Protein AF-0000000078983187 (afdb_homodimer)

Secondary structure (DSSP, 8-state):
---PPEEEEEES--HHHHHHHHHH-TT-EEEEE--TTTHHHHHHHH--SEEEEE--S-STT--HHHHHSTTS-SEEEESSS--GGG----TTT-EEE--TTTTHHHHHHHHHHHHHHHHTTHHHHHHHHHHT---------STT-EEEEE--SHHHHHHHHHHHHTT-EEEEEESS----TT-SEEEEGGGHHHHGGG-SEEEE----STTTTT-B-HHHHHHSPTTEEEEE-S-TTSB-HHHHHHHHHHTSEEEEEE---SSSSPPTT-GGGG-TTEEE-SS-TT--TTHHHHHHHHHHHHHHHHHTTPPPSSB--TTTT-/---PPEEEEEES--HHHHHHHHHH-TT-EEEEE--TTTHHHHHHHH--SEEEEE--S-STT--HHHHHSTTS-SEEEESSS--GGG----TTT-EEE--TTTTHHHHHHHHHHHHHHHHTTHHHHHHHHHHT---------STT-EEEEE--SHHHHHHHHHHHHTT-EEEEEESS----TT-SEEEEGGGHHHHGGG-SEEEE----STTTTT-B-HHHHHHSPTTEEEEE-S-TTSB-HHHHHHHHHHTSEEEEEE---SSSSPPTT-GGGG-TTEEE--S-TT--TTHHHHHHHHHHHHHHHHHTTPPPSSB--TTTT-

Nearest PDB structures (foldseek):
  5mh6-assembly1_A  TM=8.584E-01  e=2.617E-28  Haloferax mediterranei ATCC 33500
  5vg6-assembly2_B  TM=8.520E-01  e=9.209E-29  Xanthobacter autotrophicus Py2
  5vg6-assembly5_G  TM=9.210E-01  e=3.766E-24  Xanthobacter autotrophicus Py2
  4zqb-assembly1_B  TM=8.439E-01  e=8.331E-25  Cereibacter sphaeroides 2.4.1
  3kbo-assembly1_A  TM=8.582E-01  e=1.010E-23  Salmonella enterica subsp. enterica serovar Typhimurium

Radius of gyration: 28.64 Å; Cα contacts (8 Å, |Δi|>4): 1334; chains: 2; bounding box: 55×95×67 Å

Sequence (644 aa):
MSDTPRIILHNSDTAPLTHWLRAAFPQADFRECNSYEALPALIEGYRPEVVYSVRFAGTPGFPRDALFGPGGPRWIANGGAGTDHYGQWDPGQTTVTNTAGVAAEMMAEYILGGFLHFSLDVPGLQKDKAARVWNARTVRPLAGKTLLIIGLGHTGRAVAARSKAFGMKVLGTRARPKPMENVDEVHAADDLHDLLPHADFIAVSTPLIPATRGLIGAQEIAAMKSGVIFADVSRGGVVDQTALYDALSVGHVAAAALDVFETEPLPEISPLWALENVIISPHCSSVFAEWEEASFELFLQNLGRWMRGEGLVNIVDPARGYMSDTPRIILHNSDTAPLTHWLRAAFPQADFRECNSYEALPALIEGYRPEVVYSVRFAGTPGFPRDALFGPGGPRWIANGGAGTDHYGQWDPGQTTVTNTAGVAAEMMAEYILGGFLHFSLDVPGLQKDKAARVWNARTVRPLAGKTLLIIGLGHTGRAVAARSKAFGMKVLGTRARPKPMENVDEVHAADDLHDLLPHADFIAVSTPLIPATRGLIGAQEIAAMKSGVIFADVSRGGVVDQTALYDALSVGHVAAAALDVFETEPLPEISPLWALENVIISPHCSSVFAEWEEASFELFLQNLGRWMRGEGLVNIVDPARGY

pLDDT: mean 93.9, std 8.17, range [37.84, 98.94]

Organism: Ruegeria pomeroyi (strain ATCC 700808 / DSM 15171 / DSS-3) (NCBI:txid246200)

Structure (mmCIF, N/CA/C/O backbone):
data_AF-0000000078983187-model_v1
#
loop_
_entity.id
_entity.type
_entity.pdbx_description
1 polymer 'D-isomer specific 2-hydroxyacid dehydrogenase family protein'
#
loop_
_atom_site.group_PDB
_atom_site.id
_atom_site.type_symbol
_atom_site.label_atom_id
_atom_site.label_alt_id
_atom_site.label_comp_id
_atom_site.label_asym_id
_atom_site.label_entity_id
_atom_site.label_seq_id
_atom_site.pdbx_PDB_ins_code
_atom_site.Cartn_x
_atom_site.Cartn_y
_atom_site.Cartn_z
_atom_site.occupancy
_atom_site.B_iso_or_equiv
_atom_site.auth_seq_id
_atom_site.auth_comp_id
_atom_site.auth_asym_id
_atom_site.auth_atom_id
_atom_site.pdbx_PDB_model_num
ATOM 1 N N . MET A 1 1 ? 9.828 50.438 -2.873 1 37.84 1 MET A N 1
ATOM 2 C CA . MET A 1 1 ? 10.672 49.375 -2.391 1 37.84 1 MET A CA 1
ATOM 3 C C . MET A 1 1 ? 9.875 48.406 -1.497 1 37.84 1 MET A C 1
ATOM 5 O O . MET A 1 1 ? 9.273 48.844 -0.513 1 37.84 1 MET A O 1
ATOM 9 N N . SER A 1 2 ? 9.219 47.312 -1.879 1 48.09 2 SER A N 1
ATOM 10 C CA . SER A 1 2 ? 8.016 46.625 -1.438 1 48.09 2 SER A CA 1
ATOM 11 C C . SER A 1 2 ? 8.188 46.062 -0.03 1 48.09 2 SER A C 1
ATOM 13 O O . SER A 1 2 ? 9.117 45.312 0.234 1 48.09 2 SER A O 1
ATOM 15 N N . ASP A 1 3 ? 7.863 46.781 1.158 1 67.44 3 ASP A N 1
ATOM 16 C CA . ASP A 1 3 ? 8.148 46.719 2.588 1 67.44 3 ASP A CA 1
ATOM 17 C C . ASP A 1 3 ? 7.863 45.312 3.123 1 67.44 3 ASP A C 1
ATOM 19 O O . ASP A 1 3 ? 6.832 44.719 2.809 1 67.44 3 ASP A O 1
ATOM 23 N N . THR A 1 4 ? 8.977 44.594 3.43 1 85.38 4 THR A N 1
ATOM 24 C CA . THR A 1 4 ? 8.852 43.281 4.047 1 85.38 4 THR A CA 1
ATOM 25 C C . THR A 1 4 ? 7.941 43.344 5.27 1 85.38 4 THR A C 1
ATOM 27 O O . THR A 1 4 ? 8.109 44.188 6.137 1 85.38 4 THR A O 1
ATOM 30 N N . PRO A 1 5 ? 6.965 42.562 5.133 1 94.5 5 PRO A N 1
ATOM 31 C CA . PRO A 1 5 ? 6.066 42.562 6.285 1 94.5 5 PRO A CA 1
ATOM 32 C C . PRO A 1 5 ? 6.758 42.125 7.574 1 94.5 5 PRO A C 1
ATOM 34 O O . PRO A 1 5 ? 7.793 41.469 7.527 1 94.5 5 PRO A O 1
ATOM 37 N N . ARG A 1 6 ? 6.273 42.688 8.703 1 96.94 6 ARG A N 1
ATOM 38 C CA . ARG A 1 6 ? 6.699 42.156 10 1 96.94 6 ARG A CA 1
ATOM 39 C C . ARG A 1 6 ? 6.117 40.781 10.266 1 96.94 6 ARG A C 1
ATOM 41 O O . ARG A 1 6 ? 4.898 40.594 10.234 1 96.94 6 ARG A O 1
ATOM 48 N N . ILE A 1 7 ? 7.039 39.812 10.531 1 97.88 7 ILE A N 1
ATOM 49 C CA . ILE A 1 7 ? 6.617 38.406 10.625 1 97.88 7 ILE A CA 1
ATOM 50 C C . ILE A 1 7 ? 6.949 37.875 12.016 1 97.88 7 ILE A C 1
ATOM 52 O O . ILE A 1 7 ? 8.016 38.156 12.562 1 97.88 7 ILE A O 1
ATOM 56 N N . ILE A 1 8 ? 6.008 37.156 12.617 1 97.5 8 ILE A N 1
ATOM 57 C CA . ILE A 1 8 ? 6.348 36.344 13.781 1 97.5 8 ILE A CA 1
ATOM 58 C C . ILE A 1 8 ? 6.363 34.875 13.398 1 97.5 8 ILE A C 1
ATOM 60 O O . ILE A 1 8 ? 5.426 34.375 12.766 1 97.5 8 ILE A O 1
ATOM 64 N N . LEU A 1 9 ? 7.445 34.188 13.703 1 96.88 9 LEU A N 1
ATOM 65 C CA . LEU A 1 9 ? 7.535 32.75 13.617 1 96.88 9 LEU A CA 1
ATOM 66 C C . LEU A 1 9 ? 7.234 32.094 14.969 1 96.88 9 LEU A C 1
ATOM 68 O O . LEU A 1 9 ? 8.047 32.156 15.891 1 96.88 9 LEU A O 1
ATOM 72 N N . HIS A 1 10 ? 6.035 31.547 15.039 1 94.56 10 HIS A N 1
ATOM 73 C CA . HIS A 1 10 ? 5.562 30.906 16.266 1 94.56 10 HIS A CA 1
ATOM 74 C C . HIS A 1 10 ? 5.629 29.391 16.156 1 94.56 10 HIS A C 1
ATOM 76 O O . HIS A 1 10 ? 4.805 28.781 15.484 1 94.56 10 HIS A O 1
ATOM 82 N N . ASN A 1 11 ? 6.621 28.797 16.766 1 91.44 11 ASN A N 1
ATOM 83 C CA . ASN A 1 11 ? 6.891 27.359 16.703 1 91.44 11 ASN A CA 1
ATOM 84 C C . ASN A 1 11 ? 7.727 26.891 17.891 1 91.44 11 ASN A C 1
ATOM 86 O O . ASN A 1 11 ? 8.398 27.688 18.531 1 91.44 11 ASN A O 1
ATOM 90 N N . SER A 1 12 ? 7.66 25.609 18.203 1 87.69 12 SER A N 1
ATOM 91 C CA . SER A 1 12 ? 8.469 25.062 19.281 1 87.69 12 SER A CA 1
ATOM 92 C C . SER A 1 12 ? 9.953 25.219 19 1 87.69 12 SER A C 1
ATOM 94 O O . SER A 1 12 ? 10.734 25.531 19.891 1 87.69 12 SER A O 1
ATOM 96 N N . ASP A 1 13 ? 10.344 24.953 17.828 1 89.38 13 ASP A N 1
ATOM 97 C CA . ASP A 1 13 ? 11.695 25.172 17.328 1 89.38 13 ASP A CA 1
ATOM 98 C C . ASP A 1 13 ? 11.695 26.078 16.109 1 89.38 13 ASP A C 1
ATOM 100 O O . ASP A 1 13 ? 11.266 25.672 15.023 1 89.38 13 ASP A O 1
ATOM 104 N N . THR A 1 14 ? 12.219 27.25 16.25 1 93.44 14 THR A N 1
ATOM 105 C CA . THR A 1 14 ? 12.117 28.234 15.18 1 93.44 14 THR A CA 1
ATOM 106 C C . THR A 1 14 ? 13.391 28.281 14.352 1 93.44 14 THR A C 1
ATOM 108 O O . THR A 1 14 ? 13.438 28.906 13.289 1 93.44 14 THR A O 1
ATOM 111 N N . ALA A 1 15 ? 14.359 27.531 14.742 1 93.88 15 ALA A N 1
ATOM 112 C CA . ALA A 1 15 ? 15.672 27.625 14.109 1 93.88 15 ALA A CA 1
ATOM 113 C C . ALA A 1 15 ? 15.602 27.266 12.633 1 93.88 15 ALA A C 1
ATOM 115 O O . ALA A 1 15 ? 16.031 28.047 11.773 1 93.88 15 ALA A O 1
ATOM 116 N N . PRO A 1 16 ? 15.008 26.125 12.312 1 95.25 16 PRO A N 1
ATOM 117 C CA . PRO A 1 16 ? 14.93 25.812 10.891 1 95.25 16 PRO A CA 1
ATOM 118 C C . PRO A 1 16 ? 14.086 26.828 10.109 1 95.25 16 PRO A C 1
ATOM 120 O O . PRO A 1 16 ? 14.414 27.156 8.961 1 95.25 16 PRO A O 1
ATOM 123 N N . LEU A 1 17 ? 13.07 27.328 10.688 1 95.69 17 LEU A N 1
ATOM 124 C CA . LEU A 1 17 ? 12.188 28.281 10.031 1 95.69 17 LEU A CA 1
ATOM 125 C C . LEU A 1 17 ? 12.93 29.562 9.688 1 95.69 17 LEU A C 1
ATOM 127 O O . LEU A 1 17 ? 12.789 30.109 8.586 1 95.69 17 LEU A O 1
ATOM 131 N N . THR A 1 18 ? 13.68 29.984 10.688 1 96.5 18 THR A N 1
ATOM 132 C CA . THR A 1 18 ? 14.477 31.188 10.492 1 96.5 18 THR A CA 1
ATOM 133 C C . THR A 1 18 ? 15.461 31.016 9.344 1 96.5 18 THR A C 1
ATOM 135 O O . THR A 1 18 ? 15.617 31.906 8.508 1 96.5 18 THR A O 1
ATOM 138 N N . HIS A 1 19 ? 16.062 29.875 9.336 1 97.19 19 HIS A N 1
ATOM 139 C CA . HIS A 1 19 ? 17.016 29.562 8.273 1 97.19 19 HIS A CA 1
ATOM 140 C C . HIS A 1 19 ? 16.359 29.609 6.902 1 97.19 19 HIS A C 1
ATOM 142 O O . HIS A 1 19 ? 16.859 30.266 5.984 1 97.19 19 HIS A O 1
AT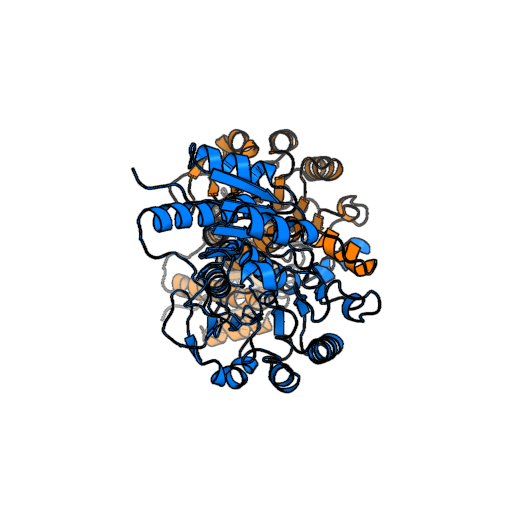OM 148 N N . TRP A 1 20 ? 15.172 28.984 6.742 1 97.44 20 TRP A N 1
ATOM 149 C CA . TRP A 1 20 ? 14.477 28.938 5.461 1 97.44 20 TRP A CA 1
ATOM 150 C C . TRP A 1 20 ? 13.953 30.312 5.07 1 97.44 20 TRP A C 1
ATOM 152 O O . TRP A 1 20 ? 14.023 30.703 3.902 1 97.44 20 TRP A O 1
ATOM 162 N N . LEU A 1 21 ? 13.469 31.047 6.031 1 97.38 21 LEU A N 1
ATOM 163 C CA . LEU A 1 21 ? 12.938 32.375 5.758 1 97.38 21 LEU A CA 1
ATOM 164 C C . LEU A 1 21 ? 14.039 33.312 5.266 1 97.38 21 LEU A C 1
ATOM 166 O O . LEU A 1 21 ? 13.867 34 4.258 1 97.38 21 LEU A O 1
ATOM 170 N N . ARG A 1 22 ? 15.156 33.281 5.922 1 96.62 22 ARG A N 1
ATOM 171 C CA . ARG A 1 22 ? 16.266 34.156 5.566 1 96.62 22 ARG A CA 1
ATOM 172 C C . ARG A 1 22 ? 16.828 33.812 4.191 1 96.62 22 ARG A C 1
ATOM 174 O O . ARG A 1 22 ? 17.266 34.688 3.445 1 96.62 22 ARG A O 1
ATOM 181 N N . ALA A 1 23 ? 16.859 32.562 3.951 1 97.12 23 ALA A N 1
ATOM 182 C CA . ALA A 1 23 ? 17.359 32.094 2.65 1 97.12 23 ALA A CA 1
ATOM 183 C C . ALA A 1 23 ? 16.469 32.625 1.523 1 97.12 23 ALA A C 1
ATOM 185 O O . ALA A 1 23 ? 16.969 33.031 0.468 1 97.12 23 ALA A O 1
ATOM 186 N N . ALA A 1 24 ? 15.18 32.594 1.694 1 96.56 24 ALA A N 1
ATOM 187 C CA . ALA A 1 24 ? 14.227 33 0.657 1 96.56 24 ALA A CA 1
ATOM 188 C C . ALA A 1 24 ? 14.047 34.5 0.624 1 96.56 24 ALA A C 1
ATOM 190 O O . ALA A 1 24 ? 13.898 35.094 -0.449 1 96.56 24 ALA A O 1
ATOM 191 N N . PHE A 1 25 ? 14.008 35.062 1.852 1 96 25 PHE A N 1
ATOM 192 C CA . PHE A 1 25 ? 13.812 36.5 2.018 1 96 25 PHE A CA 1
ATOM 193 C C . PHE A 1 25 ? 14.859 37.094 2.963 1 96 25 PHE A C 1
ATOM 195 O O . PHE A 1 25 ? 14.555 37.375 4.121 1 96 25 PHE A O 1
ATOM 202 N N . PRO A 1 26 ? 15.977 37.406 2.471 1 94.62 26 PRO A N 1
ATOM 203 C CA . PRO A 1 26 ? 17.094 37.844 3.299 1 94.62 26 PRO A CA 1
ATOM 204 C C . PRO A 1 26 ? 16.781 39.125 4.09 1 94.62 26 PRO A C 1
ATOM 206 O O . PRO A 1 26 ? 17.359 39.344 5.16 1 94.62 26 PRO A O 1
ATOM 209 N N . GLN A 1 27 ? 15.891 39.875 3.631 1 93.06 27 GLN A N 1
ATOM 210 C CA . GLN A 1 27 ? 15.609 41.156 4.277 1 93.06 27 GLN A CA 1
ATOM 211 C C . GLN A 1 27 ? 14.352 41.062 5.141 1 93.06 27 GLN A C 1
ATOM 213 O O . GLN A 1 27 ? 13.797 42.094 5.543 1 93.06 27 GLN A O 1
ATOM 218 N N . ALA A 1 28 ? 13.945 39.844 5.383 1 93.31 28 ALA A N 1
ATOM 219 C CA . ALA A 1 28 ? 12.711 39.688 6.148 1 93.31 28 ALA A CA 1
ATOM 220 C C . ALA A 1 28 ? 12.844 40.25 7.551 1 93.31 28 ALA A C 1
ATOM 222 O O . ALA A 1 28 ? 13.891 40.125 8.188 1 93.31 28 ALA A O 1
ATOM 223 N N . ASP A 1 29 ? 11.883 40.938 8.008 1 95.94 29 ASP A N 1
ATOM 224 C CA . ASP A 1 29 ? 11.75 41.438 9.383 1 95.94 29 ASP A CA 1
ATOM 225 C C . ASP A 1 29 ? 10.875 40.469 10.211 1 95.94 29 ASP A C 1
ATOM 227 O O . ASP A 1 29 ? 9.664 40.406 10.016 1 95.94 29 ASP A O 1
ATOM 231 N N . PHE A 1 30 ? 11.594 39.75 11.109 1 97.25 30 PHE A N 1
ATOM 232 C CA . PHE A 1 30 ? 10.797 38.75 11.82 1 97.25 30 PHE A CA 1
ATOM 233 C C . PHE A 1 30 ? 11.266 38.625 13.273 1 97.25 30 PHE A C 1
ATOM 235 O O . PHE A 1 30 ? 12.367 39.062 13.609 1 97.25 30 PHE A O 1
ATOM 242 N N . ARG A 1 31 ? 10.352 38.188 14.094 1 97.44 31 ARG A N 1
ATOM 243 C CA . ARG A 1 31 ? 10.617 37.781 15.469 1 97.44 31 ARG A CA 1
ATOM 244 C C . ARG A 1 31 ? 10.234 36.312 15.695 1 97.44 31 ARG A C 1
ATOM 246 O O . ARG A 1 31 ? 9.438 35.75 14.945 1 97.44 31 ARG A O 1
ATOM 253 N N . GLU A 1 32 ? 10.875 35.75 16.688 1 96.62 32 GLU A N 1
ATOM 254 C CA . GLU A 1 32 ? 10.641 34.344 17.031 1 96.62 32 GLU A CA 1
ATOM 255 C C . GLU A 1 32 ? 9.891 34.219 18.359 1 96.62 32 GLU A C 1
ATOM 257 O O . GLU A 1 32 ? 10.086 35.031 19.266 1 96.62 32 GLU A O 1
ATOM 262 N N . CYS A 1 33 ? 9.023 33.312 18.391 1 95.06 33 CYS A N 1
ATOM 263 C CA . CYS A 1 33 ? 8.297 33 19.609 1 95.06 33 CYS A CA 1
ATOM 264 C C . CYS A 1 33 ? 8.102 31.484 19.75 1 95.06 33 CYS A C 1
ATOM 266 O O . CYS A 1 33 ? 7.648 30.828 18.812 1 95.06 33 CYS A O 1
ATOM 268 N N . ASN A 1 34 ? 8.406 30.906 20.938 1 90.94 34 ASN A N 1
ATOM 269 C CA . ASN A 1 34 ? 8.328 29.453 21.078 1 90.94 34 ASN A CA 1
ATOM 270 C C . ASN A 1 34 ? 7.348 29.062 22.188 1 90.94 34 ASN A C 1
ATOM 272 O O . ASN A 1 34 ? 7.363 27.922 22.656 1 90.94 34 ASN A O 1
ATOM 276 N N . SER A 1 35 ? 6.551 30.031 22.609 1 88.75 35 SER A N 1
ATOM 277 C CA . SER A 1 35 ? 5.578 29.703 23.656 1 88.75 35 SER A CA 1
ATOM 278 C C . SER A 1 35 ? 4.258 30.438 23.422 1 88.75 35 SER A C 1
ATOM 280 O O . SER A 1 35 ? 4.227 31.484 22.781 1 88.75 35 SER A O 1
ATOM 282 N N . TYR A 1 36 ? 3.172 29.844 24 1 90.56 36 TYR A N 1
ATOM 283 C CA . TYR A 1 36 ? 1.86 30.484 23.969 1 90.56 36 TYR A CA 1
ATOM 284 C C . TYR A 1 36 ? 1.83 31.719 24.859 1 90.56 36 TYR A C 1
ATOM 286 O O . TYR A 1 36 ? 1.256 32.75 24.5 1 90.56 36 TYR A O 1
ATOM 294 N N . GLU A 1 37 ? 2.482 31.703 25.922 1 89.44 37 GLU A N 1
ATOM 295 C CA . GLU A 1 37 ? 2.447 32.75 26.953 1 89.44 37 GLU A CA 1
ATOM 296 C C . GLU A 1 37 ? 3.084 34.031 26.469 1 89.44 37 GLU A C 1
ATOM 298 O O . GLU A 1 37 ? 2.623 35.125 26.797 1 89.44 37 GLU A O 1
ATOM 303 N N . ALA A 1 38 ? 4.082 33.906 25.672 1 92.88 38 ALA A N 1
ATOM 304 C CA . ALA A 1 38 ? 4.848 35.062 25.25 1 92.88 38 ALA A CA 1
ATOM 305 C C . ALA A 1 38 ? 4.234 35.719 24.016 1 92.88 38 ALA A C 1
ATOM 307 O O . ALA A 1 38 ? 4.531 36.875 23.703 1 92.88 38 ALA A O 1
ATOM 308 N N . LEU A 1 39 ? 3.391 35 23.328 1 93.81 39 LEU A N 1
ATOM 309 C CA . LEU A 1 39 ? 2.938 35.438 22 1 93.81 39 LEU A CA 1
ATOM 310 C C . LEU A 1 39 ? 2.107 36.719 22.094 1 93.81 39 LEU A C 1
ATOM 312 O O . LEU A 1 39 ? 2.297 37.625 21.297 1 93.81 39 LEU A O 1
ATOM 316 N N . PRO A 1 40 ? 1.224 36.875 23.109 1 95 40 PRO A N 1
ATOM 317 C CA . PRO A 1 40 ? 0.406 38.094 23.172 1 95 40 PRO A CA 1
ATOM 318 C C . PRO A 1 40 ? 1.242 39.344 23.328 1 95 40 PRO A C 1
ATOM 320 O O . PRO A 1 40 ? 1.026 40.344 22.609 1 95 40 PRO A O 1
ATOM 323 N N . ALA A 1 41 ? 2.135 39.25 24.219 1 96.19 41 ALA A N 1
ATOM 324 C CA . ALA A 1 41 ? 2.994 40.438 24.438 1 96.19 41 ALA A CA 1
ATOM 325 C C . ALA A 1 41 ? 3.809 40.75 23.188 1 96.19 41 ALA A C 1
ATOM 327 O O . ALA A 1 41 ? 4.02 41.906 22.875 1 96.19 41 ALA A O 1
ATOM 328 N N . LEU A 1 42 ? 4.277 39.719 22.578 1 96.62 42 LEU A N 1
ATOM 329 C CA . LEU A 1 42 ? 5.062 39.938 21.359 1 96.62 42 LEU A CA 1
ATOM 330 C C . LEU A 1 42 ? 4.215 40.562 20.266 1 96.62 42 LEU A C 1
ATOM 332 O O . LEU A 1 42 ? 4.684 41.438 19.547 1 96.62 42 LEU A O 1
ATOM 336 N N . ILE A 1 43 ? 3.012 40.094 20.078 1 96.69 43 ILE A N 1
ATOM 337 C CA . ILE A 1 43 ? 2.105 40.656 19.062 1 96.69 43 ILE A CA 1
ATOM 338 C C . ILE A 1 43 ? 1.825 42.125 19.359 1 96.69 43 ILE A C 1
ATOM 340 O O . ILE A 1 43 ? 1.867 42.969 18.469 1 96.69 43 ILE A O 1
ATOM 344 N N . GLU A 1 44 ? 1.582 42.406 20.594 1 95.62 44 GLU A N 1
ATOM 345 C CA . GLU A 1 44 ? 1.285 43.781 21 1 95.62 44 GLU A CA 1
ATOM 346 C C . GLU A 1 44 ? 2.465 44.719 20.703 1 95.62 44 GLU A C 1
ATOM 348 O O . GLU A 1 44 ? 2.277 45.812 20.234 1 95.62 44 GLU A O 1
ATOM 353 N N . GLY A 1 45 ? 3.582 44.281 21.031 1 96.31 45 GLY A N 1
ATOM 354 C CA . GLY A 1 45 ? 4.77 45.125 20.891 1 96.31 45 GLY A CA 1
ATOM 355 C C . GLY A 1 45 ? 5.266 45.219 19.469 1 96.31 45 GLY A C 1
ATOM 356 O O . GLY A 1 45 ? 5.656 46.281 19.016 1 96.31 45 GLY A O 1
ATOM 357 N N . TYR A 1 46 ? 5.25 44.094 18.797 1 96.31 46 TYR A N 1
ATOM 358 C CA . TYR A 1 46 ? 5.867 44.031 17.469 1 96.31 46 TYR A CA 1
ATOM 359 C C . TYR A 1 46 ? 4.867 44.375 16.375 1 96.31 46 TYR A C 1
ATOM 361 O O . TYR A 1 46 ? 5.254 44.844 15.305 1 96.31 46 TYR A O 1
ATOM 369 N N . ARG A 1 47 ? 3.609 44.188 16.594 1 95.25 47 ARG A N 1
ATOM 370 C CA . ARG A 1 47 ? 2.52 44.469 15.672 1 95.25 47 ARG A CA 1
ATOM 371 C C . ARG A 1 47 ? 2.775 43.844 14.305 1 95.25 47 ARG A C 1
ATOM 373 O O . ARG A 1 47 ? 2.842 44.562 13.297 1 95.25 47 ARG A O 1
ATOM 380 N N . PRO A 1 48 ? 2.863 42.469 14.312 1 96.75 48 PRO A N 1
ATOM 381 C CA . PRO A 1 48 ? 3.146 41.781 13.055 1 96.75 48 PRO A CA 1
ATOM 382 C C . PRO A 1 48 ? 2.008 41.906 12.047 1 96.75 48 PRO A C 1
ATOM 384 O O . PRO A 1 48 ? 0.841 41.969 12.43 1 96.75 48 PRO A O 1
ATOM 387 N N . GLU A 1 49 ? 2.357 41.875 10.797 1 96.75 49 GLU A N 1
ATOM 388 C CA . GLU A 1 49 ? 1.355 41.75 9.742 1 96.75 49 GLU A CA 1
ATOM 389 C C . GLU A 1 49 ? 1.044 40.281 9.469 1 96.75 49 GLU A C 1
ATOM 391 O O . GLU A 1 49 ? -0.054 39.938 9.016 1 96.75 49 GLU A O 1
ATOM 396 N N . VAL A 1 50 ? 2.043 39.406 9.711 1 97.5 50 VAL A N 1
ATOM 397 C CA . VAL A 1 50 ? 1.95 37.969 9.422 1 97.5 50 VAL A CA 1
ATOM 398 C C . VAL A 1 50 ? 2.434 37.188 10.625 1 97.5 50 VAL A C 1
ATOM 400 O O . VAL A 1 50 ? 3.447 37.531 11.242 1 97.5 50 VAL A O 1
ATOM 403 N N . VAL A 1 51 ? 1.709 36.156 10.969 1 96.75 51 VAL A N 1
ATOM 404 C CA . VAL A 1 51 ? 2.166 35.188 11.953 1 96.75 51 VAL A CA 1
ATOM 405 C C . VAL A 1 51 ? 2.119 33.781 11.352 1 96.75 51 VAL A C 1
ATOM 407 O O . VAL A 1 51 ? 1.064 33.312 10.906 1 96.75 51 VAL A O 1
ATOM 410 N N . TYR A 1 52 ? 3.277 33.156 11.227 1 96.44 52 TYR A N 1
ATOM 411 C CA . TYR A 1 52 ? 3.32 31.703 11 1 96.44 52 TYR A CA 1
ATOM 412 C C . TYR A 1 52 ? 3.238 30.938 12.312 1 96.44 52 TYR A C 1
ATOM 414 O O . TYR A 1 52 ? 4.016 31.188 13.242 1 96.44 52 TYR A O 1
ATOM 422 N N . SER A 1 53 ? 2.262 30.109 12.336 1 90.19 53 SER A N 1
ATOM 423 C CA . SER A 1 53 ? 2.1 29.406 13.609 1 90.19 53 SER A CA 1
ATOM 424 C C . SER A 1 53 ? 1.893 27.906 13.391 1 90.19 53 SER A C 1
ATOM 426 O O . SER A 1 53 ? 1.006 27.5 12.641 1 90.19 53 SER A O 1
ATOM 428 N N . VAL A 1 54 ? 2.867 27.156 13.836 1 78.81 54 VAL A N 1
ATOM 429 C CA . VAL A 1 54 ? 2.678 25.703 13.922 1 78.81 54 VAL A CA 1
ATOM 430 C C . VAL A 1 54 ? 3.039 25.219 15.32 1 78.81 54 VAL A C 1
ATOM 432 O O . VAL A 1 54 ? 4.211 25.234 15.703 1 78.81 54 VAL A O 1
ATOM 435 N N . ARG A 1 55 ? 2.209 25.312 16.234 1 65.06 55 ARG A N 1
ATOM 436 C CA . ARG A 1 55 ? 2.473 24.766 17.578 1 65.06 55 ARG A CA 1
ATOM 437 C C . ARG A 1 55 ? 1.318 23.891 18.047 1 65.06 55 ARG A C 1
ATOM 439 O O . ARG A 1 55 ? 0.155 24.297 17.969 1 65.06 55 ARG A O 1
ATOM 446 N N . PHE A 1 56 ? 1.771 22.609 18.203 1 57.12 56 PHE A N 1
ATOM 447 C CA . PHE A 1 56 ? 0.745 21.641 18.547 1 57.12 56 PHE A CA 1
ATOM 448 C C . PHE A 1 56 ? 0.671 21.453 20.062 1 57.12 56 PHE A C 1
ATOM 450 O O . PHE A 1 56 ? 1.168 20.453 20.594 1 57.12 56 PHE A O 1
ATOM 457 N N . ALA A 1 57 ? 0.757 22.5 20.828 1 55.38 57 ALA A N 1
ATOM 458 C CA . ALA A 1 57 ? 0.615 22.281 22.266 1 55.38 57 ALA A CA 1
ATOM 459 C C . ALA A 1 57 ? -0.852 22.109 22.656 1 55.38 57 ALA A C 1
ATOM 461 O O . ALA A 1 57 ? -1.197 22.141 23.844 1 55.38 57 ALA A O 1
ATOM 462 N N . GLY A 1 58 ? -1.556 21.812 21.766 1 57.44 58 GLY A N 1
ATOM 463 C CA . GLY A 1 58 ? -2.963 21.594 22.062 1 57.44 58 GLY A CA 1
ATOM 464 C C . GLY A 1 58 ? -3.766 22.875 22.172 1 57.44 58 GLY A C 1
ATOM 465 O O . GLY A 1 58 ? -3.254 23.953 21.891 1 57.44 58 GLY A O 1
ATOM 466 N N . THR A 1 59 ? -5.078 22.766 22.328 1 59.47 59 THR A N 1
ATOM 467 C CA . THR A 1 59 ? -6.055 23.859 22.391 1 59.47 59 THR A CA 1
ATOM 468 C C . THR A 1 59 ? -5.934 24.625 23.703 1 59.47 59 THR A C 1
ATOM 470 O O . THR A 1 59 ? -5.988 25.844 23.719 1 59.47 59 THR A O 1
ATOM 473 N N . PRO A 1 60 ? -5.555 23.906 24.75 1 63.84 60 PRO A N 1
ATOM 474 C CA . PRO A 1 60 ? -5.551 24.703 25.984 1 63.84 60 PRO A CA 1
ATOM 475 C C . PRO A 1 60 ? -4.457 25.766 25.984 1 63.84 60 PRO A C 1
ATOM 477 O O . PRO A 1 60 ? -3.293 25.469 25.719 1 63.84 60 PRO A O 1
ATOM 480 N N . GLY A 1 61 ? -4.836 26.953 26.188 1 75.06 61 GLY A N 1
ATOM 481 C CA . GLY A 1 61 ? -3.896 28.062 26.312 1 75.06 61 GLY A CA 1
ATOM 482 C C . GLY A 1 61 ? -3.555 28.719 24.984 1 75.06 61 GLY A C 1
ATOM 483 O O . GLY A 1 61 ? -2.734 29.625 24.938 1 75.06 61 GLY A O 1
ATOM 484 N N . PHE A 1 62 ? -4.137 28.234 23.938 1 83.31 62 PHE A N 1
ATOM 485 C CA . PHE A 1 62 ? -3.877 28.844 22.641 1 83.31 62 PHE A CA 1
ATOM 486 C C . PHE A 1 62 ? -4.258 30.328 22.656 1 83.31 62 PHE A C 1
ATOM 488 O O . PHE A 1 62 ? -5.355 30.688 23.094 1 83.31 62 PHE A O 1
ATOM 495 N N . PRO A 1 63 ? -3.344 31.172 22.219 1 87.81 63 PRO A N 1
ATOM 496 C CA . PRO A 1 63 ? -3.557 32.625 22.359 1 87.81 63 PRO A CA 1
ATOM 497 C C . PRO A 1 63 ? -4.445 33.188 21.25 1 87.81 63 PRO A C 1
ATOM 499 O O . PRO A 1 63 ? -4.043 34.125 20.547 1 87.81 63 PRO A O 1
ATOM 502 N N . ARG A 1 64 ? -5.621 32.781 21.281 1 89.69 64 ARG A N 1
ATOM 503 C CA . ARG A 1 64 ? -6.574 33.156 20.234 1 89.69 64 ARG A CA 1
ATOM 504 C C . ARG A 1 64 ? -6.848 34.656 20.25 1 89.69 64 ARG A C 1
ATOM 506 O O . ARG A 1 64 ? -6.863 35.312 19.203 1 89.69 64 ARG A O 1
ATOM 513 N N . ASP A 1 65 ? -7.047 35.188 21.406 1 90.38 65 ASP A N 1
ATOM 514 C CA . ASP A 1 65 ? -7.43 36.594 21.531 1 90.38 65 ASP A CA 1
ATOM 515 C C . ASP A 1 65 ? -6.359 37.531 20.953 1 90.38 65 ASP A C 1
ATOM 517 O O . ASP A 1 65 ? -6.676 38.531 20.328 1 90.38 65 ASP A O 1
ATOM 521 N N . ALA A 1 66 ? -5.172 37.156 21.188 1 92.69 66 ALA A N 1
ATOM 522 C CA . ALA A 1 66 ? -4.074 37.938 20.656 1 92.69 66 ALA A CA 1
ATOM 523 C C . ALA A 1 66 ? -4.012 37.844 19.141 1 92.69 66 ALA A C 1
ATOM 525 O O . ALA A 1 66 ? -3.768 38.844 18.453 1 92.69 66 ALA A O 1
ATOM 526 N N . LEU A 1 67 ? -4.254 36.75 18.578 1 94.44 67 LEU A N 1
ATOM 527 C CA . LEU A 1 67 ? -4.105 36.5 17.141 1 94.44 67 LEU A CA 1
ATOM 528 C C . LEU A 1 67 ? -5.25 37.125 16.359 1 94.44 67 LEU A C 1
ATOM 530 O O . LEU A 1 67 ? -5.043 37.625 15.258 1 94.44 67 LEU A O 1
ATOM 534 N N . PHE A 1 68 ? -6.406 37.094 16.891 1 94.44 68 PHE A N 1
ATOM 535 C CA . PHE A 1 68 ? -7.574 37.531 16.125 1 94.44 68 PHE A CA 1
ATOM 536 C C . PHE A 1 68 ? -8.125 38.844 16.672 1 94.44 68 PHE A C 1
ATOM 538 O O . PHE A 1 68 ? -9.164 39.312 16.203 1 94.44 68 PHE A O 1
ATOM 545 N N . GLY A 1 69 ? -7.469 39.406 17.641 1 92 69 GLY A N 1
ATOM 546 C CA . GLY A 1 69 ? -7.883 40.688 18.219 1 92 69 GLY A CA 1
ATOM 547 C C . GLY A 1 69 ? -7.434 41.906 17.406 1 92 69 GLY A C 1
ATOM 548 O O . GLY A 1 69 ? -6.82 41.75 16.344 1 92 69 GLY A O 1
ATOM 549 N N . PRO A 1 70 ? -7.734 43.125 17.797 1 88.44 70 PRO A N 1
ATOM 550 C CA . PRO A 1 70 ? -7.457 44.375 17.062 1 88.44 70 PRO A CA 1
ATOM 551 C C . PRO A 1 70 ? -5.977 44.531 16.734 1 88.44 70 PRO A C 1
ATOM 553 O O . PRO A 1 70 ? -5.637 45.094 15.688 1 88.44 70 PRO A O 1
ATOM 556 N N . GLY A 1 71 ? -5.094 44.156 17.5 1 89.5 71 GLY A N 1
ATOM 557 C CA . GLY A 1 71 ? -3.664 44.25 17.234 1 89.5 71 GLY A CA 1
ATOM 558 C C . GLY A 1 71 ? -3.084 43 16.594 1 89.5 71 GLY A C 1
ATOM 559 O O . GLY A 1 71 ? -1.872 42.906 16.391 1 89.5 71 GLY A O 1
ATOM 560 N N . GLY A 1 72 ? -3.957 42.156 16.172 1 94.56 72 GLY A N 1
ATOM 561 C CA . GLY A 1 72 ? -3.516 40.906 15.555 1 94.56 72 GLY A CA 1
ATOM 562 C C . GLY A 1 72 ? -3.059 41.094 14.125 1 94.56 72 GLY A C 1
ATOM 563 O O . GLY A 1 72 ? -3.223 42.156 13.539 1 94.56 72 GLY A O 1
ATOM 564 N N . PRO A 1 73 ? -2.416 40.062 13.594 1 96.81 73 PRO A N 1
ATOM 565 C CA . PRO A 1 73 ? -1.924 40.094 12.219 1 96.81 73 PRO A CA 1
ATOM 566 C C . PRO A 1 73 ? -3.051 40.094 11.188 1 96.81 73 PRO A C 1
ATOM 568 O O . PRO A 1 73 ? -4.172 39.688 11.5 1 96.81 73 PRO A O 1
ATOM 571 N N . ARG A 1 74 ? -2.715 40.531 10.055 1 96.81 74 ARG A N 1
ATOM 572 C CA . ARG A 1 74 ? -3.654 40.469 8.938 1 96.81 74 ARG A CA 1
ATOM 573 C C . ARG A 1 74 ? -3.654 39.094 8.289 1 96.81 74 ARG A C 1
ATOM 575 O O . ARG A 1 74 ? -4.605 38.719 7.602 1 96.81 74 ARG A O 1
ATOM 582 N N . TRP A 1 75 ? -2.6 38.312 8.469 1 97.69 75 TRP A N 1
ATOM 583 C CA . TRP A 1 75 ? -2.463 36.969 7.91 1 97.69 75 TRP A CA 1
ATOM 584 C C . TRP A 1 75 ? -1.869 36 8.938 1 97.69 75 TRP A C 1
ATOM 586 O O . TRP A 1 75 ? -0.789 36.25 9.477 1 97.69 75 TRP A O 1
ATOM 596 N N . ILE A 1 76 ? -2.613 35.031 9.25 1 96.81 76 ILE A N 1
ATOM 597 C CA . ILE A 1 76 ? -2.115 33.906 10.039 1 96.81 76 ILE A CA 1
ATOM 598 C C . ILE A 1 76 ? -1.886 32.719 9.133 1 96.81 76 ILE A C 1
ATOM 600 O O . ILE A 1 76 ? -2.826 32.188 8.523 1 96.81 76 ILE A O 1
ATOM 604 N N . ALA A 1 77 ? -0.61 32.281 9.016 1 96.56 77 ALA A N 1
ATOM 605 C CA . ALA A 1 77 ? -0.263 31.062 8.305 1 96.56 77 ALA A CA 1
ATOM 606 C C . ALA A 1 77 ? -0.185 29.875 9.266 1 96.56 77 ALA A C 1
ATOM 608 O O . ALA A 1 77 ? 0.814 29.703 9.961 1 96.56 77 ALA A O 1
ATOM 609 N N . ASN A 1 78 ? -1.227 29.141 9.211 1 92.56 78 ASN A N 1
ATOM 610 C CA . ASN A 1 78 ? -1.247 27.922 10.008 1 92.56 78 ASN A CA 1
ATOM 611 C C . ASN A 1 78 ? -0.35 26.844 9.406 1 92.56 78 ASN A C 1
ATOM 613 O O . ASN A 1 78 ? -0.55 26.438 8.266 1 92.56 78 ASN A O 1
ATOM 617 N N . GLY A 1 79 ? 0.575 26.391 10.188 1 91.44 79 GLY A N 1
ATOM 618 C CA . GLY A 1 79 ? 1.534 25.422 9.68 1 91.44 79 GLY A CA 1
ATOM 619 C C . GLY A 1 79 ? 0.957 24.031 9.539 1 91.44 79 GLY A C 1
ATOM 620 O O . GLY A 1 79 ? 1.556 23.156 8.898 1 91.44 79 GLY A O 1
ATOM 621 N N . GLY A 1 80 ? -0.206 23.781 10.086 1 87.19 80 GLY A N 1
ATOM 622 C CA . GLY A 1 80 ? -0.92 22.516 9.938 1 87.19 80 GLY A CA 1
ATOM 623 C C . GLY A 1 80 ? -2.121 22.625 9.016 1 87.19 80 GLY A C 1
ATOM 624 O O . GLY A 1 80 ? -2.434 23.703 8.516 1 87.19 80 GLY A O 1
ATOM 625 N N . ALA A 1 81 ? -2.734 21.531 8.773 1 84.75 81 ALA A N 1
ATOM 626 C CA . ALA A 1 81 ? -3.906 21.516 7.902 1 84.75 81 ALA A CA 1
ATOM 627 C C . ALA A 1 81 ? -5.172 21.875 8.68 1 84.75 81 ALA A C 1
ATOM 629 O O . ALA A 1 81 ? -6.047 22.578 8.156 1 84.75 81 ALA A O 1
ATOM 630 N N . GLY A 1 82 ? -5.289 21.453 9.867 1 79.56 82 GLY A N 1
ATOM 631 C CA . GLY A 1 82 ? -6.48 21.688 10.664 1 79.56 82 GLY A CA 1
ATOM 632 C C . GLY A 1 82 ? -6.504 23.062 11.312 1 79.56 82 GLY A C 1
ATOM 633 O O . GLY A 1 82 ? -5.461 23.578 11.719 1 79.56 82 GLY A O 1
ATOM 634 N N . THR A 1 83 ? -7.676 23.672 11.43 1 82.19 83 THR A N 1
ATOM 635 C CA . THR A 1 83 ? -7.805 25 12.031 1 82.19 83 THR A CA 1
ATOM 636 C C . THR A 1 83 ? -8.844 24.984 13.141 1 82.19 83 THR A C 1
ATOM 638 O O . THR A 1 83 ? -9.32 26.047 13.57 1 82.19 83 THR A O 1
ATOM 641 N N . ASP A 1 84 ? -9.156 23.781 13.594 1 77.12 84 ASP A N 1
ATOM 642 C CA . ASP A 1 84 ? -10.227 23.609 14.57 1 77.12 84 ASP A CA 1
ATOM 643 C C . ASP A 1 84 ? -9.906 24.359 15.867 1 77.12 84 ASP A C 1
ATOM 645 O O . ASP A 1 84 ? -10.805 24.812 16.562 1 77.12 84 ASP A O 1
ATOM 649 N N . HIS A 1 85 ? -8.664 24.562 16.156 1 77.81 85 HIS A N 1
ATOM 650 C CA . HIS A 1 85 ? -8.25 25.203 17.406 1 77.81 85 HIS A CA 1
ATOM 651 C C . HIS A 1 85 ? -8.453 26.703 17.344 1 77.81 85 HIS A C 1
ATOM 653 O O . HIS A 1 85 ? -8.398 27.391 18.375 1 77.81 85 HIS A O 1
ATOM 659 N N . TYR A 1 86 ? -8.719 27.203 16.188 1 83.75 86 TYR A N 1
ATOM 660 C CA . TYR A 1 86 ? -8.898 28.641 16.031 1 83.75 86 TYR A CA 1
ATOM 661 C C . TYR A 1 86 ? -10.336 29.031 16.328 1 83.75 86 TYR A C 1
ATOM 663 O O . TYR A 1 86 ? -10.617 30.203 16.609 1 83.75 86 TYR A O 1
ATOM 671 N N . GLY A 1 87 ? -11.242 28.109 16.25 1 79.44 87 GLY A N 1
ATOM 672 C CA . GLY A 1 87 ? -12.641 28.484 16.375 1 79.44 87 GLY A CA 1
ATOM 673 C C . GLY A 1 87 ? -13.125 29.375 15.25 1 79.44 87 GLY A C 1
ATOM 674 O O . GLY A 1 87 ? -12.797 29.141 14.086 1 79.44 87 GLY A O 1
ATOM 675 N N . GLN A 1 88 ? -14 30.344 15.57 1 83.81 88 GLN A N 1
ATOM 676 C CA . GLN A 1 88 ? -14.539 31.266 14.578 1 83.81 88 GLN A CA 1
ATOM 677 C C . GLN A 1 88 ? -13.711 32.562 14.508 1 83.81 88 GLN A C 1
ATOM 679 O O . GLN A 1 88 ? -13.164 33 15.516 1 83.81 88 GLN A O 1
ATOM 684 N N . TRP A 1 89 ? -13.555 33.031 13.336 1 90.19 89 TRP A N 1
ATOM 685 C CA . TRP A 1 89 ? -12.906 34.344 13.148 1 90.19 89 TRP A CA 1
ATOM 686 C C . TRP A 1 89 ? -13.523 35.094 11.977 1 90.19 89 TRP A C 1
ATOM 688 O O . TRP A 1 89 ? -14.328 34.531 11.227 1 90.19 89 TRP A O 1
ATOM 698 N N . ASP A 1 90 ? -13.281 36.375 11.875 1 92.56 90 ASP A N 1
ATOM 699 C CA . ASP A 1 90 ? -13.742 37.219 10.773 1 92.56 90 ASP A CA 1
ATOM 700 C C . ASP A 1 90 ? -12.734 37.219 9.625 1 92.56 90 ASP A C 1
ATOM 702 O O . ASP A 1 90 ? -11.68 37.844 9.727 1 92.56 90 ASP A O 1
ATOM 706 N N . PRO A 1 91 ? -13.094 36.562 8.531 1 92.88 91 PRO A N 1
ATOM 707 C CA . PRO A 1 91 ? -12.148 36.469 7.414 1 92.88 91 PRO A CA 1
ATOM 708 C C . PRO A 1 91 ? -11.898 37.844 6.758 1 92.88 91 PRO A C 1
ATOM 710 O O . PRO A 1 91 ? -10.961 37.969 5.973 1 92.88 91 PRO A O 1
ATOM 713 N N . GLY A 1 92 ? -12.727 38.75 7.012 1 92.06 92 GLY A N 1
ATOM 714 C CA . GLY A 1 92 ? -12.5 40.125 6.531 1 92.06 92 GLY A CA 1
ATOM 715 C C . GLY A 1 92 ? -11.414 40.844 7.297 1 92.06 92 GLY A C 1
ATOM 716 O O . GLY A 1 92 ? -10.812 41.781 6.785 1 92.06 92 GLY A O 1
ATOM 717 N N . GLN A 1 93 ? -11.211 40.406 8.469 1 93.88 93 GLN A N 1
ATOM 718 C CA . GLN A 1 93 ? -10.211 41.031 9.32 1 93.88 93 GLN A CA 1
ATOM 719 C C . GLN A 1 93 ? -8.883 40.281 9.273 1 93.88 93 GLN A C 1
ATOM 721 O O . GLN A 1 93 ? -7.816 40.906 9.227 1 93.88 93 GLN A O 1
ATOM 726 N N . THR A 1 94 ? -8.953 39.031 9.344 1 95.88 94 THR A N 1
ATOM 727 C CA . THR A 1 94 ? -7.762 38.188 9.359 1 95.88 94 THR A CA 1
ATOM 728 C C . THR A 1 94 ? -7.875 37.062 8.336 1 95.88 94 THR A C 1
ATOM 730 O O . THR A 1 94 ? -8.805 36.25 8.398 1 95.88 94 THR A O 1
ATOM 733 N N . THR A 1 95 ? -6.906 37.031 7.441 1 96.44 95 THR A N 1
ATOM 734 C CA . THR A 1 95 ? -6.789 35.906 6.516 1 96.44 95 THR A CA 1
ATOM 735 C C . THR A 1 95 ? -6.059 34.75 7.172 1 96.44 95 THR A C 1
ATOM 737 O O . THR A 1 95 ? -5.035 34.938 7.832 1 96.44 95 THR A O 1
ATOM 740 N N . VAL A 1 96 ? -6.633 33.562 7.105 1 96 96 VAL A N 1
ATOM 741 C CA . VAL A 1 96 ? -5.969 32.375 7.594 1 96 96 VAL A CA 1
ATOM 742 C C . VAL A 1 96 ? -5.703 31.422 6.43 1 96 96 VAL A C 1
ATOM 744 O O . VAL A 1 96 ? -6.598 31.141 5.629 1 96 96 VAL A O 1
ATOM 747 N N . THR A 1 97 ? -4.438 31.062 6.254 1 96.12 97 THR A N 1
ATOM 748 C CA . THR A 1 97 ? -4.098 29.969 5.344 1 96.12 97 THR A CA 1
ATOM 749 C C . THR A 1 97 ? -3.623 28.75 6.121 1 96.12 97 THR A C 1
ATOM 751 O O . THR A 1 97 ? -3.199 28.859 7.273 1 96.12 97 THR A O 1
ATOM 754 N N . ASN A 1 98 ? -3.826 27.578 5.555 1 92.62 98 ASN A N 1
ATOM 755 C CA . ASN A 1 98 ? -3.285 26.375 6.16 1 92.62 98 ASN A CA 1
ATOM 756 C C . ASN A 1 98 ? -2.453 25.578 5.16 1 92.62 98 ASN A C 1
ATOM 758 O O . ASN A 1 98 ? -2.096 26.078 4.098 1 92.62 98 ASN A O 1
ATOM 762 N N . THR A 1 99 ? -2.02 24.438 5.59 1 92.88 99 THR A N 1
ATOM 763 C CA . THR A 1 99 ? -1.12 23.656 4.738 1 92.88 99 THR A CA 1
ATOM 764 C C . THR A 1 99 ? -1.808 22.406 4.227 1 92.88 99 THR A C 1
ATOM 766 O O . THR A 1 99 ? -1.166 21.359 4.059 1 92.88 99 THR A O 1
ATOM 769 N N . ALA A 1 100 ? -3.115 22.562 3.99 1 89.19 100 ALA A N 1
ATOM 770 C CA . ALA A 1 100 ? -3.869 21.453 3.4 1 89.19 100 ALA A CA 1
ATOM 771 C C . ALA A 1 100 ? -3.197 20.953 2.127 1 89.19 100 ALA A C 1
ATOM 773 O O . ALA A 1 100 ? -2.785 21.75 1.278 1 89.19 100 ALA A O 1
ATOM 774 N N . GLY A 1 101 ? -2.99 19.656 2.084 1 92.62 101 GLY A N 1
ATOM 775 C CA . GLY A 1 101 ? -2.416 19.047 0.895 1 92.62 101 GLY A CA 1
ATOM 776 C C . GLY A 1 101 ? -0.972 18.609 1.081 1 92.62 101 GLY A C 1
ATOM 777 O O . GLY A 1 101 ? -0.491 17.719 0.393 1 92.62 101 GLY A O 1
ATOM 778 N N . VAL A 1 102 ? -0.274 19.281 1.97 1 93.62 102 VAL A N 1
ATOM 779 C CA . VAL A 1 102 ? 1.152 19.031 2.145 1 93.62 102 VAL A CA 1
ATOM 780 C C . VAL A 1 102 ? 1.378 17.578 2.562 1 93.62 102 VAL A C 1
ATOM 782 O O . VAL A 1 102 ? 2.287 16.922 2.061 1 93.62 102 VAL A O 1
ATOM 785 N N . ALA A 1 103 ? 0.516 17.078 3.387 1 95.06 103 ALA A N 1
ATOM 786 C CA . ALA A 1 103 ? 0.708 15.734 3.916 1 95.06 103 ALA A CA 1
ATOM 787 C C . ALA A 1 103 ? -0.197 14.727 3.207 1 95.06 103 ALA A C 1
ATOM 789 O O . ALA A 1 103 ? -0.268 13.562 3.6 1 95.06 103 ALA A O 1
ATOM 790 N N . ALA A 1 104 ? -0.87 15.156 2.168 1 96.12 104 ALA A N 1
ATOM 791 C CA . ALA A 1 104 ? -1.916 14.352 1.534 1 96.12 104 ALA A CA 1
ATOM 792 C C . ALA A 1 104 ? -1.362 13.023 1.034 1 96.12 104 ALA A C 1
ATOM 794 O O . ALA A 1 104 ? -1.965 11.969 1.257 1 96.12 104 ALA A O 1
ATOM 795 N N . GLU A 1 105 ? -0.229 13.086 0.423 1 96.75 105 GLU A N 1
ATOM 796 C CA . GLU A 1 105 ? 0.357 11.875 -0.136 1 96.75 105 GLU A CA 1
ATOM 797 C C . GLU A 1 105 ? 0.748 10.891 0.965 1 96.75 105 GLU A C 1
ATOM 799 O O . GLU A 1 105 ? 0.5 9.688 0.849 1 96.75 105 GLU A O 1
ATOM 804 N N . MET A 1 106 ? 1.359 11.43 2.006 1 97.69 106 MET A N 1
ATOM 805 C CA . MET A 1 106 ? 1.763 10.578 3.117 1 97.69 106 MET A CA 1
ATOM 806 C C . MET A 1 106 ? 0.547 9.938 3.785 1 97.69 106 MET A C 1
ATOM 808 O O . MET A 1 106 ? 0.566 8.758 4.125 1 97.69 106 MET A O 1
ATOM 812 N N . MET A 1 107 ? -0.466 10.68 3.945 1 97.94 107 MET A N 1
ATOM 813 C CA . MET A 1 107 ? -1.675 10.172 4.59 1 97.94 107 MET A CA 1
ATOM 814 C C . MET A 1 107 ? -2.336 9.102 3.73 1 97.94 107 MET A C 1
ATOM 816 O O . MET A 1 107 ? -2.918 8.148 4.254 1 97.94 107 MET A O 1
ATOM 820 N N . ALA A 1 108 ? -2.25 9.242 2.422 1 98.69 108 ALA A N 1
ATOM 821 C CA . ALA A 1 108 ? -2.738 8.203 1.52 1 98.69 108 ALA A CA 1
ATOM 822 C C . ALA A 1 108 ? -1.94 6.91 1.686 1 98.69 108 ALA A C 1
ATOM 824 O O . ALA A 1 108 ? -2.51 5.816 1.678 1 98.69 108 ALA A O 1
ATOM 825 N N . GLU A 1 109 ? -0.624 7.07 1.821 1 98.69 109 GLU A N 1
ATOM 826 C CA . GLU A 1 109 ? 0.218 5.902 2.07 1 98.69 109 GLU A CA 1
ATOM 827 C C . GLU A 1 109 ? -0.182 5.199 3.363 1 98.69 109 GLU A C 1
ATOM 829 O O . GLU A 1 109 ? -0.227 3.969 3.418 1 98.69 109 GLU A O 1
ATOM 834 N N . TYR A 1 110 ? -0.505 6.008 4.344 1 98.69 110 TYR A N 1
ATOM 835 C CA . TYR A 1 110 ? -0.944 5.445 5.617 1 98.69 110 TYR A CA 1
ATOM 836 C C . TYR A 1 110 ? -2.223 4.633 5.445 1 98.69 110 TYR A C 1
ATOM 838 O O . TYR A 1 110 ? -2.309 3.494 5.91 1 98.69 110 TYR A O 1
ATOM 846 N N . ILE A 1 111 ? -3.182 5.168 4.738 1 98.88 111 ILE A N 1
ATOM 847 C CA . ILE A 1 111 ? -4.477 4.527 4.543 1 98.88 111 ILE A CA 1
ATOM 848 C C . ILE A 1 111 ? -4.297 3.221 3.773 1 98.88 111 ILE A C 1
ATOM 850 O O . ILE A 1 111 ? -4.766 2.166 4.211 1 98.88 111 ILE A O 1
ATOM 854 N N . LEU A 1 112 ? -3.574 3.232 2.689 1 98.88 112 LEU A N 1
ATOM 855 C CA . LEU A 1 112 ? -3.379 2.039 1.875 1 98.88 112 LEU A CA 1
ATOM 856 C C . LEU A 1 112 ? -2.52 1.014 2.609 1 98.88 112 LEU A C 1
ATOM 858 O O . LEU A 1 112 ? -2.709 -0.193 2.443 1 98.88 112 LEU A O 1
ATOM 862 N N . GLY A 1 113 ? -1.545 1.54 3.4 1 98.81 113 GLY A N 1
ATOM 863 C CA . GLY A 1 113 ? -0.779 0.636 4.242 1 98.81 113 GLY A CA 1
ATOM 864 C C . GLY A 1 113 ? -1.637 -0.127 5.234 1 98.81 113 GLY A C 1
ATOM 865 O O . GLY A 1 113 ? -1.441 -1.327 5.438 1 98.81 113 GLY A O 1
ATOM 866 N N . GLY A 1 114 ? -2.58 0.578 5.84 1 98.81 114 GLY A N 1
ATOM 867 C CA . GLY A 1 114 ? -3.531 -0.083 6.719 1 98.81 114 GLY A CA 1
ATOM 868 C C . GLY A 1 114 ? -4.391 -1.109 6.004 1 98.81 114 GLY A C 1
ATOM 869 O O . GLY A 1 114 ? -4.562 -2.229 6.488 1 98.81 114 GLY A O 1
ATOM 870 N N . PHE A 1 115 ? -4.938 -0.735 4.82 1 98.88 115 PHE A N 1
ATOM 871 C CA . PHE A 1 115 ? -5.75 -1.646 4.023 1 98.88 115 PHE A CA 1
ATOM 872 C C . PHE A 1 115 ? -4.973 -2.912 3.684 1 98.88 115 PHE A C 1
ATOM 874 O O . PHE A 1 115 ? -5.461 -4.023 3.902 1 98.88 115 PHE A O 1
ATOM 881 N N . LEU A 1 116 ? -3.754 -2.758 3.24 1 98.81 116 LEU A N 1
ATOM 882 C CA . LEU A 1 116 ? -2.951 -3.896 2.807 1 98.81 116 LEU A CA 1
ATOM 883 C C . LEU A 1 116 ? -2.533 -4.75 3.996 1 98.81 116 LEU A C 1
ATOM 885 O O . LEU A 1 116 ? -2.453 -5.977 3.889 1 98.81 116 LEU A O 1
ATOM 889 N N . HIS A 1 117 ? -2.271 -4.09 5.141 1 98.69 117 HIS A N 1
ATOM 890 C CA . HIS A 1 117 ? -1.926 -4.797 6.367 1 98.69 117 HIS A CA 1
ATOM 891 C C . HIS A 1 117 ? -2.971 -5.855 6.707 1 98.69 117 HIS A C 1
ATOM 893 O O . HIS A 1 117 ? -2.625 -6.996 7.023 1 98.69 117 HIS A O 1
ATOM 899 N N . PHE A 1 118 ? -4.172 -5.535 6.551 1 98.56 118 PHE A N 1
ATOM 900 C CA . PHE A 1 118 ? -5.246 -6.441 6.938 1 98.56 118 PHE A CA 1
ATOM 901 C C . PHE A 1 118 ? -5.641 -7.344 5.777 1 98.56 118 PHE A C 1
ATOM 903 O O . PHE A 1 118 ? -5.965 -8.516 5.977 1 98.56 118 PHE A O 1
ATOM 910 N N . SER A 1 119 ? -5.602 -6.828 4.535 1 97.75 119 SER A N 1
ATOM 911 C CA . SER A 1 119 ? -5.926 -7.629 3.355 1 97.75 119 SER A CA 1
ATOM 912 C C . SER A 1 119 ? -4.953 -8.789 3.193 1 97.75 119 SER A C 1
ATOM 914 O O . SER A 1 119 ? -5.332 -9.867 2.721 1 97.75 119 SER A O 1
ATOM 916 N N . LEU A 1 120 ? -3.711 -8.586 3.637 1 98.25 120 LEU A N 1
ATOM 917 C CA . LEU A 1 120 ? -2.672 -9.602 3.521 1 98.25 120 LEU A CA 1
ATOM 918 C C . LEU A 1 120 ? -2.641 -10.492 4.762 1 98.25 120 LEU A C 1
ATOM 920 O O . LEU A 1 120 ? -1.821 -11.414 4.852 1 98.25 120 LEU A O 1
ATOM 924 N N . ASP A 1 121 ? -3.48 -10.164 5.723 1 97.88 121 ASP A N 1
ATOM 925 C CA . ASP A 1 121 ? -3.559 -10.883 6.992 1 97.88 121 ASP A CA 1
ATOM 926 C C . ASP A 1 121 ? -2.211 -10.883 7.707 1 97.88 121 ASP A C 1
ATOM 928 O O . ASP A 1 121 ? -1.755 -11.922 8.188 1 97.88 121 ASP A O 1
ATOM 932 N N . VAL A 1 122 ? -1.557 -9.703 7.758 1 98.25 122 VAL A N 1
ATOM 933 C CA . VAL A 1 122 ? -0.266 -9.578 8.43 1 98.25 122 VAL A CA 1
ATOM 934 C C . VAL A 1 122 ? -0.401 -9.992 9.891 1 98.25 122 VAL A C 1
ATOM 936 O O . VAL A 1 122 ? 0.464 -10.688 10.43 1 98.25 122 VAL A O 1
ATOM 939 N N . PRO A 1 123 ? -1.543 -9.664 10.602 1 97.56 123 PRO A N 1
ATOM 940 C CA . PRO A 1 123 ? -1.702 -10.156 11.977 1 97.56 123 PRO A CA 1
ATOM 941 C C . PRO A 1 123 ? -1.657 -11.68 12.062 1 97.56 123 PRO A C 1
ATOM 943 O O . PRO A 1 123 ? -1.006 -12.227 12.953 1 97.56 123 PRO A O 1
ATOM 946 N N . GLY A 1 124 ? -2.348 -12.359 11.109 1 97.69 124 GLY A N 1
ATOM 947 C CA . GLY A 1 124 ? -2.287 -13.812 11.094 1 97.69 124 GLY A CA 1
ATOM 948 C C . GLY A 1 124 ? -0.892 -14.352 10.828 1 97.69 124 GLY A C 1
ATOM 949 O O . GLY A 1 124 ? -0.461 -15.312 11.469 1 97.69 124 GLY A O 1
ATOM 950 N N . LEU A 1 125 ? -0.195 -13.742 9.961 1 98.19 125 LEU A N 1
ATOM 951 C CA . LEU A 1 125 ? 1.177 -14.125 9.648 1 98.19 125 LEU A CA 1
ATOM 952 C C . LEU A 1 125 ? 2.078 -13.953 10.867 1 98.19 125 LEU A C 1
ATOM 954 O O . LEU A 1 125 ? 2.953 -14.781 11.117 1 98.19 125 LEU A O 1
ATOM 958 N N . GLN A 1 126 ? 1.875 -12.82 11.578 1 97.31 126 GLN A N 1
ATOM 959 C CA . GLN A 1 126 ? 2.676 -12.57 12.773 1 97.31 126 GLN A CA 1
ATOM 960 C C . GLN A 1 126 ? 2.412 -13.617 13.852 1 97.31 126 GLN A C 1
ATOM 962 O O . GLN A 1 126 ? 3.33 -14.023 14.562 1 97.31 126 GLN A O 1
ATOM 967 N N . LYS A 1 127 ? 1.196 -14.031 13.984 1 97.19 127 LYS A N 1
ATOM 968 C CA . LYS A 1 127 ? 0.861 -15.086 14.93 1 97.19 127 LYS A CA 1
ATOM 969 C C . LYS A 1 127 ? 1.553 -16.391 14.562 1 97.19 127 LYS A C 1
ATOM 971 O O . LYS A 1 127 ? 2.119 -17.078 15.422 1 97.19 127 LYS A O 1
ATOM 976 N N . ASP A 1 128 ? 1.489 -16.781 13.305 1 98.06 128 ASP A N 1
ATOM 977 C CA . ASP A 1 128 ? 2.16 -17.984 12.82 1 98.06 128 ASP A CA 1
ATOM 978 C C . ASP A 1 128 ? 3.666 -17.906 13.055 1 98.06 128 ASP A C 1
ATOM 980 O O . ASP A 1 128 ? 4.289 -18.891 13.461 1 98.06 128 ASP A O 1
ATOM 984 N N . LYS A 1 129 ? 4.27 -16.719 12.773 1 97.88 129 LYS A N 1
ATOM 985 C CA . LYS A 1 129 ? 5.699 -16.5 12.984 1 97.88 129 LYS A CA 1
ATOM 986 C C . LYS A 1 129 ? 6.082 -16.734 14.445 1 97.88 129 LYS A C 1
ATOM 988 O O . LYS A 1 129 ? 7.055 -17.422 14.734 1 97.88 129 LYS A O 1
ATOM 993 N N . ALA A 1 130 ? 5.297 -16.141 15.336 1 96.94 130 ALA A N 1
ATOM 994 C CA . ALA A 1 130 ? 5.551 -16.281 16.766 1 96.94 130 ALA A CA 1
ATOM 995 C C . ALA A 1 130 ? 5.484 -17.75 17.188 1 96.94 130 ALA A C 1
ATOM 997 O O . ALA A 1 130 ? 6.242 -18.188 18.062 1 96.94 130 ALA A O 1
ATOM 998 N N . ALA A 1 131 ? 4.656 -18.516 16.531 1 97.81 131 ALA A N 1
ATOM 999 C CA . ALA A 1 131 ? 4.473 -19.922 16.859 1 97.81 131 ALA A CA 1
ATOM 1000 C C . ALA A 1 131 ? 5.426 -20.797 16.047 1 97.81 131 ALA A C 1
ATOM 1002 O O . ALA A 1 131 ? 5.5 -22.016 16.25 1 97.81 131 ALA A O 1
ATOM 1003 N N . ARG A 1 132 ? 6.145 -20.234 15.125 1 97.94 132 ARG A N 1
ATOM 1004 C CA . ARG A 1 132 ? 7.07 -20.922 14.234 1 97.94 132 ARG A CA 1
ATOM 1005 C C . ARG A 1 132 ? 6.363 -22.031 13.461 1 97.94 132 ARG A C 1
ATOM 1007 O O . ARG A 1 132 ? 6.844 -23.156 13.406 1 97.94 132 ARG A O 1
ATOM 1014 N N . VAL A 1 133 ? 5.25 -21.625 12.914 1 97.31 133 VAL A N 1
ATOM 1015 C CA . VAL A 1 133 ? 4.477 -22.609 12.164 1 97.31 133 VAL A CA 1
ATOM 1016 C C . VAL A 1 133 ? 4.238 -22.109 10.742 1 97.31 133 VAL A C 1
ATOM 1018 O O . VAL A 1 133 ? 4.047 -20.906 10.523 1 97.31 133 VAL A O 1
ATOM 1021 N N . TRP A 1 134 ? 4.289 -23.031 9.844 1 97 134 TRP A N 1
ATOM 1022 C CA . TRP A 1 134 ? 3.992 -22.797 8.438 1 97 134 TRP A CA 1
ATOM 1023 C C . TRP A 1 134 ? 2.559 -23.203 8.109 1 97 134 TRP A C 1
ATOM 1025 O O . TRP A 1 134 ? 2.291 -24.359 7.793 1 97 134 TRP A O 1
ATOM 1035 N N . ASN A 1 135 ? 1.605 -22.25 8.141 1 95 135 ASN A N 1
ATOM 1036 C CA . ASN A 1 135 ? 0.198 -22.5 7.855 1 95 135 ASN A CA 1
ATOM 1037 C C . ASN A 1 135 ? -0.198 -21.969 6.48 1 95 135 ASN A C 1
ATOM 1039 O O . ASN A 1 135 ? 0.193 -20.859 6.105 1 95 135 ASN A O 1
ATOM 1043 N N . ALA A 1 136 ? -0.902 -22.766 5.797 1 91.5 136 ALA A N 1
ATOM 1044 C CA . ALA A 1 136 ? -1.455 -22.281 4.535 1 91.5 136 ALA A CA 1
ATOM 1045 C C . ALA A 1 136 ? -2.373 -21.078 4.762 1 91.5 136 ALA A C 1
ATOM 1047 O O . ALA A 1 136 ? -3.146 -21.062 5.723 1 91.5 136 ALA A O 1
ATOM 1048 N N . ARG A 1 137 ? -2.24 -20.094 3.895 1 93.75 137 ARG A N 1
ATOM 1049 C CA . ARG A 1 137 ? -3.047 -18.875 3.98 1 93.75 137 ARG A CA 1
ATOM 1050 C C . ARG A 1 137 ? -3.406 -18.359 2.592 1 93.75 137 ARG A C 1
ATOM 1052 O O . ARG A 1 137 ? -2.793 -18.75 1.599 1 93.75 137 ARG A O 1
ATOM 1059 N N . THR A 1 138 ? -4.418 -17.578 2.58 1 93.56 138 THR A N 1
ATOM 1060 C CA . THR A 1 138 ? -4.824 -16.875 1.376 1 93.56 138 THR A CA 1
ATOM 1061 C C . THR A 1 138 ? -4.789 -15.359 1.603 1 93.56 138 THR A C 1
ATOM 1063 O O . THR A 1 138 ? -4.965 -14.891 2.729 1 93.56 138 THR A O 1
ATOM 1066 N N . VAL A 1 139 ? -4.395 -14.633 0.594 1 95.44 139 VAL A N 1
ATOM 1067 C CA . VAL A 1 139 ? -4.438 -13.18 0.64 1 95.44 139 VAL A CA 1
ATOM 1068 C C . VAL A 1 139 ? -5.652 -12.672 -0.134 1 95.44 139 VAL A C 1
ATOM 1070 O O . VAL A 1 139 ? -6.277 -13.422 -0.882 1 95.44 139 VAL A O 1
ATOM 1073 N N . ARG A 1 140 ? -6.078 -11.5 0.167 1 94.81 140 ARG A N 1
ATOM 1074 C CA . ARG A 1 140 ? -7.242 -10.867 -0.447 1 94.81 140 ARG A CA 1
ATOM 1075 C C . ARG A 1 140 ? -6.844 -9.633 -1.243 1 94.81 140 ARG A C 1
ATOM 1077 O O . ARG A 1 140 ? -6.449 -8.617 -0.666 1 94.81 140 ARG A O 1
ATOM 1084 N N . PRO A 1 141 ? -7.035 -9.641 -2.518 1 96.75 141 PRO A N 1
ATOM 1085 C CA . PRO A 1 141 ? -6.602 -8.508 -3.336 1 96.75 141 PRO A CA 1
ATOM 1086 C C . PRO A 1 141 ? -7.445 -7.254 -3.105 1 96.75 141 PRO A C 1
ATOM 1088 O O . PRO A 1 141 ? -8.641 -7.352 -2.832 1 96.75 141 PRO A O 1
ATOM 1091 N N . LEU A 1 142 ? -6.828 -6.02 -3.262 1 98.31 142 LEU A N 1
ATOM 1092 C CA . LEU A 1 142 ? -7.547 -4.758 -3.404 1 98.31 142 LEU A CA 1
ATOM 1093 C C . LEU A 1 142 ? -8.195 -4.656 -4.777 1 98.31 142 LEU A C 1
ATOM 1095 O O . LEU A 1 142 ? -9.281 -4.082 -4.914 1 98.31 142 LEU A O 1
ATOM 1099 N N . ALA A 1 143 ? -7.434 -5.215 -5.73 1 97 143 ALA A N 1
ATOM 1100 C CA . ALA A 1 143 ? -7.91 -5.152 -7.109 1 97 143 ALA A CA 1
ATOM 1101 C C . ALA A 1 143 ? -9.32 -5.723 -7.227 1 97 143 ALA A C 1
ATOM 1103 O O . ALA A 1 143 ? -9.609 -6.789 -6.68 1 97 143 ALA A O 1
ATOM 1104 N N . GLY A 1 144 ? -10.133 -4.93 -7.898 1 96.62 144 GLY A N 1
ATOM 1105 C CA . GLY A 1 144 ? -11.5 -5.379 -8.148 1 96.62 144 GLY A CA 1
ATOM 1106 C C . GLY A 1 144 ? -12.445 -5.059 -7.012 1 96.62 144 GLY A C 1
ATOM 1107 O O . GLY A 1 144 ? -13.664 -5.242 -7.141 1 96.62 144 GLY A O 1
ATOM 1108 N N . LYS A 1 145 ? -11.938 -4.602 -5.875 1 98.31 145 LYS A N 1
ATOM 1109 C CA . LYS A 1 145 ? -12.773 -4.258 -4.73 1 98.31 145 LYS A CA 1
ATOM 1110 C C . LYS A 1 145 ? -13.195 -2.791 -4.777 1 98.31 145 LYS A C 1
ATOM 1112 O O . LYS A 1 145 ? -12.602 -1.995 -5.512 1 98.31 145 LYS A O 1
ATOM 1117 N N . THR A 1 146 ? -14.188 -2.42 -4.02 1 98.88 146 THR A N 1
ATOM 1118 C CA . THR A 1 146 ? -14.742 -1.069 -4.02 1 98.88 146 THR A CA 1
ATOM 1119 C C . THR A 1 146 ? -14.25 -0.287 -2.803 1 98.88 146 THR A C 1
ATOM 1121 O O . THR A 1 146 ? -14.344 -0.763 -1.67 1 98.88 146 THR A O 1
ATOM 1124 N N . LEU A 1 147 ? -13.695 0.864 -3.057 1 98.94 147 LEU A N 1
ATOM 1125 C CA . LEU A 1 147 ? -13.305 1.814 -2.021 1 98.94 147 LEU A CA 1
ATOM 1126 C C . LEU A 1 147 ? -14.258 3.006 -1.99 1 98.94 147 LEU A C 1
ATOM 1128 O O . LEU A 1 147 ? -14.531 3.611 -3.027 1 98.94 147 LEU A O 1
ATOM 1132 N N . LEU A 1 148 ? -14.789 3.26 -0.848 1 98.94 148 LEU A N 1
ATOM 1133 C CA . LEU A 1 148 ? -15.539 4.492 -0.619 1 98.94 148 LEU A CA 1
ATOM 1134 C C . LEU A 1 148 ? -14.695 5.5 0.155 1 98.94 148 LEU A C 1
ATOM 1136 O O . LEU A 1 148 ? -14.258 5.223 1.274 1 98.94 148 LEU A O 1
ATOM 1140 N N . ILE A 1 149 ? -14.445 6.652 -0.471 1 98.88 149 ILE A N 1
ATOM 1141 C CA . ILE A 1 149 ? -13.719 7.742 0.17 1 98.88 149 ILE A CA 1
ATOM 1142 C C . ILE A 1 149 ? -14.703 8.812 0.638 1 98.88 149 ILE A C 1
ATOM 1144 O O . ILE A 1 149 ? -15.414 9.414 -0.174 1 98.88 149 ILE A O 1
ATOM 1148 N N . ILE A 1 150 ? -14.742 8.984 1.93 1 98.5 150 ILE A N 1
ATOM 1149 C CA . ILE A 1 150 ? -15.578 10.031 2.514 1 98.5 150 ILE A CA 1
ATOM 1150 C C . ILE A 1 150 ? -14.758 11.305 2.703 1 98.5 150 ILE A C 1
ATOM 1152 O O . ILE A 1 150 ? -14.016 11.43 3.682 1 98.5 150 ILE A O 1
ATOM 1156 N N . GLY A 1 151 ? -14.906 12.227 1.841 1 96.38 151 GLY A N 1
ATOM 1157 C CA . GLY A 1 151 ? -14.078 13.414 1.74 1 96.38 151 GLY A CA 1
ATOM 1158 C C . GLY A 1 151 ? -13.078 13.352 0.597 1 96.38 151 GLY A C 1
ATOM 1159 O O . GLY A 1 151 ? -12.078 12.648 0.681 1 96.38 151 GLY A O 1
ATOM 1160 N N . LEU A 1 152 ? -13.344 14.172 -0.424 1 96.44 152 LEU A N 1
ATOM 1161 C CA . LEU A 1 152 ? -12.492 14.172 -1.609 1 96.44 152 LEU A CA 1
ATOM 1162 C C . LEU A 1 152 ? -11.703 15.477 -1.704 1 96.44 152 LEU A C 1
ATOM 1164 O O . LEU A 1 152 ? -11.664 16.109 -2.762 1 96.44 152 LEU A O 1
ATOM 1168 N N . GLY A 1 153 ? -11.172 15.844 -0.497 1 93.12 153 GLY A N 1
ATOM 1169 C CA . GLY A 1 153 ? -10.164 16.891 -0.494 1 93.12 153 GLY A CA 1
ATOM 1170 C C . GLY A 1 153 ? -8.805 16.422 -0.977 1 93.12 153 GLY A C 1
ATOM 1171 O O . GLY A 1 153 ? -8.719 15.5 -1.795 1 93.12 153 GLY A O 1
ATOM 1172 N N . HIS A 1 154 ? -7.762 17.062 -0.533 1 93.88 154 HIS A N 1
ATOM 1173 C CA . HIS A 1 154 ? -6.406 16.734 -0.952 1 93.88 154 HIS A CA 1
ATOM 1174 C C . HIS A 1 154 ? -6.066 15.281 -0.607 1 93.88 154 HIS A C 1
ATOM 1176 O O . HIS A 1 154 ? -5.586 14.531 -1.46 1 93.88 154 HIS A O 1
ATOM 1182 N N . THR A 1 155 ? -6.383 14.914 0.603 1 96.38 155 THR A N 1
ATOM 1183 C CA . THR A 1 155 ? -6.066 13.562 1.052 1 96.38 155 THR A CA 1
ATOM 1184 C C . THR A 1 155 ? -6.91 12.531 0.307 1 96.38 155 THR A C 1
ATOM 1186 O O . THR A 1 155 ? -6.387 11.531 -0.186 1 96.38 155 THR A O 1
ATOM 1189 N N . GLY A 1 156 ? -8.195 12.781 0.208 1 97.88 156 GLY A N 1
ATOM 1190 C CA . GLY A 1 156 ? -9.07 11.875 -0.505 1 97.88 156 GLY A CA 1
ATOM 1191 C C . GLY A 1 156 ? -8.656 11.641 -1.944 1 97.88 156 GLY A C 1
ATOM 1192 O O . GLY A 1 156 ? -8.672 10.508 -2.426 1 97.88 156 GLY A O 1
ATOM 1193 N N . ARG A 1 157 ? -8.266 12.68 -2.576 1 97.75 157 ARG A N 1
ATOM 1194 C CA . ARG A 1 157 ? -7.832 12.57 -3.965 1 97.75 157 ARG A CA 1
ATOM 1195 C C . ARG A 1 157 ? -6.535 11.781 -4.074 1 97.75 157 ARG A C 1
ATOM 1197 O O . ARG A 1 157 ? -6.34 11.023 -5.023 1 97.75 157 ARG A O 1
ATOM 1204 N N . ALA A 1 158 ? -5.664 12.031 -3.129 1 98.25 158 ALA A N 1
ATOM 1205 C CA . ALA A 1 158 ? -4.418 11.266 -3.102 1 98.25 158 ALA A CA 1
ATOM 1206 C C . ALA A 1 158 ? -4.695 9.773 -2.92 1 98.25 158 ALA A C 1
ATOM 1208 O O . ALA A 1 158 ? -4.059 8.938 -3.562 1 98.25 158 ALA A O 1
ATOM 1209 N N . VAL A 1 159 ? -5.66 9.422 -2.094 1 98.75 159 VAL A N 1
ATOM 1210 C CA . VAL A 1 159 ? -6.062 8.039 -1.883 1 98.75 159 VAL A CA 1
ATOM 1211 C C . VAL A 1 159 ? -6.652 7.469 -3.17 1 98.75 159 VAL A C 1
ATOM 1213 O O . VAL A 1 159 ? -6.32 6.352 -3.574 1 98.75 159 VAL A O 1
ATOM 1216 N N . ALA A 1 160 ? -7.461 8.258 -3.822 1 98.75 160 ALA A N 1
ATOM 1217 C CA . ALA A 1 160 ? -8.125 7.824 -5.047 1 98.75 160 ALA A CA 1
ATOM 1218 C C . ALA A 1 160 ? -7.109 7.449 -6.121 1 98.75 160 ALA A C 1
ATOM 1220 O O . ALA A 1 160 ? -7.203 6.379 -6.727 1 98.75 160 ALA A O 1
ATOM 1221 N N . ALA A 1 161 ? -6.137 8.273 -6.316 1 98.44 161 ALA A N 1
ATOM 1222 C CA . ALA A 1 161 ? -5.137 8.062 -7.359 1 98.44 161 ALA A CA 1
ATOM 1223 C C . ALA A 1 161 ? -4.383 6.754 -7.137 1 98.44 161 ALA A C 1
ATOM 1225 O O . ALA A 1 161 ? -4.23 5.953 -8.062 1 98.44 161 ALA A O 1
ATOM 1226 N N . ARG A 1 162 ? -3.961 6.52 -5.965 1 98.62 162 ARG A N 1
ATOM 1227 C CA . ARG A 1 162 ? -3.207 5.316 -5.633 1 98.62 162 ARG A CA 1
ATOM 1228 C C . ARG A 1 162 ? -4.094 4.078 -5.688 1 98.62 162 ARG A C 1
ATOM 1230 O O . ARG A 1 162 ? -3.664 3.018 -6.141 1 98.62 162 ARG A O 1
ATOM 1237 N N . SER A 1 163 ? -5.359 4.242 -5.258 1 98.75 163 SER A N 1
ATOM 1238 C CA . SER A 1 163 ? -6.289 3.117 -5.27 1 98.75 163 SER A CA 1
ATOM 1239 C C . SER A 1 163 ? -6.598 2.672 -6.695 1 98.75 163 SER A C 1
ATOM 1241 O O . SER A 1 163 ? -6.75 1.479 -6.961 1 98.75 163 SER A O 1
ATOM 1243 N N . LYS A 1 164 ? -6.656 3.625 -7.59 1 98.38 164 LYS A N 1
ATOM 1244 C CA . LYS A 1 164 ? -6.875 3.295 -8.992 1 98.38 164 LYS A CA 1
ATOM 1245 C C . LYS A 1 164 ? -5.707 2.486 -9.555 1 98.38 164 LYS A C 1
ATOM 1247 O O . LYS A 1 164 ? -5.91 1.548 -10.328 1 98.38 164 LYS A O 1
ATOM 1252 N N . ALA A 1 165 ? -4.535 2.824 -9.148 1 97.56 165 ALA A N 1
ATOM 1253 C CA . ALA A 1 165 ? -3.35 2.084 -9.578 1 97.56 165 ALA A CA 1
ATOM 1254 C C . ALA A 1 165 ? -3.377 0.653 -9.055 1 97.56 165 ALA A C 1
ATOM 1256 O O . ALA A 1 165 ? -2.725 -0.234 -9.609 1 97.56 165 ALA A O 1
ATOM 1257 N N . PHE A 1 166 ? -4.152 0.401 -8.023 1 98.19 166 PHE A N 1
ATOM 1258 C CA . PHE A 1 166 ? -4.305 -0.936 -7.465 1 98.19 166 PHE A CA 1
ATOM 1259 C C . PHE A 1 166 ? -5.488 -1.657 -8.094 1 98.19 166 PHE A C 1
ATOM 1261 O O . PHE A 1 166 ? -5.812 -2.783 -7.711 1 98.19 166 PHE A O 1
ATOM 1268 N N . GLY A 1 167 ? -6.195 -0.972 -8.984 1 97.88 167 GLY A N 1
ATOM 1269 C CA . GLY A 1 167 ? -7.281 -1.607 -9.719 1 97.88 167 GLY A CA 1
ATOM 1270 C C . GLY A 1 167 ? -8.594 -1.61 -8.961 1 97.88 167 GLY A C 1
ATOM 1271 O O . GLY A 1 167 ? -9.461 -2.449 -9.211 1 97.88 167 GLY A O 1
ATOM 1272 N N . MET A 1 168 ? -8.773 -0.689 -8.047 1 98.56 168 MET A N 1
ATOM 1273 C CA . MET A 1 168 ? -10 -0.621 -7.266 1 98.56 168 MET A CA 1
ATOM 1274 C C . MET A 1 168 ? -11.062 0.202 -7.984 1 98.56 168 MET A C 1
ATOM 1276 O O . MET A 1 168 ? -10.742 1.038 -8.828 1 98.56 168 MET A O 1
ATOM 1280 N N . LYS A 1 169 ? -12.305 -0.102 -7.715 1 98.75 169 LYS A N 1
ATOM 1281 C CA . LYS A 1 169 ? -13.398 0.822 -8 1 98.75 169 LYS A CA 1
ATOM 1282 C C . LYS A 1 169 ? -13.523 1.881 -6.91 1 98.75 169 LYS A C 1
ATOM 1284 O O . LYS A 1 169 ? -13.656 1.552 -5.73 1 98.75 169 LYS A O 1
ATOM 1289 N N . VAL A 1 170 ? -13.523 3.182 -7.281 1 98.88 170 VAL A N 1
ATOM 1290 C CA . VAL A 1 170 ? -13.438 4.246 -6.285 1 98.88 170 VAL A CA 1
ATOM 1291 C C . VAL A 1 170 ? -14.727 5.074 -6.312 1 98.88 170 VAL A C 1
ATOM 1293 O O . VAL A 1 170 ? -15.07 5.664 -7.34 1 98.88 170 VAL A O 1
ATOM 1296 N N . LEU A 1 171 ? -15.398 5.094 -5.223 1 98.81 171 LEU A N 1
ATOM 1297 C CA . LEU A 1 171 ? -16.5 6.004 -4.945 1 98.81 171 LEU A CA 1
ATOM 1298 C C . LEU A 1 171 ? -16.078 7.074 -3.943 1 98.81 171 LEU A C 1
ATOM 1300 O O . LEU A 1 171 ? -15.18 6.855 -3.133 1 98.81 171 LEU A O 1
ATOM 1304 N N . GLY A 1 172 ? -16.672 8.164 -4.031 1 98.38 172 GLY A N 1
ATOM 1305 C CA . GLY A 1 172 ? -16.359 9.211 -3.07 1 98.38 172 GLY A CA 1
ATOM 1306 C C . GLY A 1 172 ? -17.5 10.18 -2.836 1 98.38 172 GLY A C 1
ATOM 1307 O O . GLY A 1 172 ? -18.438 10.258 -3.646 1 98.38 172 GLY A O 1
ATOM 1308 N N . THR A 1 173 ? -17.5 10.805 -1.705 1 97.62 173 THR A N 1
ATOM 1309 C CA . THR A 1 173 ? -18.453 11.859 -1.393 1 97.62 173 THR A CA 1
ATOM 1310 C C . THR A 1 173 ? -17.75 13.188 -1.152 1 97.62 173 THR A C 1
ATOM 1312 O O . THR A 1 173 ? -16.594 13.211 -0.725 1 97.62 173 THR A O 1
ATOM 1315 N N . ARG A 1 174 ? -18.391 14.234 -1.436 1 93.38 174 ARG A N 1
ATOM 1316 C CA . ARG A 1 174 ? -17.938 15.586 -1.114 1 93.38 174 ARG A CA 1
ATOM 1317 C C . ARG A 1 174 ? -19.109 16.562 -1.114 1 93.38 174 ARG A C 1
ATOM 1319 O O . ARG A 1 174 ? -20.188 16.25 -1.621 1 93.38 174 ARG A O 1
ATOM 1326 N N . ALA A 1 175 ? -18.906 17.719 -0.562 1 86.19 175 ALA A N 1
ATOM 1327 C CA . ALA A 1 175 ? -19.969 18.703 -0.397 1 86.19 175 ALA A CA 1
ATOM 1328 C C . ALA A 1 175 ? -20.516 19.141 -1.749 1 86.19 175 ALA A C 1
ATOM 1330 O O . ALA A 1 175 ? -21.734 19.312 -1.909 1 86.19 175 ALA A O 1
ATOM 1331 N N . ARG A 1 176 ? -19.609 19.344 -2.758 1 88.94 176 ARG A N 1
ATOM 1332 C CA . ARG A 1 176 ? -20 19.75 -4.109 1 88.94 176 ARG A CA 1
ATOM 1333 C C . ARG A 1 176 ? -19.547 18.719 -5.133 1 88.94 176 ARG A C 1
ATOM 1335 O O . ARG A 1 176 ? -18.453 18.812 -5.688 1 88.94 176 ARG A O 1
ATOM 1342 N N . PRO A 1 177 ? -20.422 17.766 -5.402 1 92.31 177 PRO A N 1
ATOM 1343 C CA . PRO A 1 177 ? -20.016 16.656 -6.254 1 92.31 177 PRO A CA 1
ATOM 1344 C C . PRO A 1 177 ? -19.781 17.062 -7.703 1 92.31 177 PRO A C 1
ATOM 1346 O O . PRO A 1 177 ? -20.594 17.797 -8.281 1 92.31 177 PRO A O 1
ATOM 1349 N N . LYS A 1 178 ? -18.75 16.766 -8.172 1 95.12 178 LYS A N 1
ATOM 1350 C CA . LYS A 1 178 ? -18.359 16.891 -9.578 1 95.12 178 LYS A CA 1
ATOM 1351 C C . LYS A 1 178 ? -17.391 15.781 -9.977 1 95.12 178 LYS A C 1
ATOM 1353 O O . LYS A 1 178 ? -16.672 15.25 -9.133 1 95.12 178 LYS A O 1
ATOM 1358 N N . PRO A 1 179 ? -17.484 15.406 -11.234 1 96.19 179 PRO A N 1
ATOM 1359 C CA . PRO A 1 179 ? -16.516 14.391 -11.664 1 96.19 179 PRO A CA 1
ATOM 1360 C C . PRO A 1 179 ? -15.078 14.742 -11.297 1 96.19 179 PRO A C 1
ATOM 1362 O O . PRO A 1 179 ? -14.688 15.914 -11.375 1 96.19 179 PRO A O 1
ATOM 1365 N N . MET A 1 180 ? -14.328 13.766 -10.875 1 96.75 180 MET A N 1
ATOM 1366 C CA . MET A 1 180 ? -12.945 13.953 -10.453 1 96.75 180 MET A CA 1
ATOM 1367 C C . MET A 1 180 ? -12.047 12.859 -11.016 1 96.75 180 MET A C 1
ATOM 1369 O O . MET A 1 180 ? -12.477 11.711 -11.148 1 96.75 180 MET A O 1
ATOM 1373 N N . GLU A 1 181 ? -10.844 13.273 -11.273 1 96.81 181 GLU A N 1
ATOM 1374 C CA . GLU A 1 181 ? -9.867 12.305 -11.758 1 96.81 181 GLU A CA 1
ATOM 1375 C C . GLU A 1 181 ? -9.672 11.172 -10.75 1 96.81 181 GLU A C 1
ATOM 1377 O O . GLU A 1 181 ? -9.602 11.414 -9.539 1 96.81 181 GLU A O 1
ATOM 1382 N N . ASN A 1 182 ? -9.688 9.875 -11.242 1 97.94 182 ASN A N 1
ATOM 1383 C CA . ASN A 1 182 ? -9.383 8.68 -10.469 1 97.94 182 ASN A CA 1
ATOM 1384 C C . ASN A 1 182 ? -10.523 8.32 -9.523 1 97.94 182 ASN A C 1
ATOM 1386 O O . ASN A 1 182 ? -10.336 7.551 -8.578 1 97.94 182 ASN A O 1
ATOM 1390 N N . VAL A 1 183 ? -11.648 8.977 -9.688 1 98.62 183 VAL A N 1
ATOM 1391 C CA . VAL A 1 183 ? -12.852 8.625 -8.938 1 98.62 183 VAL A CA 1
AT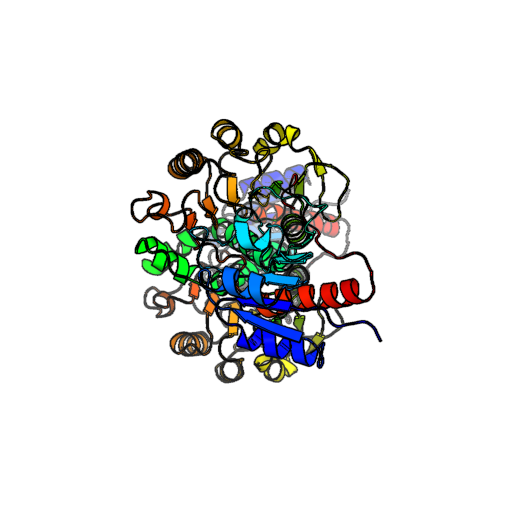OM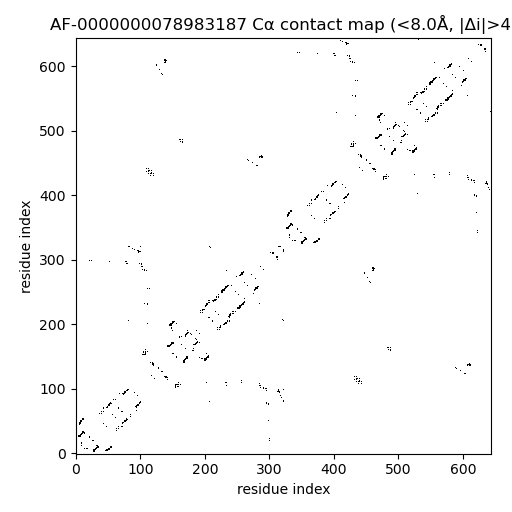 1392 C C . VAL A 1 183 ? -13.953 8.188 -9.906 1 98.62 183 VAL A C 1
ATOM 1394 O O . VAL A 1 183 ? -14.352 8.953 -10.781 1 98.62 183 VAL A O 1
ATOM 1397 N N . ASP A 1 184 ? -14.43 6.977 -9.766 1 98.69 184 ASP A N 1
ATOM 1398 C CA . ASP A 1 184 ? -15.406 6.426 -10.711 1 98.69 184 ASP A CA 1
ATOM 1399 C C . ASP A 1 184 ? -16.766 7.109 -10.555 1 98.69 184 ASP A C 1
ATOM 1401 O O . ASP A 1 184 ? -17.438 7.383 -11.547 1 98.69 184 ASP A O 1
ATOM 1405 N N . GLU A 1 185 ? -17.141 7.305 -9.297 1 98.38 185 GLU A N 1
ATOM 1406 C CA . GLU A 1 185 ? -18.391 7.996 -9.008 1 98.38 185 GLU A CA 1
ATOM 1407 C C . GLU A 1 185 ? -18.219 8.992 -7.859 1 98.38 185 GLU A C 1
ATOM 1409 O O . GLU A 1 185 ? -17.672 8.648 -6.812 1 98.38 185 GLU A O 1
ATOM 1414 N N . VAL A 1 186 ? -18.656 10.188 -8.031 1 98.5 186 VAL A N 1
ATOM 1415 C CA . VAL A 1 186 ? -18.656 11.227 -7.004 1 98.5 186 VAL A CA 1
ATOM 1416 C C . VAL A 1 186 ? -20.094 11.539 -6.59 1 98.5 186 VAL A C 1
ATOM 1418 O O . VAL A 1 186 ? -20.922 11.852 -7.434 1 98.5 186 VAL A O 1
ATOM 1421 N N . HIS A 1 187 ? -20.328 11.461 -5.332 1 98 187 HIS A N 1
ATOM 1422 C CA . HIS A 1 187 ? -21.672 11.641 -4.809 1 98 187 HIS A CA 1
ATOM 1423 C C . HIS A 1 187 ? -21.719 12.766 -3.781 1 98 187 HIS A C 1
ATOM 1425 O O . HIS A 1 187 ? -20.672 13.211 -3.297 1 98 187 HIS A O 1
ATOM 1431 N N . ALA A 1 188 ? -22.938 13.234 -3.482 1 96 188 ALA A N 1
ATOM 1432 C CA . ALA A 1 188 ? -23.141 14.211 -2.42 1 96 188 ALA A CA 1
ATOM 1433 C C . ALA A 1 188 ? -23 13.57 -1.044 1 96 188 ALA A C 1
ATOM 1435 O O . ALA A 1 188 ? -23.188 12.359 -0.893 1 96 188 ALA A O 1
ATOM 1436 N N . ALA A 1 189 ? -22.672 14.391 -0.088 1 91.38 189 ALA A N 1
ATOM 1437 C CA . ALA A 1 189 ? -22.516 13.906 1.28 1 91.38 189 ALA A CA 1
ATOM 1438 C C . ALA A 1 189 ? -23.797 13.234 1.774 1 91.38 189 ALA A C 1
ATOM 1440 O O . ALA A 1 189 ? -23.75 12.258 2.521 1 91.38 189 ALA A O 1
ATOM 1441 N N . ASP A 1 190 ? -24.891 13.664 1.294 1 92.31 190 ASP A N 1
ATOM 1442 C CA . ASP A 1 190 ? -26.203 13.172 1.74 1 92.31 190 ASP A CA 1
ATOM 1443 C C . ASP A 1 190 ? -26.453 11.766 1.215 1 92.31 190 ASP A C 1
ATOM 1445 O O . ASP A 1 190 ? -27.359 11.078 1.696 1 92.31 190 ASP A O 1
ATOM 1449 N N . ASP A 1 191 ? -25.641 11.312 0.255 1 96.25 191 ASP A N 1
ATOM 1450 C CA . ASP A 1 191 ? -25.812 9.992 -0.35 1 96.25 191 ASP A CA 1
ATOM 1451 C C . ASP A 1 191 ? -25 8.938 0.394 1 96.25 191 ASP A C 1
ATOM 1453 O O . ASP A 1 191 ? -25.031 7.758 0.041 1 96.25 191 ASP A O 1
ATOM 1457 N N . LEU A 1 192 ? -24.312 9.289 1.387 1 97.06 192 LEU A N 1
ATOM 1458 C CA . LEU A 1 192 ? -23.344 8.438 2.062 1 97.06 192 LEU A CA 1
ATOM 1459 C C . LEU A 1 192 ? -23.984 7.121 2.502 1 97.06 192 LEU A C 1
ATOM 1461 O O . LEU A 1 192 ? -23.438 6.047 2.227 1 97.06 192 LEU A O 1
ATOM 1465 N N . HIS A 1 193 ? -25.125 7.195 3.111 1 97 193 HIS A N 1
ATOM 1466 C CA . HIS A 1 193 ? -25.766 6.02 3.686 1 97 193 HIS A CA 1
ATOM 1467 C C . HIS A 1 193 ? -26.031 4.957 2.621 1 97 193 HIS A C 1
ATOM 1469 O O . HIS A 1 193 ? -25.891 3.762 2.883 1 97 193 HIS A O 1
ATOM 1475 N N . ASP A 1 194 ? -26.344 5.355 1.449 1 97.31 194 ASP A N 1
ATOM 1476 C CA . ASP A 1 194 ? -26.672 4.441 0.363 1 97.31 194 ASP A CA 1
ATOM 1477 C C . ASP A 1 194 ? -25.406 3.824 -0.245 1 97.31 194 ASP A C 1
ATOM 1479 O O . ASP A 1 194 ? -25.484 2.814 -0.946 1 97.31 194 ASP A O 1
ATOM 1483 N N . LEU A 1 195 ? -24.297 4.434 -0.041 1 98.56 195 LEU A N 1
ATOM 1484 C CA . LEU A 1 195 ? -23.031 3.986 -0.637 1 98.56 195 LEU A CA 1
ATOM 1485 C C . LEU A 1 195 ? -22.359 2.949 0.249 1 98.56 195 LEU A C 1
ATOM 1487 O O . LEU A 1 195 ? -21.609 2.102 -0.244 1 98.56 195 LEU A O 1
ATOM 1491 N N . LEU A 1 196 ? -22.609 2.957 1.51 1 98.75 196 LEU A N 1
ATOM 1492 C CA . LEU A 1 196 ? -21.891 2.219 2.539 1 98.75 196 LEU A CA 1
ATOM 1493 C C . LEU A 1 196 ? -21.984 0.716 2.301 1 98.75 196 LEU A C 1
ATOM 1495 O O . LEU A 1 196 ? -20.984 0.001 2.404 1 98.75 196 LEU A O 1
ATOM 1499 N N . PRO A 1 197 ? -23.156 0.178 1.843 1 98.38 197 PRO A N 1
ATOM 1500 C CA . PRO A 1 197 ? -23.281 -1.271 1.664 1 98.38 197 PRO A CA 1
ATOM 1501 C C . PRO A 1 197 ? -22.453 -1.798 0.504 1 98.38 197 PRO A C 1
ATOM 1503 O O . PRO A 1 197 ? -22.25 -3.01 0.376 1 98.38 197 PRO A O 1
ATOM 1506 N N . HIS A 1 198 ? -21.922 -0.94 -0.297 1 97.75 198 HIS A N 1
ATOM 1507 C CA . HIS A 1 198 ? -21.219 -1.354 -1.51 1 97.75 198 HIS A CA 1
ATOM 1508 C C . HIS A 1 198 ? -19.719 -1.338 -1.31 1 97.75 198 HIS A C 1
ATOM 1510 O O . HIS A 1 198 ? -18.969 -1.826 -2.158 1 97.75 198 HIS A O 1
ATOM 1516 N N . ALA A 1 199 ? -19.297 -0.817 -0.234 1 98.81 199 ALA A N 1
ATOM 1517 C CA . ALA A 1 199 ? -17.859 -0.585 -0.03 1 98.81 199 ALA A CA 1
ATOM 1518 C C . ALA A 1 199 ? -17.203 -1.781 0.653 1 98.81 199 ALA A C 1
ATOM 1520 O O . ALA A 1 199 ? -17.688 -2.256 1.687 1 98.81 199 ALA A O 1
ATOM 1521 N N . ASP A 1 200 ? -16.141 -2.309 0.051 1 98.81 200 ASP A N 1
ATOM 1522 C CA . ASP A 1 200 ? -15.273 -3.285 0.71 1 98.81 200 ASP A CA 1
ATOM 1523 C C . ASP A 1 200 ? -14.273 -2.6 1.64 1 98.81 200 ASP A C 1
ATOM 1525 O O . ASP A 1 200 ? -13.82 -3.193 2.621 1 98.81 200 ASP A O 1
ATOM 1529 N N . PHE A 1 201 ? -13.922 -1.369 1.293 1 98.94 201 PHE A N 1
ATOM 1530 C CA . PHE A 1 201 ? -13.008 -0.5 2.027 1 98.94 201 PHE A CA 1
ATOM 1531 C C . PHE A 1 201 ? -13.594 0.898 2.176 1 98.94 201 PHE A C 1
ATOM 1533 O O . PHE A 1 201 ? -14.266 1.396 1.269 1 98.94 201 PHE A O 1
ATOM 1540 N N . ILE A 1 202 ? -13.328 1.566 3.326 1 98.94 202 ILE A N 1
ATOM 1541 C CA . ILE A 1 202 ? -13.797 2.93 3.559 1 98.94 202 ILE A CA 1
ATOM 1542 C C . ILE A 1 202 ? -12.664 3.773 4.133 1 98.94 202 ILE A C 1
ATOM 1544 O O . ILE A 1 202 ? -11.984 3.354 5.074 1 98.94 202 ILE A O 1
ATOM 1548 N N . ALA A 1 203 ? -12.414 4.867 3.541 1 98.94 203 ALA A N 1
ATOM 1549 C CA . ALA A 1 203 ? -11.453 5.848 4.043 1 98.94 203 ALA A CA 1
ATOM 1550 C C . ALA A 1 203 ? -12.148 7.16 4.395 1 98.94 203 ALA A C 1
ATOM 1552 O O . ALA A 1 203 ? -12.867 7.73 3.57 1 98.94 203 ALA A O 1
ATOM 1553 N N . VAL A 1 204 ? -11.938 7.625 5.594 1 98.62 204 VAL A N 1
ATOM 1554 C CA . VAL A 1 204 ? -12.547 8.867 6.055 1 98.62 204 VAL A CA 1
ATOM 1555 C C . VAL A 1 204 ? -11.484 9.961 6.141 1 98.62 204 VAL A C 1
ATOM 1557 O O . VAL A 1 204 ? -10.5 9.82 6.871 1 98.62 204 VAL A O 1
ATOM 1560 N N . SER A 1 205 ? -11.648 11.008 5.418 1 96.06 205 SER A N 1
ATOM 1561 C CA . SER A 1 205 ? -10.68 12.102 5.355 1 96.06 205 SER A CA 1
ATOM 1562 C C . SER A 1 205 ? -11.383 13.445 5.227 1 96.06 205 SER A C 1
ATOM 1564 O O . SER A 1 205 ? -11.031 14.258 4.363 1 96.06 205 SER A O 1
ATOM 1566 N N . THR A 1 206 ? -12.273 13.734 6.09 1 92.25 206 THR A N 1
ATOM 1567 C CA . THR A 1 206 ? -13.031 14.984 6.074 1 92.25 206 THR A CA 1
ATOM 1568 C C . THR A 1 206 ? -12.641 15.859 7.262 1 92.25 206 THR A C 1
ATOM 1570 O O . THR A 1 206 ? -12.203 15.359 8.297 1 92.25 206 THR A O 1
ATOM 1573 N N . PRO A 1 207 ? -12.812 17.172 7.141 1 85.25 207 PRO A N 1
ATOM 1574 C CA . PRO A 1 207 ? -12.602 18.031 8.305 1 85.25 207 PRO A CA 1
ATOM 1575 C C . PRO A 1 207 ? -13.68 17.859 9.375 1 85.25 207 PRO A C 1
ATOM 1577 O O . PRO A 1 207 ? -14.727 17.266 9.102 1 85.25 207 PRO A O 1
ATOM 1580 N N . LEU A 1 208 ? -13.328 18.234 10.562 1 86.62 208 LEU A N 1
ATOM 1581 C CA . LEU A 1 208 ? -14.328 18.25 11.625 1 86.62 208 LEU A CA 1
ATOM 1582 C C . LEU A 1 208 ? -14.992 19.625 11.719 1 86.62 208 LEU A C 1
ATOM 1584 O O . LEU A 1 208 ? -14.375 20.578 12.18 1 86.62 208 LEU A O 1
ATOM 1588 N N . ILE A 1 209 ? -16.109 19.719 11.234 1 82.19 209 ILE A N 1
ATOM 1589 C CA . ILE A 1 209 ? -16.984 20.875 11.289 1 82.19 209 ILE A CA 1
ATOM 1590 C C . ILE A 1 209 ? -18.375 20.453 11.758 1 82.19 209 ILE A C 1
ATOM 1592 O O . ILE A 1 209 ? -18.641 19.25 11.906 1 82.19 209 ILE A O 1
ATOM 1596 N N . PRO A 1 210 ? -19.219 21.359 12.023 1 85.25 210 PRO A N 1
ATOM 1597 C CA . PRO A 1 210 ? -20.531 20.969 12.516 1 85.25 210 PRO A CA 1
ATOM 1598 C C . PRO A 1 210 ? -21.234 19.984 11.586 1 85.25 210 PRO A C 1
ATOM 1600 O O . PRO A 1 210 ? -21.859 19.016 12.055 1 85.25 210 PRO A O 1
ATOM 1603 N N . ALA A 1 211 ? -21.047 20.062 10.328 1 87.19 211 ALA A N 1
ATOM 1604 C CA . ALA A 1 211 ? -21.719 19.234 9.344 1 87.19 211 ALA A CA 1
ATOM 1605 C C . ALA A 1 211 ? -21.141 17.828 9.32 1 87.19 211 ALA A C 1
ATOM 1607 O O . ALA A 1 211 ? -21.781 16.891 8.844 1 87.19 211 ALA A O 1
ATOM 1608 N N . THR A 1 212 ? -19.938 17.641 9.82 1 91.12 212 THR A N 1
ATOM 1609 C CA . THR A 1 212 ? -19.312 16.328 9.727 1 91.12 212 THR A CA 1
ATOM 1610 C C . THR A 1 212 ? -19.141 15.703 11.109 1 91.12 212 THR A C 1
ATOM 1612 O O . THR A 1 212 ? -18.672 14.57 11.234 1 91.12 212 THR A O 1
ATOM 1615 N N . ARG A 1 213 ? -19.5 16.469 12.125 1 92.5 213 ARG A N 1
ATOM 1616 C CA . ARG A 1 213 ? -19.469 15.891 13.461 1 92.5 213 ARG A CA 1
ATOM 1617 C C . ARG A 1 213 ? -20.453 14.727 13.57 1 92.5 213 ARG A C 1
ATOM 1619 O O . ARG A 1 213 ? -21.641 14.875 13.281 1 92.5 213 ARG A O 1
ATOM 1626 N N . GLY A 1 214 ? -19.922 13.578 13.906 1 95.62 214 GLY A N 1
ATOM 1627 C CA . GLY A 1 214 ? -20.766 12.398 14.031 1 95.62 214 GLY A CA 1
ATOM 1628 C C . GLY A 1 214 ? -21.297 11.898 12.695 1 95.62 214 GLY A C 1
ATOM 1629 O O . GLY A 1 214 ? -22.328 11.242 12.641 1 95.62 214 GLY A O 1
ATOM 1630 N N . LEU A 1 215 ? -20.656 12.258 11.648 1 96.38 215 LEU A N 1
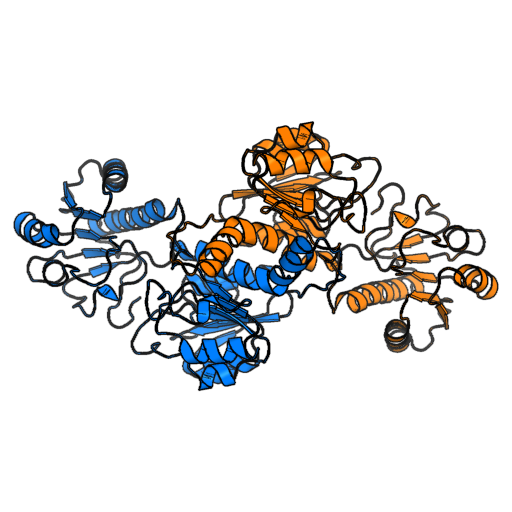ATOM 1631 C CA . LEU A 1 215 ? -21.047 11.891 10.297 1 96.38 215 LEU A CA 1
ATOM 1632 C C . LEU A 1 215 ? -21.203 10.375 10.172 1 96.38 215 LEU A C 1
ATOM 1634 O O . LEU A 1 215 ? -22.109 9.898 9.469 1 96.38 215 LEU A O 1
ATOM 1638 N N . ILE A 1 216 ? -20.344 9.617 10.773 1 98.19 216 ILE A N 1
ATOM 1639 C CA . ILE A 1 216 ? -20.375 8.164 10.766 1 98.19 216 ILE A CA 1
ATOM 1640 C C . ILE A 1 216 ? -20.703 7.645 12.164 1 98.19 216 ILE A C 1
ATOM 1642 O O . ILE A 1 216 ? -19.812 7.422 12.984 1 98.19 216 ILE A O 1
ATOM 1646 N N . GLY A 1 217 ? -21.953 7.488 12.367 1 98 217 GLY A N 1
ATOM 1647 C CA . GLY A 1 217 ? -22.438 6.977 13.633 1 98 217 GLY A CA 1
ATOM 1648 C C . GLY A 1 217 ? -22.891 5.527 13.555 1 98 217 GLY A C 1
ATOM 1649 O O . GLY A 1 217 ? -22.484 4.797 12.648 1 98 217 GLY A O 1
ATOM 1650 N N . ALA A 1 218 ? -23.625 5.105 14.562 1 98.06 218 ALA A N 1
ATOM 1651 C CA . ALA A 1 218 ? -24.062 3.719 14.688 1 98.06 218 ALA A CA 1
ATOM 1652 C C . ALA A 1 218 ? -24.875 3.291 13.469 1 98.06 218 ALA A C 1
ATOM 1654 O O . ALA A 1 218 ? -24.719 2.176 12.961 1 98.06 218 ALA A O 1
ATOM 1655 N N . GLN A 1 219 ? -25.734 4.172 13.023 1 97.94 219 GLN A N 1
ATOM 1656 C CA . GLN A 1 219 ? -26.578 3.85 11.875 1 97.94 219 GLN A CA 1
ATOM 1657 C C . GLN A 1 219 ? -25.75 3.65 10.617 1 97.94 219 GLN A C 1
ATOM 1659 O O . GLN A 1 219 ? -25.984 2.707 9.852 1 97.94 219 GLN A O 1
ATOM 1664 N N . GLU A 1 220 ? -24.844 4.559 10.359 1 98.5 220 GLU A N 1
ATOM 1665 C CA . GLU A 1 220 ? -23.969 4.441 9.203 1 98.5 220 GLU A CA 1
ATOM 1666 C C . GLU A 1 220 ? -23.125 3.172 9.281 1 98.5 220 GLU A C 1
ATOM 1668 O O . GLU A 1 220 ? -22.969 2.459 8.289 1 98.5 220 GLU A O 1
ATOM 1673 N N . ILE A 1 221 ? -22.594 2.844 10.406 1 98.69 221 ILE A N 1
ATOM 1674 C CA . ILE A 1 221 ? -21.734 1.684 10.602 1 98.69 221 ILE A CA 1
ATOM 1675 C C . ILE A 1 221 ? -22.531 0.403 10.391 1 98.69 221 ILE A C 1
ATOM 1677 O O . ILE A 1 221 ? -22.062 -0.542 9.758 1 98.69 221 ILE A O 1
ATOM 1681 N N . ALA A 1 222 ? -23.734 0.396 10.859 1 98.25 222 ALA A N 1
ATOM 1682 C CA . ALA A 1 222 ? -24.609 -0.766 10.68 1 98.25 222 ALA A CA 1
ATOM 1683 C C . ALA A 1 222 ? -24.891 -1.02 9.203 1 98.25 222 ALA A C 1
ATOM 1685 O O . ALA A 1 222 ? -25.094 -2.164 8.789 1 98.25 222 ALA A O 1
ATOM 1686 N N . ALA A 1 223 ? -24.859 0.02 8.43 1 98.5 223 ALA A N 1
ATOM 1687 C CA . ALA A 1 223 ? -25.172 -0.077 7.012 1 98.5 223 ALA A CA 1
ATOM 1688 C C . ALA A 1 223 ? -23.984 -0.59 6.207 1 98.5 223 ALA A C 1
ATOM 1690 O O . ALA A 1 223 ? -24.141 -0.975 5.047 1 98.5 223 ALA A O 1
ATOM 1691 N N . MET A 1 224 ? -22.797 -0.591 6.758 1 98.69 224 MET A N 1
ATOM 1692 C CA . MET A 1 224 ? -21.609 -1.031 6.051 1 98.69 224 MET A CA 1
ATOM 1693 C C . MET A 1 224 ? -21.688 -2.514 5.703 1 98.69 224 MET A C 1
ATOM 1695 O O . MET A 1 224 ? -22.359 -3.281 6.398 1 98.69 224 MET A O 1
ATOM 1699 N N . LYS A 1 225 ? -21.062 -2.902 4.594 1 98.06 225 LYS A N 1
ATOM 1700 C CA . LYS A 1 225 ? -20.906 -4.305 4.223 1 98.06 225 LYS A CA 1
ATOM 1701 C C . LYS A 1 225 ? -20.172 -5.078 5.312 1 98.06 225 LYS A C 1
ATOM 1703 O O . LYS A 1 225 ? -19.156 -4.609 5.848 1 98.06 225 LYS A O 1
ATOM 1708 N N . SER A 1 226 ? -20.734 -6.219 5.723 1 97.81 226 SER A N 1
ATOM 1709 C CA . SER A 1 226 ? -20.016 -7.039 6.688 1 97.81 226 SER A CA 1
ATOM 1710 C C . SER A 1 226 ? -18.609 -7.359 6.199 1 97.81 226 SER A C 1
ATOM 1712 O O . SER A 1 226 ? -18.406 -7.699 5.031 1 97.81 226 SER A O 1
ATOM 1714 N N . GLY A 1 227 ? -17.609 -7.129 7.113 1 97.81 227 GLY A N 1
ATOM 1715 C CA . GLY A 1 227 ? -16.234 -7.465 6.762 1 97.81 227 GLY A CA 1
ATOM 1716 C C . GLY A 1 227 ? -15.469 -6.297 6.16 1 97.81 227 GLY A C 1
ATOM 1717 O O . GLY A 1 227 ? -14.32 -6.453 5.734 1 97.81 227 GLY A O 1
ATOM 1718 N N . VAL A 1 228 ? -16.062 -5.125 6.184 1 98.69 228 VAL A N 1
ATOM 1719 C CA . VAL A 1 228 ? -15.43 -3.939 5.609 1 98.69 228 VAL A CA 1
ATOM 1720 C C . VAL A 1 228 ? -14.148 -3.605 6.379 1 98.69 228 VAL A C 1
ATOM 1722 O O . VAL A 1 228 ? -14.07 -3.846 7.586 1 98.69 228 VAL A O 1
ATOM 1725 N N . ILE A 1 229 ? -13.125 -3.133 5.691 1 98.88 229 ILE A N 1
ATOM 1726 C CA . ILE A 1 229 ? -11.922 -2.588 6.312 1 98.88 229 ILE A CA 1
ATOM 1727 C C . ILE A 1 229 ? -11.969 -1.062 6.273 1 98.88 229 ILE A C 1
ATOM 1729 O O . ILE A 1 229 ? -12.281 -0.471 5.238 1 98.88 229 ILE A O 1
ATOM 1733 N N . PHE A 1 230 ? -11.664 -0.461 7.387 1 98.81 230 PHE A N 1
ATOM 1734 C CA . PHE A 1 230 ? -11.984 0.935 7.652 1 98.81 230 PHE A CA 1
ATOM 1735 C C . PHE A 1 230 ? -10.734 1.722 8.016 1 98.81 230 PHE A C 1
ATOM 1737 O O . PHE A 1 230 ? -9.875 1.224 8.742 1 98.81 230 PHE A O 1
ATOM 1744 N N . ALA A 1 231 ? -10.547 2.92 7.449 1 98.94 231 ALA A N 1
ATOM 1745 C CA . ALA A 1 231 ? -9.461 3.805 7.855 1 98.94 231 ALA A CA 1
ATOM 1746 C C . ALA A 1 231 ? -9.977 5.211 8.148 1 98.94 231 ALA A C 1
ATOM 1748 O O . ALA A 1 231 ? -10.812 5.738 7.41 1 98.94 231 ALA A O 1
ATOM 1749 N N . ASP A 1 232 ? -9.508 5.805 9.227 1 98.69 232 ASP A N 1
ATOM 1750 C CA . ASP A 1 232 ? -9.906 7.16 9.594 1 98.69 232 ASP A CA 1
ATOM 1751 C C . ASP A 1 232 ? -8.68 8.039 9.852 1 98.69 232 ASP A C 1
ATOM 1753 O O . ASP A 1 232 ? -7.949 7.832 10.82 1 98.69 232 ASP A O 1
ATOM 1757 N N . VAL A 1 233 ? -8.453 9.016 8.984 1 97.31 233 VAL A N 1
ATOM 1758 C CA . VAL A 1 233 ? -7.383 9.984 9.164 1 97.31 233 VAL A CA 1
ATOM 1759 C C . VAL A 1 233 ? -7.969 11.391 9.242 1 97.31 233 VAL A C 1
ATOM 1761 O O . VAL A 1 233 ? -7.27 12.383 9 1 97.31 233 VAL A O 1
ATOM 1764 N N . SER A 1 234 ? -9.242 11.492 9.453 1 93.56 234 SER A N 1
ATOM 1765 C CA . SER A 1 234 ? -9.906 12.781 9.57 1 93.56 234 SER A CA 1
ATOM 1766 C C . SER A 1 234 ? -9.547 13.477 10.875 1 93.56 234 SER A C 1
ATOM 1768 O O . SER A 1 234 ? -8.391 13.859 11.086 1 93.56 234 SER A O 1
ATOM 1770 N N . ARG A 1 235 ? -10.531 13.773 11.68 1 88.88 235 ARG A N 1
ATOM 1771 C CA . ARG A 1 235 ? -10.422 14.289 13.039 1 88.88 235 ARG A CA 1
ATOM 1772 C C . ARG A 1 235 ? -11.336 13.523 13.984 1 88.88 235 ARG A C 1
ATOM 1774 O O . ARG A 1 235 ? -12.375 13.008 13.578 1 88.88 235 ARG A O 1
ATOM 1781 N N . GLY A 1 236 ? -10.812 13.383 15.242 1 90.81 236 GLY A N 1
ATOM 1782 C CA . GLY A 1 236 ? -11.719 12.812 16.234 1 90.81 236 GLY A CA 1
ATOM 1783 C C . GLY A 1 236 ? -13.07 13.508 16.281 1 90.81 236 GLY A C 1
ATOM 1784 O O . GLY A 1 236 ? -13.141 14.734 16.281 1 90.81 236 GLY A O 1
ATOM 1785 N N . GLY A 1 237 ? -14.109 12.773 16.266 1 93.19 237 GLY A N 1
ATOM 1786 C CA . GLY A 1 237 ? -15.445 13.344 16.312 1 93.19 237 GLY A CA 1
ATOM 1787 C C . GLY A 1 237 ? -16.219 13.141 15.023 1 93.19 237 GLY A C 1
ATOM 1788 O O . GLY A 1 237 ? -17.453 13.258 15.008 1 93.19 237 GLY A O 1
ATOM 1789 N N . VAL A 1 238 ? -15.547 12.836 13.945 1 95.88 238 VAL A N 1
ATOM 1790 C CA . VAL A 1 238 ? -16.234 12.539 12.695 1 95.88 238 VAL A CA 1
ATOM 1791 C C . VAL A 1 238 ? -16.891 11.164 12.781 1 95.88 238 VAL A C 1
ATOM 1793 O O . VAL A 1 238 ? -18.016 10.977 12.328 1 95.88 238 VAL A O 1
ATOM 1796 N N . VAL A 1 239 ? -16.219 10.219 13.359 1 98.25 239 VAL A N 1
ATOM 1797 C CA . VAL A 1 239 ? -16.688 8.844 13.539 1 98.25 239 VAL A CA 1
ATOM 1798 C C . VAL A 1 239 ? -17.047 8.602 15 1 98.25 239 VAL A C 1
ATOM 1800 O O . VAL A 1 239 ? -16.312 8.984 15.906 1 98.25 239 VAL A O 1
ATOM 1803 N N . ASP A 1 240 ? -18.203 8.062 15.227 1 98.38 240 ASP A N 1
ATOM 1804 C CA . ASP A 1 240 ? -18.562 7.633 16.578 1 98.38 240 ASP A CA 1
ATOM 1805 C C . ASP A 1 240 ? -17.656 6.484 17.047 1 98.38 240 ASP A C 1
ATOM 1807 O O . ASP A 1 240 ? -17.828 5.344 16.609 1 98.38 240 ASP A O 1
ATOM 1811 N N . GLN A 1 241 ? -16.812 6.836 17.938 1 98.06 241 GLN A N 1
ATOM 1812 C CA . GLN A 1 241 ? -15.766 5.906 18.359 1 98.06 241 GLN A CA 1
ATOM 1813 C C . GLN A 1 241 ? -16.359 4.688 19.062 1 98.06 241 GLN A C 1
ATOM 1815 O O . GLN A 1 241 ? -15.883 3.566 18.875 1 98.06 241 GLN A O 1
ATOM 1820 N N . THR A 1 242 ? -17.328 4.895 19.891 1 98.06 242 THR A N 1
ATOM 1821 C CA . THR A 1 242 ? -17.984 3.795 20.594 1 98.06 242 THR A CA 1
ATOM 1822 C C . THR A 1 242 ? -18.672 2.848 19.609 1 98.06 242 THR A C 1
ATOM 1824 O O . THR A 1 242 ? -18.516 1.628 19.719 1 98.06 242 THR A O 1
ATOM 1827 N N . ALA A 1 243 ? -19.375 3.414 18.719 1 98.5 243 ALA A N 1
ATOM 1828 C CA . ALA A 1 243 ? -20.047 2.605 17.703 1 98.5 243 ALA A CA 1
ATOM 1829 C C . ALA A 1 243 ? -19.031 1.812 16.875 1 98.5 243 ALA A C 1
ATOM 1831 O O . ALA A 1 243 ? -19.266 0.647 16.547 1 98.5 243 ALA A O 1
ATOM 1832 N N . LEU A 1 244 ? -17.938 2.408 16.531 1 98.62 244 LEU A N 1
ATOM 1833 C CA . LEU A 1 244 ? -16.906 1.734 15.75 1 98.62 244 LEU A CA 1
ATOM 1834 C C . LEU A 1 244 ? -16.281 0.591 16.547 1 98.62 244 LEU A C 1
ATOM 1836 O O . LEU A 1 244 ? -16.062 -0.498 16.016 1 98.62 244 LEU A O 1
ATOM 1840 N N . TYR A 1 245 ? -16.031 0.879 17.859 1 98.69 245 TYR A N 1
ATOM 1841 C CA . TYR A 1 245 ? -15.508 -0.166 18.734 1 98.69 245 TYR A CA 1
ATOM 1842 C C . TYR A 1 245 ? -16.438 -1.372 18.75 1 98.69 245 TYR A C 1
ATOM 1844 O O . TYR A 1 245 ? -15.992 -2.514 18.625 1 98.69 245 TYR A O 1
ATOM 1852 N N . ASP A 1 246 ? -17.688 -1.105 18.938 1 98.69 246 ASP A N 1
ATOM 1853 C CA . ASP A 1 246 ? -18.672 -2.182 19 1 98.69 246 ASP A CA 1
ATOM 1854 C C . ASP A 1 246 ? -18.656 -3.014 17.719 1 98.69 246 ASP A C 1
ATOM 1856 O O . ASP A 1 246 ? -18.656 -4.246 17.781 1 98.69 246 ASP A O 1
ATOM 1860 N N . ALA A 1 247 ? -18.641 -2.406 16.594 1 98.81 247 ALA A N 1
ATOM 1861 C CA . ALA A 1 247 ? -18.656 -3.086 15.297 1 98.81 247 ALA A CA 1
ATOM 1862 C C . ALA A 1 247 ? -17.375 -3.891 15.086 1 98.81 247 ALA A C 1
ATOM 1864 O O . ALA A 1 247 ? -17.422 -4.988 14.523 1 98.81 247 ALA A O 1
ATOM 1865 N N . LEU A 1 248 ? -16.234 -3.393 15.5 1 98.75 248 LEU A N 1
ATOM 1866 C CA . LEU A 1 248 ? -14.961 -4.09 15.406 1 98.75 248 LEU A CA 1
ATOM 1867 C C . LEU A 1 248 ? -14.953 -5.324 16.297 1 98.75 248 LEU A C 1
ATOM 1869 O O . LEU A 1 248 ? -14.43 -6.371 15.914 1 98.75 248 LEU A O 1
ATOM 1873 N N . SER A 1 249 ? -15.547 -5.172 17.453 1 98.5 249 SER A N 1
ATOM 1874 C CA . SER A 1 249 ? -15.531 -6.23 18.453 1 98.5 249 SER A CA 1
ATOM 1875 C C . SER A 1 249 ? -16.297 -7.461 17.969 1 98.5 249 SER A C 1
ATOM 1877 O O . SER A 1 249 ? -15.953 -8.586 18.344 1 98.5 249 SER A O 1
ATOM 1879 N N . VAL A 1 250 ? -17.297 -7.254 17.141 1 97.75 250 VAL A N 1
ATOM 1880 C CA . VAL A 1 250 ? -18.125 -8.383 16.703 1 97.75 250 VAL A CA 1
ATOM 1881 C C . VAL A 1 250 ? -17.766 -8.766 15.273 1 97.75 250 VAL A C 1
ATOM 1883 O O . VAL A 1 250 ? -18.344 -9.688 14.703 1 97.75 250 VAL A O 1
ATOM 1886 N N . GLY A 1 251 ? -16.922 -8.008 14.656 1 97.81 251 GLY A N 1
ATOM 1887 C CA . GLY A 1 251 ? -16.391 -8.391 13.352 1 97.81 251 GLY A CA 1
ATOM 1888 C C . GLY A 1 251 ? -17.203 -7.852 12.195 1 97.81 251 GLY A C 1
ATOM 1889 O O . GLY A 1 251 ? -16.938 -8.18 11.039 1 97.81 251 GLY A O 1
ATOM 1890 N N . HIS A 1 252 ? -18.234 -7.066 12.523 1 98.25 252 HIS A N 1
ATOM 1891 C CA . HIS A 1 252 ? -18.938 -6.402 11.438 1 98.25 252 HIS A CA 1
ATOM 1892 C C . HIS A 1 252 ? -18 -5.539 10.609 1 98.25 252 HIS A C 1
ATOM 1894 O O . HIS A 1 252 ? -18 -5.613 9.375 1 98.25 252 HIS A O 1
ATOM 1900 N N . VAL A 1 253 ? -17.312 -4.684 11.273 1 98.75 253 VAL A N 1
ATOM 1901 C CA . VAL A 1 253 ? -16.094 -4.102 10.688 1 98.75 253 VAL A CA 1
ATOM 1902 C C . VAL A 1 253 ? -14.914 -5.031 10.93 1 98.75 253 VAL A C 1
ATOM 1904 O O . VAL A 1 253 ? -14.547 -5.305 12.078 1 98.75 253 VAL A O 1
ATOM 1907 N N . ALA A 1 254 ? -14.344 -5.535 9.875 1 98.69 254 ALA A N 1
ATOM 1908 C CA . ALA A 1 254 ? -13.328 -6.574 9.992 1 98.69 254 ALA A CA 1
ATOM 1909 C C . ALA A 1 254 ? -12.055 -6.031 10.648 1 98.69 254 ALA A C 1
ATOM 1911 O O . ALA A 1 254 ? -11.414 -6.727 11.438 1 98.69 254 ALA A O 1
ATOM 1912 N N . ALA A 1 255 ? -11.703 -4.801 10.289 1 98.88 255 ALA A N 1
ATOM 1913 C CA . ALA A 1 255 ? -10.469 -4.188 10.781 1 98.88 255 ALA A CA 1
ATOM 1914 C C . ALA A 1 255 ? -10.461 -2.686 10.523 1 98.88 255 ALA A C 1
ATOM 1916 O O . ALA A 1 255 ? -11.273 -2.178 9.75 1 98.88 255 ALA A O 1
ATOM 1917 N N . ALA A 1 256 ? -9.547 -1.983 11.219 1 98.88 256 ALA A N 1
ATOM 1918 C CA . ALA A 1 256 ? -9.484 -0.538 11.023 1 98.88 256 ALA A CA 1
ATOM 1919 C C . ALA A 1 256 ? -8.07 -0.015 11.25 1 98.88 256 ALA A C 1
ATOM 1921 O O . ALA A 1 256 ? -7.328 -0.559 12.07 1 98.88 256 ALA A O 1
ATOM 1922 N N . ALA A 1 257 ? -7.664 0.946 10.516 1 98.88 257 ALA A N 1
ATOM 1923 C CA . ALA A 1 257 ? -6.516 1.806 10.789 1 98.88 257 ALA A CA 1
ATOM 1924 C C . ALA A 1 257 ? -6.965 3.188 11.258 1 98.88 257 ALA A C 1
ATOM 1926 O O . ALA A 1 257 ? -7.594 3.93 10.5 1 98.88 257 ALA A O 1
ATOM 1927 N N . LEU A 1 258 ? -6.672 3.508 12.492 1 98.81 258 LEU A N 1
ATOM 1928 C CA . LEU A 1 258 ? -7.172 4.738 13.094 1 98.81 258 LEU A CA 1
ATOM 1929 C C . LEU A 1 258 ? -6.02 5.652 13.492 1 98.81 258 LEU A C 1
ATOM 1931 O O . LEU A 1 258 ? -5.176 5.277 14.312 1 98.81 258 LEU A O 1
ATOM 1935 N N . ASP A 1 259 ? -6.023 6.852 12.961 1 98.31 259 ASP A N 1
ATOM 1936 C CA . ASP A 1 259 ? -4.992 7.832 13.273 1 98.31 259 ASP A CA 1
ATOM 1937 C C . ASP A 1 259 ? -5.551 8.961 14.141 1 98.31 259 ASP A C 1
ATOM 1939 O O . ASP A 1 259 ? -4.805 9.836 14.586 1 98.31 259 ASP A O 1
ATOM 1943 N N . VAL A 1 260 ? -6.84 8.992 14.328 1 96.44 260 VAL A N 1
ATOM 1944 C CA . VAL A 1 260 ? -7.477 10.062 15.094 1 96.44 260 VAL A CA 1
ATOM 1945 C C . VAL A 1 260 ? -8.5 9.469 16.062 1 96.44 260 VAL A C 1
ATOM 1947 O O . VAL A 1 260 ? -9.031 8.383 15.82 1 96.44 260 VAL A O 1
ATOM 1950 N N . PHE A 1 261 ? -8.734 10.172 17.094 1 96.75 261 PHE A N 1
ATOM 1951 C CA . PHE A 1 261 ? -9.586 9.695 18.172 1 96.75 261 PHE A CA 1
ATOM 1952 C C . PHE A 1 261 ? -10.328 10.852 18.828 1 96.75 261 PHE A C 1
ATOM 1954 O O . PHE A 1 261 ? -9.891 12 18.75 1 96.75 261 PHE A O 1
ATOM 1961 N N . GLU A 1 262 ? -11.398 10.555 19.438 1 94.88 262 GLU A N 1
ATOM 1962 C CA . GLU A 1 262 ? -12.211 11.586 20.078 1 94.88 262 GLU A CA 1
ATOM 1963 C C . GLU A 1 262 ? -11.43 12.297 21.172 1 94.88 262 GLU A C 1
ATOM 1965 O O . GLU A 1 262 ? -11.586 13.508 21.375 1 94.88 262 GLU A O 1
ATOM 1970 N N . THR A 1 263 ? -10.648 11.516 21.859 1 93.56 263 THR A N 1
ATOM 1971 C CA . THR A 1 263 ? -9.734 12.055 22.859 1 93.56 263 THR A CA 1
ATOM 1972 C C . THR A 1 263 ? -8.289 11.68 22.531 1 93.56 263 THR A C 1
ATOM 1974 O O . THR A 1 263 ? -7.977 10.5 22.359 1 93.56 263 THR A O 1
ATOM 1977 N N . GLU A 1 264 ? -7.441 12.695 22.438 1 91.62 264 GLU A N 1
ATOM 1978 C CA . GLU A 1 264 ? -6.02 12.477 22.188 1 91.62 264 GLU A CA 1
ATOM 1979 C C . GLU A 1 264 ? -5.156 13.172 23.234 1 91.62 264 GLU A C 1
ATOM 1981 O O . GLU A 1 264 ? -5.395 14.336 23.562 1 91.62 264 GLU A O 1
ATOM 1986 N N . PRO A 1 265 ? -4.297 12.5 23.844 1 93.88 265 PRO A N 1
ATOM 1987 C CA . PRO A 1 265 ? -3.9 11.109 23.625 1 93.88 265 PRO A CA 1
ATOM 1988 C C . PRO A 1 265 ? -5.004 10.117 23.984 1 93.88 265 PRO A C 1
ATOM 1990 O O . PRO A 1 265 ? -5.82 10.391 24.875 1 93.88 265 PRO A O 1
ATOM 1993 N N . LEU A 1 266 ? -4.965 8.914 23.281 1 97.12 266 LEU A N 1
ATOM 1994 C CA . LEU A 1 266 ? -5.941 7.871 23.578 1 97.12 266 LEU A CA 1
ATOM 1995 C C . LEU A 1 266 ? -5.766 7.367 25.016 1 97.12 266 LEU A C 1
ATOM 1997 O O . LEU A 1 266 ? -4.68 6.922 25.391 1 97.12 266 LEU A O 1
ATOM 2001 N N . PRO A 1 267 ? -6.812 7.5 25.781 1 96.88 267 PRO A N 1
ATOM 2002 C CA . PRO A 1 267 ? -6.672 7.113 27.188 1 96.88 267 PRO A CA 1
ATOM 2003 C C . PRO A 1 267 ? -6.27 5.648 27.359 1 96.88 267 PRO A C 1
ATOM 2005 O O . PRO A 1 267 ? -6.73 4.785 26.609 1 96.88 267 PRO A O 1
ATOM 2008 N N . GLU A 1 268 ? -5.516 5.422 28.359 1 97 268 GLU A N 1
ATOM 2009 C CA . GLU A 1 268 ? -5.031 4.078 28.656 1 97 268 GLU A CA 1
ATOM 2010 C C . GLU A 1 268 ? -6.191 3.104 28.844 1 97 268 GLU A C 1
ATOM 2012 O O . GLU A 1 268 ? -6.086 1.93 28.484 1 97 268 GLU A O 1
ATOM 2017 N N . ILE A 1 269 ? -7.238 3.592 29.328 1 97.31 269 ILE A N 1
ATOM 2018 C CA . ILE A 1 269 ? -8.375 2.746 29.688 1 97.31 269 ILE A CA 1
ATOM 2019 C C . ILE A 1 269 ? -9.18 2.408 28.438 1 97.31 269 ILE A C 1
ATOM 2021 O O . ILE A 1 269 ? -10.047 1.534 28.469 1 97.31 269 ILE A O 1
ATOM 2025 N N . SER A 1 270 ? -8.914 3.062 27.391 1 97.88 270 SER A N 1
ATOM 2026 C CA . SER A 1 270 ? -9.695 2.83 26.172 1 97.88 270 SER A CA 1
ATOM 2027 C C . SER A 1 270 ? -9.688 1.356 25.781 1 97.88 270 SER A C 1
ATOM 2029 O O . SER A 1 270 ? -8.617 0.742 25.688 1 97.88 270 SER A O 1
ATOM 2031 N N . PRO A 1 271 ? -10.836 0.811 25.469 1 97.88 271 PRO A N 1
ATOM 2032 C CA . PRO A 1 271 ? -10.898 -0.599 25.078 1 97.88 271 PRO A CA 1
ATOM 2033 C C . PRO A 1 271 ? -10.312 -0.851 23.688 1 97.88 271 PRO A C 1
ATOM 2035 O O . PRO A 1 271 ? -10.062 -2.002 23.312 1 97.88 271 PRO A O 1
ATOM 2038 N N . LEU A 1 272 ? -10.07 0.181 22.906 1 98.19 272 LEU A N 1
ATOM 2039 C CA . LEU A 1 272 ? -9.531 0.043 21.562 1 98.19 272 LEU A CA 1
ATOM 2040 C C . LEU A 1 272 ? -8.156 -0.615 21.594 1 98.19 272 LEU A C 1
ATOM 2042 O O . LEU A 1 272 ? -7.781 -1.336 20.672 1 98.19 272 LEU A O 1
ATOM 2046 N N . TRP A 1 273 ? -7.465 -0.407 22.703 1 98.25 273 TRP A N 1
ATOM 2047 C CA . TRP A 1 273 ? -6.102 -0.915 22.828 1 98.25 273 TRP A CA 1
ATOM 2048 C C . TRP A 1 273 ? -6.082 -2.438 22.766 1 98.25 273 TRP A C 1
ATOM 2050 O O . TRP A 1 273 ? -5.074 -3.037 22.391 1 98.25 273 TRP A O 1
ATOM 2060 N N . ALA A 1 274 ? -7.156 -3.061 23.094 1 97.31 274 ALA A N 1
ATOM 2061 C CA . ALA A 1 274 ? -7.172 -4.508 23.281 1 97.31 274 ALA A CA 1
ATOM 2062 C C . ALA A 1 274 ? -7.555 -5.227 22 1 97.31 274 ALA A C 1
ATOM 2064 O O . ALA A 1 274 ? -7.402 -6.445 21.875 1 97.31 274 ALA A O 1
ATOM 2065 N N . LEU A 1 275 ? -8.078 -4.5 21.031 1 97.88 275 LEU A N 1
ATOM 2066 C CA . LEU A 1 275 ? -8.531 -5.121 19.797 1 97.88 275 LEU A CA 1
ATOM 2067 C C . LEU A 1 275 ? -7.352 -5.531 18.922 1 97.88 275 LEU A C 1
ATOM 2069 O O . LEU A 1 275 ? -6.418 -4.746 18.734 1 97.88 275 LEU A O 1
ATOM 2073 N N . GLU A 1 276 ? -7.363 -6.676 18.375 1 96.12 276 GLU A N 1
ATOM 2074 C CA . GLU A 1 276 ? -6.277 -7.184 17.547 1 96.12 276 GLU A CA 1
ATOM 2075 C C . GLU A 1 276 ? -6.414 -6.703 16.109 1 96.12 276 GLU A C 1
ATOM 2077 O O . GLU A 1 276 ? -5.434 -6.688 15.352 1 96.12 276 GLU A O 1
ATOM 2082 N N . ASN A 1 277 ? -7.613 -6.316 15.758 1 98.38 277 ASN A N 1
ATOM 2083 C CA . ASN A 1 277 ? -7.902 -5.98 14.367 1 98.38 277 ASN A CA 1
ATOM 2084 C C . ASN A 1 277 ? -7.93 -4.469 14.148 1 98.38 277 ASN A C 1
ATOM 2086 O O . ASN A 1 277 ? -8.719 -3.967 13.344 1 98.38 277 ASN A O 1
ATOM 2090 N N . VAL A 1 278 ? -7.07 -3.74 14.891 1 98.69 278 VAL A N 1
ATOM 2091 C CA . VAL A 1 278 ? -7 -2.293 14.719 1 98.69 278 VAL A CA 1
ATOM 2092 C C . VAL A 1 278 ? -5.539 -1.841 14.758 1 98.69 278 VAL A C 1
ATOM 2094 O O . VAL A 1 278 ? -4.758 -2.316 15.586 1 98.69 278 VAL A O 1
ATOM 2097 N N . ILE A 1 279 ? -5.125 -1.03 13.844 1 98.75 279 ILE A N 1
ATOM 2098 C CA . ILE A 1 279 ? -3.906 -0.236 13.969 1 98.75 279 ILE A CA 1
ATOM 2099 C C . ILE A 1 279 ? -4.223 1.095 14.641 1 98.75 279 ILE A C 1
ATOM 2101 O O . ILE A 1 279 ? -5.152 1.799 14.242 1 98.75 279 ILE A O 1
ATOM 2105 N N . ILE A 1 280 ? -3.562 1.367 15.695 1 98.75 280 ILE A N 1
ATOM 2106 C CA . ILE A 1 280 ? -3.678 2.637 16.406 1 98.75 280 ILE A CA 1
ATOM 2107 C C . ILE A 1 280 ? -2.396 3.447 16.219 1 98.75 280 ILE A C 1
ATOM 2109 O O . ILE A 1 280 ? -1.308 2.984 16.578 1 98.75 280 ILE A O 1
ATOM 2113 N N . SER A 1 281 ? -2.502 4.551 15.633 1 98.5 281 SER A N 1
ATOM 2114 C CA . SER A 1 281 ? -1.361 5.449 15.516 1 98.5 281 SER A CA 1
ATOM 2115 C C . SER A 1 281 ? -1.618 6.77 16.234 1 98.5 281 SER A C 1
ATOM 2117 O O . SER A 1 281 ? -2.76 7.23 16.312 1 98.5 281 SER A O 1
ATOM 2119 N N . PRO A 1 282 ? -0.619 7.359 16.844 1 97.19 282 PRO A N 1
ATOM 2120 C CA . PRO A 1 282 ? -0.763 8.578 17.641 1 97.19 282 PRO A CA 1
ATOM 2121 C C . PRO A 1 282 ? -0.795 9.844 16.781 1 97.19 282 PRO A C 1
ATOM 2123 O O . PRO A 1 282 ? 0.019 10.75 16.984 1 97.19 282 PRO A O 1
ATOM 2126 N N . HIS A 1 283 ? -1.815 9.859 15.938 1 93.94 283 HIS A N 1
ATOM 2127 C CA . HIS A 1 283 ? -2.006 11.031 15.078 1 93.94 283 HIS A CA 1
ATOM 2128 C C . HIS A 1 283 ? -0.724 11.383 14.336 1 93.94 283 HIS A C 1
ATOM 2130 O O . HIS A 1 283 ? -0.316 12.547 14.312 1 93.94 283 HIS A O 1
ATOM 2136 N N . CYS A 1 284 ? -0.105 10.383 13.742 1 94.94 284 CYS A N 1
ATOM 2137 C CA . CYS A 1 284 ? 1.209 10.602 13.141 1 94.94 284 CYS A CA 1
ATOM 2138 C C . CYS A 1 284 ? 1.186 10.305 11.648 1 94.94 284 CYS A C 1
ATOM 2140 O O . CYS A 1 284 ? 2.23 10.305 10.992 1 94.94 284 CYS A O 1
ATOM 2142 N N . SER A 1 285 ? -0.007 10.031 11.078 1 96.06 285 SER A N 1
ATOM 2143 C CA . SER A 1 285 ? -0.102 9.672 9.672 1 96.06 285 SER A CA 1
ATOM 2144 C C . SER A 1 285 ? 0.456 10.773 8.773 1 96.06 285 SER A C 1
ATOM 2146 O O . SER A 1 285 ? 0.767 10.531 7.609 1 96.06 285 SER A O 1
ATOM 2148 N N . SER A 1 286 ? 0.587 11.984 9.359 1 93.12 286 SER A N 1
ATOM 2149 C CA . SER A 1 286 ? 1.069 13.133 8.602 1 93.12 286 SER A CA 1
ATOM 2150 C C . SER A 1 286 ? 2.404 13.633 9.141 1 93.12 286 SER A C 1
ATOM 2152 O O . SER A 1 286 ? 2.859 14.719 8.781 1 93.12 286 SER A O 1
ATOM 2154 N N . VAL A 1 287 ? 2.965 12.93 10.062 1 92.06 287 VAL A N 1
ATOM 2155 C CA . VAL A 1 287 ? 4.203 13.367 10.703 1 92.06 287 VAL A CA 1
ATOM 2156 C C . VAL A 1 287 ? 5.391 12.648 10.062 1 92.06 287 VAL A C 1
ATOM 2158 O O . VAL A 1 287 ? 5.625 11.469 10.328 1 92.06 287 VAL A O 1
ATOM 2161 N N . PHE A 1 288 ? 6.074 13.281 9.203 1 93.44 288 PHE A N 1
ATOM 2162 C CA . PHE A 1 288 ? 7.246 12.727 8.539 1 93.44 288 PHE A CA 1
ATOM 2163 C C . PHE A 1 288 ? 8.336 13.781 8.391 1 93.44 288 PHE A C 1
ATOM 2165 O O . PHE A 1 288 ? 8.086 14.977 8.562 1 93.44 288 PHE A O 1
ATOM 2172 N N . ALA A 1 289 ? 9.539 13.438 8.172 1 89.88 289 ALA A N 1
ATOM 2173 C CA . ALA A 1 289 ? 10.734 14.266 8.289 1 89.88 289 ALA A CA 1
ATOM 2174 C C . ALA A 1 289 ? 10.641 15.5 7.391 1 89.88 289 ALA A C 1
ATOM 2176 O O . ALA A 1 289 ? 11.016 16.594 7.797 1 89.88 289 ALA A O 1
ATOM 2177 N N . GLU A 1 290 ? 10.055 15.312 6.258 1 91.56 290 GLU A N 1
ATOM 2178 C CA . GLU A 1 290 ? 10.078 16.359 5.25 1 91.56 290 GLU A CA 1
ATOM 2179 C C . GLU A 1 290 ? 8.891 17.312 5.414 1 91.56 290 GLU A C 1
ATOM 2181 O O . GLU A 1 290 ? 8.82 18.344 4.742 1 91.56 290 GLU A O 1
ATOM 2186 N N . TRP A 1 291 ? 8.023 17.047 6.328 1 91.25 291 TRP A N 1
ATOM 2187 C CA . TRP A 1 291 ? 6.754 17.766 6.395 1 91.25 291 TRP A CA 1
ATOM 2188 C C . TRP A 1 291 ? 6.98 19.234 6.75 1 91.25 291 TRP A C 1
ATOM 2190 O O . TRP A 1 291 ? 6.387 20.125 6.137 1 91.25 291 TRP A O 1
ATOM 2200 N N . GLU A 1 292 ? 7.828 19.438 7.777 1 90.62 292 GLU A N 1
ATOM 2201 C CA . GLU A 1 292 ? 8.008 20.812 8.266 1 90.62 292 GLU A CA 1
ATOM 2202 C C . GLU A 1 292 ? 8.531 21.719 7.164 1 90.62 292 GLU A C 1
ATOM 2204 O O . GLU A 1 292 ? 8.016 22.828 6.973 1 90.62 292 GLU A O 1
ATOM 2209 N N . GLU A 1 293 ? 9.477 21.25 6.512 1 93.56 293 GLU A N 1
ATOM 2210 C CA . GLU A 1 293 ? 10.031 22.031 5.414 1 93.56 293 GLU A CA 1
ATOM 2211 C C . GLU A 1 293 ? 8.992 22.281 4.324 1 93.56 293 GLU A C 1
ATOM 2213 O O . GLU A 1 293 ? 8.875 23.391 3.801 1 93.56 293 GLU A O 1
ATOM 2218 N N . ALA A 1 294 ? 8.273 21.234 4.039 1 94 294 ALA A N 1
ATOM 2219 C CA . ALA A 1 294 ? 7.238 21.359 3.01 1 94 294 ALA A CA 1
ATOM 2220 C C . ALA A 1 294 ? 6.16 22.359 3.43 1 94 294 ALA A C 1
ATOM 2222 O O . ALA A 1 294 ? 5.688 23.141 2.611 1 94 294 ALA A O 1
ATOM 2223 N N . SER A 1 295 ? 5.785 22.281 4.629 1 94.44 295 SER A N 1
ATOM 2224 C CA . SER A 1 295 ? 4.812 23.203 5.188 1 94.44 295 SER A CA 1
ATOM 2225 C C . SER A 1 295 ? 5.316 24.641 5.109 1 94.44 295 SER A C 1
ATOM 2227 O O . SER A 1 295 ? 4.602 25.531 4.648 1 94.44 295 SER A O 1
ATOM 2229 N N . PHE A 1 296 ? 6.531 24.844 5.5 1 96.31 296 PHE A N 1
ATOM 2230 C CA . PHE A 1 296 ? 7.098 26.188 5.52 1 96.31 296 PHE A CA 1
ATOM 2231 C C . PHE A 1 296 ? 7.305 26.703 4.102 1 96.31 296 PHE A C 1
ATOM 2233 O O . PHE A 1 296 ? 7.148 27.906 3.844 1 96.31 296 PHE A O 1
ATOM 2240 N N . GLU A 1 297 ? 7.645 25.828 3.211 1 97.12 297 GLU A N 1
ATOM 2241 C CA . GLU A 1 297 ? 7.777 26.219 1.812 1 97.12 297 GLU A CA 1
ATOM 2242 C C . GLU A 1 297 ? 6.469 26.797 1.276 1 97.12 297 GLU A C 1
ATOM 2244 O O . GLU A 1 297 ? 6.477 27.766 0.518 1 97.12 297 GLU A O 1
ATOM 2249 N N . LEU A 1 298 ? 5.41 26.172 1.629 1 96.5 298 LEU A N 1
ATOM 2250 C CA . LEU A 1 298 ? 4.113 26.703 1.231 1 96.5 298 LEU A CA 1
ATOM 2251 C C . LEU A 1 298 ? 3.902 28.094 1.813 1 96.5 298 LEU A C 1
ATOM 2253 O O . LEU A 1 298 ? 3.383 28.984 1.134 1 96.5 298 LEU A O 1
ATOM 2257 N N . PHE A 1 299 ? 4.32 28.344 3.043 1 97.06 299 PHE A N 1
ATOM 2258 C CA . PHE A 1 299 ? 4.273 29.656 3.658 1 97.06 299 PHE A CA 1
ATOM 2259 C C . PHE A 1 299 ? 5.109 30.656 2.867 1 97.06 299 PHE A C 1
ATOM 2261 O O . PHE A 1 299 ? 4.652 31.766 2.57 1 97.06 299 PHE A O 1
ATOM 2268 N N . LEU A 1 300 ? 6.289 30.188 2.459 1 98.06 300 LEU A N 1
ATOM 2269 C CA . LEU A 1 300 ? 7.188 31.062 1.722 1 98.06 300 LEU A CA 1
ATOM 2270 C C . LEU A 1 300 ? 6.59 31.453 0.371 1 98.06 300 LEU A C 1
ATOM 2272 O O . LEU A 1 300 ? 6.695 32.594 -0.06 1 98.06 300 LEU A O 1
ATOM 2276 N N . GLN A 1 301 ? 6.008 30.484 -0.215 1 97.81 301 GLN A N 1
ATOM 2277 C CA . GLN A 1 301 ? 5.332 30.766 -1.476 1 97.81 301 GLN A CA 1
ATOM 2278 C C . GLN A 1 301 ? 4.223 31.797 -1.282 1 97.81 301 GLN A C 1
ATOM 2280 O O . GLN A 1 301 ? 4.121 32.75 -2.045 1 97.81 301 GLN A O 1
ATOM 2285 N N . ASN A 1 302 ? 3.412 31.625 -0.306 1 98 302 ASN A N 1
ATOM 2286 C CA . ASN A 1 302 ? 2.328 32.562 0.011 1 98 302 ASN A CA 1
ATOM 2287 C C . ASN A 1 302 ? 2.861 33.938 0.409 1 98 302 ASN A C 1
ATOM 2289 O O . ASN A 1 302 ? 2.252 34.938 0.093 1 98 302 ASN A O 1
ATOM 2293 N N . LEU A 1 303 ? 3.98 33.906 1.111 1 97.38 303 LEU A N 1
ATOM 2294 C CA . LEU A 1 303 ? 4.594 35.156 1.495 1 97.38 303 LEU A CA 1
ATOM 2295 C C . LEU A 1 303 ? 4.992 35.969 0.263 1 97.38 303 LEU A C 1
ATOM 2297 O O . LEU A 1 303 ? 4.762 37.188 0.204 1 97.38 303 LEU A O 1
ATOM 2301 N N . GLY A 1 304 ? 5.57 35.281 -0.648 1 96.75 304 GLY A N 1
ATOM 2302 C CA . GLY A 1 304 ? 5.867 35.938 -1.912 1 96.75 304 GLY A CA 1
ATOM 2303 C C . GLY A 1 304 ? 4.641 36.531 -2.588 1 96.75 304 GLY A C 1
ATOM 2304 O O . GLY A 1 304 ? 4.66 37.656 -3.049 1 96.75 304 GLY A O 1
ATOM 2305 N N . ARG A 1 305 ? 3.611 35.719 -2.617 1 97.25 305 ARG A N 1
ATOM 2306 C CA . ARG A 1 305 ? 2.352 36.188 -3.193 1 97.25 305 ARG A CA 1
ATOM 2307 C C . ARG A 1 305 ? 1.816 37.406 -2.441 1 97.25 305 ARG A C 1
ATOM 2309 O O . ARG A 1 305 ? 1.365 38.375 -3.057 1 97.25 305 ARG A O 1
ATOM 2316 N N . TRP A 1 306 ? 1.85 37.312 -1.151 1 96.06 306 TRP A N 1
ATOM 2317 C CA . TRP A 1 306 ? 1.396 38.406 -0.284 1 96.06 306 TRP A CA 1
ATOM 2318 C C . TRP A 1 306 ? 2.131 39.688 -0.606 1 96.06 306 TRP A C 1
ATOM 2320 O O . TRP A 1 306 ? 1.505 40.75 -0.764 1 96.06 306 TRP A O 1
ATOM 2330 N N . MET A 1 307 ? 3.361 39.594 -0.774 1 94.94 307 MET A N 1
ATOM 2331 C CA . MET A 1 307 ? 4.207 40.781 -1.019 1 94.94 307 MET A CA 1
ATOM 2332 C C . MET A 1 307 ? 3.928 41.375 -2.395 1 94.94 307 MET A C 1
ATOM 2334 O O . MET A 1 307 ? 4.141 42.562 -2.613 1 94.94 307 MET A O 1
ATOM 2338 N N . ARG A 1 308 ? 3.389 40.531 -3.242 1 95.44 308 ARG A N 1
ATOM 2339 C CA . ARG A 1 308 ? 3.078 41 -4.59 1 95.44 308 ARG A CA 1
ATOM 2340 C C . ARG A 1 308 ? 1.607 41.375 -4.715 1 95.44 308 ARG A C 1
ATOM 2342 O O . ARG A 1 308 ? 1.142 41.719 -5.801 1 95.44 308 ARG A O 1
ATOM 2349 N N . GLY A 1 309 ? 0.923 41.219 -3.652 1 94.44 309 GLY A N 1
ATOM 2350 C CA . GLY A 1 309 ? -0.493 41.531 -3.684 1 94.44 309 GLY A CA 1
ATOM 2351 C C . GLY A 1 309 ? -1.325 40.531 -4.434 1 94.44 309 GLY A C 1
ATOM 2352 O O . GLY A 1 309 ? -2.379 40.844 -4.98 1 94.44 309 GLY A O 1
ATOM 2353 N N . GLU A 1 310 ? -0.764 39.281 -4.5 1 96.62 310 GLU A N 1
ATOM 2354 C CA . GLU A 1 310 ? 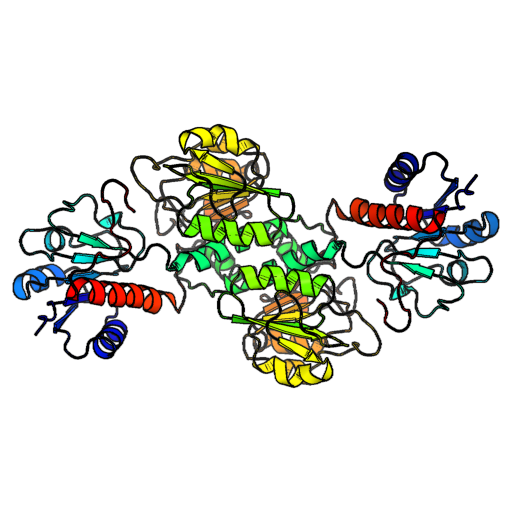-1.45 38.219 -5.188 1 96.62 310 GLU A CA 1
ATOM 2355 C C . GLU A 1 310 ? -2.297 37.375 -4.219 1 96.62 310 GLU A C 1
ATOM 2357 O O . GLU A 1 310 ? -2.098 37.469 -3.004 1 96.62 310 GLU A O 1
ATOM 2362 N N . GLY A 1 311 ? -3.268 36.719 -4.703 1 96.25 311 GLY A N 1
ATOM 2363 C CA . GLY A 1 311 ? -4.07 35.812 -3.889 1 96.25 311 GLY A CA 1
ATOM 2364 C C . GLY A 1 311 ? -3.268 34.688 -3.277 1 96.25 311 GLY A C 1
ATOM 2365 O O . GLY A 1 311 ? -2.393 34.125 -3.93 1 96.25 311 GLY A O 1
ATOM 2366 N N . LEU A 1 312 ? -3.545 34.469 -2.033 1 97.31 312 LEU A N 1
ATOM 2367 C CA . LEU A 1 312 ? -2.846 33.375 -1.325 1 97.31 312 LEU A CA 1
ATOM 2368 C C . LEU A 1 312 ? -3.459 32.031 -1.646 1 97.31 312 LEU A C 1
ATOM 2370 O O . LEU A 1 312 ? -4.582 31.953 -2.152 1 97.31 312 LEU A O 1
ATOM 2374 N N . VAL A 1 313 ? -2.689 31.031 -1.419 1 95.31 313 VAL A N 1
ATOM 2375 C CA . VAL A 1 313 ? -3.162 29.656 -1.589 1 95.31 313 VAL A CA 1
ATOM 2376 C C . VAL A 1 313 ? -3.615 29.094 -0.243 1 95.31 313 VAL A C 1
ATOM 2378 O O . VAL A 1 313 ? -3.088 29.469 0.805 1 95.31 313 VAL A O 1
ATOM 2381 N N . ASN A 1 314 ? -4.695 28.266 -0.255 1 94.81 314 ASN A N 1
ATOM 2382 C CA . ASN A 1 314 ? -5.195 27.531 0.909 1 94.81 314 ASN A CA 1
ATOM 2383 C C . ASN A 1 314 ? -5.82 28.484 1.93 1 94.81 314 ASN A C 1
ATOM 2385 O O . ASN A 1 314 ? -5.621 28.328 3.135 1 94.81 314 ASN A O 1
ATOM 2389 N N . ILE A 1 315 ? -6.465 29.531 1.425 1 95.81 315 ILE A N 1
ATOM 2390 C CA . ILE A 1 315 ? -7.227 30.375 2.334 1 95.81 315 ILE A CA 1
ATOM 2391 C C . ILE A 1 315 ? -8.359 29.578 2.961 1 95.81 315 ILE A C 1
ATOM 2393 O O . ILE A 1 315 ? -9.102 28.891 2.258 1 95.81 315 ILE A O 1
ATOM 2397 N N . VAL A 1 316 ? -8.445 29.672 4.285 1 92.56 316 VAL A N 1
ATOM 2398 C CA . VAL A 1 316 ? -9.43 28.875 5.016 1 92.56 316 VAL A CA 1
ATOM 2399 C C . VAL A 1 316 ? -10.727 29.672 5.176 1 92.56 316 VAL A C 1
ATOM 2401 O O . VAL A 1 316 ? -10.695 30.828 5.582 1 92.56 316 VAL A O 1
ATOM 2404 N N . ASP A 1 317 ? -11.75 29.078 4.734 1 88.19 317 ASP A N 1
ATOM 2405 C CA . ASP A 1 317 ? -13.07 29.578 5.094 1 88.19 317 ASP A CA 1
ATOM 2406 C C . ASP A 1 317 ? -13.492 29.094 6.477 1 88.19 317 ASP A C 1
ATOM 2408 O O . ASP A 1 317 ? -13.695 27.891 6.68 1 88.19 317 ASP A O 1
ATOM 2412 N N . PRO A 1 318 ? -13.609 30.016 7.418 1 82.12 318 PRO A N 1
ATOM 2413 C CA . PRO A 1 318 ? -13.914 29.578 8.781 1 82.12 318 PRO A CA 1
ATOM 2414 C C . PRO A 1 318 ? -15.234 28.828 8.875 1 82.12 318 PRO A C 1
ATOM 2416 O O . PRO A 1 318 ? -15.438 28.047 9.812 1 82.12 318 PRO A O 1
ATOM 2419 N N . ALA A 1 319 ? -16.109 29.078 7.945 1 75.44 319 ALA A N 1
ATOM 2420 C CA . ALA A 1 319 ? -17.391 28.359 7.934 1 75.44 319 ALA A CA 1
ATOM 2421 C C . ALA A 1 319 ? -17.219 26.938 7.395 1 75.44 319 ALA A C 1
ATOM 2423 O O . ALA A 1 319 ? -17.922 26.016 7.801 1 75.44 319 ALA A O 1
ATOM 2424 N N . ARG A 1 320 ? -16.172 26.797 6.645 1 73.5 320 ARG A N 1
ATOM 2425 C CA . ARG A 1 320 ? -15.977 25.516 5.973 1 73.5 320 ARG A CA 1
ATOM 2426 C C . ARG A 1 320 ? -14.812 24.75 6.586 1 73.5 320 ARG A C 1
ATOM 2428 O O . ARG A 1 320 ? -14.719 23.531 6.426 1 73.5 320 ARG A O 1
ATOM 2435 N N . GLY A 1 321 ? -14.016 25.422 7.41 1 65.25 321 GLY A N 1
ATOM 2436 C CA . GLY A 1 321 ? -12.891 24.797 8.078 1 65.25 321 GLY A CA 1
ATOM 2437 C C . GLY A 1 321 ? -11.758 24.438 7.129 1 65.25 321 GLY A C 1
ATOM 2438 O O . GLY A 1 321 ? -10.781 23.797 7.527 1 65.25 321 GLY A O 1
ATOM 2439 N N . TYR A 1 322 ? -11.969 24.594 5.852 1 68.69 322 TYR A N 1
ATOM 2440 C CA . TYR A 1 322 ? -10.938 24.344 4.848 1 68.69 322 TYR A CA 1
ATOM 2441 C C . TYR A 1 322 ? -11.039 25.344 3.707 1 68.69 322 TYR A C 1
ATOM 2443 O O . TYR A 1 322 ? -12.086 25.984 3.516 1 68.69 322 TYR A O 1
ATOM 2451 N N . MET B 1 1 ? -14.555 -30.625 -39.031 1 38.22 1 MET B N 1
ATOM 2452 C CA . MET B 1 1 ? -15.172 -30.484 -37.719 1 38.22 1 MET B CA 1
ATOM 2453 C C . MET B 1 1 ? -14.117 -30.547 -36.594 1 38.22 1 MET B C 1
ATOM 2455 O O . MET B 1 1 ? -13.367 -31.531 -36.5 1 38.22 1 MET B O 1
ATOM 2459 N N . SER B 1 2 ? -13.414 -29.531 -36.094 1 48.34 2 SER B N 1
ATOM 2460 C CA . SER B 1 2 ? -12.094 -29.328 -35.5 1 48.34 2 SER B CA 1
ATOM 2461 C C . SER B 1 2 ? -11.938 -30.109 -34.219 1 48.34 2 SER B C 1
ATOM 2463 O O . SER B 1 2 ? -12.734 -29.938 -33.281 1 48.34 2 SER B O 1
ATOM 2465 N N . ASP B 1 3 ? -11.469 -31.453 -34.156 1 67.75 3 ASP B N 1
ATOM 2466 C CA . ASP B 1 3 ? -11.453 -32.531 -33.188 1 67.75 3 ASP B CA 1
ATOM 2467 C C . ASP B 1 3 ? -10.945 -32.062 -31.828 1 67.75 3 ASP B C 1
ATOM 2469 O O . ASP B 1 3 ? -9.961 -31.328 -31.75 1 67.75 3 ASP B O 1
ATOM 2473 N N . THR B 1 4 ? -11.906 -31.984 -30.859 1 85.38 4 THR B N 1
ATOM 2474 C CA . THR B 1 4 ? -11.547 -31.641 -29.5 1 85.38 4 THR B CA 1
ATOM 2475 C C . THR B 1 4 ? -10.406 -32.531 -28.984 1 85.38 4 THR B C 1
ATOM 2477 O O . THR B 1 4 ? -10.477 -33.75 -29.094 1 85.38 4 THR B O 1
ATOM 2480 N N . PRO B 1 5 ? -9.406 -31.812 -28.656 1 94.62 5 PRO B N 1
ATOM 2481 C CA . PRO B 1 5 ? -8.289 -32.625 -28.141 1 94.62 5 PRO B CA 1
ATOM 2482 C C . PRO B 1 5 ? -8.656 -33.406 -26.891 1 94.62 5 PRO B C 1
ATOM 2484 O O . PRO B 1 5 ? -9.609 -33.062 -26.188 1 94.62 5 PRO B O 1
ATOM 2487 N N . ARG B 1 6 ? -8 -34.562 -26.734 1 97.06 6 ARG B N 1
ATOM 2488 C CA . ARG B 1 6 ? -8.102 -35.281 -25.469 1 97.06 6 ARG B CA 1
ATOM 2489 C C . ARG B 1 6 ? -7.348 -34.562 -24.359 1 97.06 6 ARG B C 1
ATOM 2491 O O . ARG B 1 6 ? -6.148 -34.312 -24.484 1 97.06 6 ARG B O 1
ATOM 2498 N N . ILE B 1 7 ? -8.094 -34.25 -23.25 1 97.94 7 ILE B N 1
ATOM 2499 C CA . ILE B 1 7 ? -7.531 -33.406 -22.203 1 97.94 7 ILE B CA 1
ATOM 2500 C C . ILE B 1 7 ? -7.516 -34.188 -20.875 1 97.94 7 ILE B C 1
ATOM 2502 O O . ILE B 1 7 ? -8.477 -34.875 -20.547 1 97.94 7 ILE B O 1
ATOM 2506 N N . ILE B 1 8 ? -6.402 -34.094 -20.156 1 97.62 8 ILE B N 1
ATOM 2507 C CA . ILE B 1 8 ? -6.418 -34.531 -18.766 1 97.62 8 ILE B CA 1
ATOM 2508 C C . ILE B 1 8 ? -6.367 -33.312 -17.859 1 97.62 8 ILE B C 1
ATOM 2510 O O . ILE B 1 8 ? -5.539 -32.406 -18.047 1 97.62 8 ILE B O 1
ATOM 2514 N N . LEU B 1 9 ? -7.301 -33.219 -16.922 1 96.88 9 LEU B N 1
ATOM 2515 C CA . LEU B 1 9 ? -7.262 -32.25 -15.836 1 96.88 9 LEU B CA 1
ATOM 2516 C C . LEU B 1 9 ? -6.625 -32.875 -14.586 1 96.88 9 LEU B C 1
ATOM 2518 O O . LEU B 1 9 ? -7.238 -33.719 -13.922 1 96.88 9 LEU B O 1
ATOM 2522 N N . HIS B 1 10 ? -5.383 -32.469 -14.367 1 94.62 10 HIS B N 1
ATOM 2523 C CA . HIS B 1 10 ? -4.609 -32.969 -13.234 1 94.62 10 HIS B CA 1
ATOM 2524 C C . HIS B 1 10 ? -4.547 -31.938 -12.109 1 94.62 10 HIS B C 1
ATOM 2526 O O . HIS B 1 10 ? -3.82 -30.953 -12.203 1 94.62 10 HIS B O 1
ATOM 2532 N N . ASN B 1 11 ? -5.348 -32.125 -11.078 1 91.38 11 ASN B N 1
ATOM 2533 C CA . ASN B 1 11 ? -5.5 -31.188 -9.977 1 91.38 11 ASN B CA 1
ATOM 2534 C C . ASN B 1 11 ? -6.008 -31.891 -8.711 1 91.38 11 ASN B C 1
ATOM 2536 O O . ASN B 1 11 ? -6.594 -32.969 -8.789 1 91.38 11 ASN B O 1
ATOM 2540 N N . SER B 1 12 ? -5.746 -31.312 -7.57 1 87.75 12 SER B N 1
ATOM 2541 C CA . SER B 1 12 ? -6.238 -31.875 -6.316 1 87.75 12 SER B CA 1
ATOM 2542 C C . SER B 1 12 ? -7.762 -31.906 -6.285 1 87.75 12 SER B C 1
ATOM 2544 O O . SER B 1 12 ? -8.359 -32.875 -5.781 1 87.75 12 SER B O 1
ATOM 2546 N N . ASP B 1 13 ? -8.359 -30.906 -6.758 1 89.81 13 ASP B N 1
ATOM 2547 C CA . ASP B 1 13 ? -9.805 -30.781 -6.934 1 89.81 13 ASP B CA 1
ATOM 2548 C C . ASP B 1 13 ? -10.156 -30.422 -8.375 1 89.81 13 ASP B C 1
ATOM 2550 O O . ASP B 1 13 ? -9.961 -29.281 -8.797 1 89.81 13 ASP B O 1
ATOM 2554 N N . THR B 1 14 ? -10.742 -31.312 -9.07 1 93.5 14 THR B N 1
ATOM 2555 C CA . THR B 1 14 ? -10.961 -31.109 -10.5 1 93.5 14 THR B CA 1
ATOM 2556 C C . THR B 1 14 ? -12.383 -30.609 -10.758 1 93.5 14 THR B C 1
ATOM 2558 O O . THR B 1 14 ? -12.703 -30.188 -11.867 1 93.5 14 THR B O 1
ATOM 2561 N N . ALA B 1 15 ? -13.156 -30.531 -9.742 1 94.31 15 ALA B N 1
ATOM 2562 C CA . ALA B 1 15 ? -14.578 -30.25 -9.93 1 94.31 15 ALA B CA 1
ATOM 2563 C C . ALA B 1 15 ? -14.781 -28.875 -10.555 1 94.31 15 ALA B C 1
ATOM 2565 O O . ALA B 1 15 ? -15.453 -28.734 -11.578 1 94.31 15 ALA B O 1
ATOM 2566 N N . PRO B 1 16 ? -14.172 -27.859 -9.984 1 95.38 16 PRO B N 1
ATOM 2567 C CA . PRO B 1 16 ? -14.359 -26.547 -10.617 1 95.38 16 PRO B CA 1
ATOM 2568 C C . PRO B 1 16 ? -13.797 -26.5 -12.039 1 95.38 16 PRO B C 1
ATOM 2570 O O . PRO B 1 16 ? -14.383 -25.859 -12.914 1 95.38 16 PRO B O 1
ATOM 2573 N N . LEU B 1 17 ? -12.734 -27.156 -12.289 1 95.88 17 LEU B N 1
ATOM 2574 C CA . LEU B 1 17 ? -12.102 -27.156 -13.602 1 95.88 17 LEU B CA 1
ATOM 2575 C C . LEU B 1 17 ? -13.023 -27.781 -14.641 1 95.88 17 LEU B C 1
ATOM 2577 O O . LEU B 1 17 ? -13.164 -27.25 -15.75 1 95.88 17 LEU B O 1
ATOM 2581 N N . THR B 1 18 ? -13.586 -28.891 -14.211 1 96.69 18 THR B N 1
ATOM 2582 C CA . THR B 1 18 ? -14.516 -29.578 -15.094 1 96.69 18 THR B CA 1
ATOM 2583 C C . THR B 1 18 ? -15.695 -28.688 -15.445 1 96.69 18 THR B C 1
ATOM 2585 O O . THR B 1 18 ? -16.109 -28.609 -16.609 1 96.69 18 THR B O 1
ATOM 2588 N N . HIS B 1 19 ? -16.172 -28.031 -14.453 1 97.25 19 HIS B N 1
ATOM 2589 C CA . HIS B 1 19 ? -17.297 -27.125 -14.656 1 97.25 19 HIS B CA 1
ATOM 2590 C C . HIS B 1 19 ? -16.938 -26.016 -15.648 1 97.25 19 HIS B C 1
ATOM 2592 O O . HIS B 1 19 ? -17.688 -25.781 -16.594 1 97.25 19 HIS B O 1
ATOM 2598 N N . TRP B 1 20 ? -15.758 -25.375 -15.508 1 97.5 20 TRP B N 1
ATOM 2599 C CA . TRP B 1 20 ? -15.344 -24.281 -16.375 1 97.5 20 TRP B CA 1
ATOM 2600 C C . TRP B 1 20 ? -15.047 -24.797 -17.781 1 97.5 20 TRP B C 1
ATOM 2602 O O . TRP B 1 20 ? -15.398 -24.141 -18.781 1 97.5 20 TRP B O 1
ATOM 2612 N N . LEU B 1 21 ? -14.453 -25.953 -17.891 1 97.44 21 LEU B N 1
ATOM 2613 C CA . LEU B 1 21 ? -14.125 -26.516 -19.188 1 97.44 21 LEU B CA 1
ATOM 2614 C C . LEU B 1 21 ? -15.391 -26.844 -19.984 1 97.44 21 LEU B C 1
ATOM 2616 O O . LEU B 1 21 ? -15.5 -26.484 -21.156 1 97.44 21 LEU B O 1
ATOM 2620 N N . ARG B 1 22 ? -16.328 -27.453 -19.344 1 96.69 22 ARG B N 1
ATOM 2621 C CA . ARG B 1 22 ? -17.562 -27.844 -20 1 96.69 22 ARG B CA 1
ATOM 2622 C C . ARG B 1 22 ? -18.359 -26.609 -20.438 1 96.69 22 ARG B C 1
ATOM 2624 O O . ARG B 1 22 ? -19.016 -26.641 -21.469 1 96.69 22 ARG B O 1
ATOM 2631 N N . ALA B 1 23 ? -18.328 -25.641 -19.594 1 97.12 23 ALA B N 1
ATOM 2632 C CA . ALA B 1 23 ? -19.031 -24.406 -19.938 1 97.12 23 ALA B CA 1
ATOM 2633 C C . ALA B 1 23 ? -18.453 -23.766 -21.203 1 97.12 23 ALA B C 1
ATOM 2635 O O . ALA B 1 23 ? -19.188 -23.266 -22.047 1 97.12 23 ALA B O 1
ATOM 2636 N N . ALA B 1 24 ? -17.156 -23.766 -21.344 1 96.62 24 ALA B N 1
ATOM 2637 C CA . ALA B 1 24 ? -16.484 -23.109 -22.469 1 96.62 24 ALA B CA 1
ATOM 2638 C C . ALA B 1 24 ? -16.453 -24.016 -23.688 1 96.62 24 ALA B C 1
ATOM 2640 O O . ALA B 1 24 ? -16.594 -23.547 -24.828 1 96.62 24 ALA B O 1
ATOM 2641 N N . PHE B 1 25 ? -16.219 -25.312 -23.391 1 96.12 25 PHE B N 1
ATOM 2642 C CA . PHE B 1 25 ? -16.125 -26.312 -24.453 1 96.12 25 PHE B CA 1
ATOM 2643 C C . PHE B 1 25 ? -17.016 -27.516 -24.125 1 96.12 25 PHE B C 1
ATOM 2645 O O . PHE B 1 25 ? -16.516 -28.578 -23.719 1 96.12 25 PHE B O 1
ATOM 2652 N N . PRO B 1 26 ? -18.234 -27.453 -24.438 1 94.75 26 PRO B N 1
ATOM 2653 C CA . PRO B 1 26 ? -19.203 -28.469 -24.047 1 94.75 26 PRO B CA 1
ATOM 2654 C C . PRO B 1 26 ? -18.859 -29.859 -24.609 1 94.75 26 PRO B C 1
ATOM 2656 O O . PRO B 1 26 ? -19.219 -30.875 -24.031 1 94.75 26 PRO B O 1
ATOM 2659 N N . GLN B 1 27 ? -18.156 -29.891 -25.656 1 93.12 27 GLN B N 1
ATOM 2660 C CA . GLN B 1 27 ? -17.875 -31.172 -26.312 1 93.12 27 GLN B CA 1
ATOM 2661 C C . GLN B 1 27 ? -16.453 -31.641 -25.984 1 93.12 27 GLN B C 1
ATOM 2663 O O . GLN B 1 27 ? -15.93 -32.531 -26.656 1 93.12 27 GLN B O 1
ATOM 2668 N N . ALA B 1 28 ? -15.891 -31.031 -24.984 1 93.44 28 ALA B N 1
ATOM 2669 C CA . ALA B 1 28 ? -14.516 -31.375 -24.656 1 93.44 28 ALA B CA 1
ATOM 2670 C C . ALA B 1 28 ? -14.414 -32.844 -24.234 1 93.44 28 ALA B C 1
ATOM 2672 O O . ALA B 1 28 ? -15.281 -33.344 -23.531 1 93.44 28 ALA B O 1
ATOM 2673 N N . ASP B 1 29 ? -13.445 -33.531 -24.688 1 96 29 ASP B N 1
ATOM 2674 C CA . ASP B 1 29 ? -13.062 -34.875 -24.266 1 96 29 ASP B CA 1
ATOM 2675 C C . ASP B 1 29 ? -11.961 -34.812 -23.203 1 96 29 ASP B C 1
ATOM 2677 O O . ASP B 1 29 ? -10.805 -34.5 -23.531 1 96 29 ASP B O 1
ATOM 2681 N N . PHE B 1 30 ? -12.398 -35.156 -21.953 1 97.38 30 PHE B N 1
ATOM 2682 C CA . PHE B 1 30 ? -11.383 -34.969 -20.906 1 97.38 30 PHE B CA 1
ATOM 2683 C C . PHE B 1 30 ? -11.523 -36.062 -19.844 1 97.38 30 PHE B C 1
ATOM 2685 O O . PHE B 1 30 ? -12.57 -36.719 -19.75 1 97.38 30 PHE B O 1
ATOM 2692 N N . ARG B 1 31 ? -10.414 -36.312 -19.188 1 97.62 31 ARG B N 1
ATOM 2693 C CA . ARG B 1 31 ? -10.359 -37.156 -17.984 1 97.62 31 ARG B CA 1
ATOM 2694 C C . ARG B 1 31 ? -9.797 -36.375 -16.797 1 97.62 31 ARG B C 1
ATOM 2696 O O . ARG B 1 31 ? -9.125 -35.375 -16.984 1 97.62 31 ARG B O 1
ATOM 2703 N N . GLU B 1 32 ? -10.172 -36.844 -15.633 1 96.69 32 GLU B N 1
ATOM 2704 C CA . GLU B 1 32 ? -9.742 -36.219 -14.398 1 96.69 32 GLU B CA 1
ATOM 2705 C C . GLU B 1 32 ? -8.734 -37.094 -13.648 1 96.69 32 GLU B C 1
ATOM 2707 O O . GLU B 1 32 ? -8.805 -38.312 -13.695 1 96.69 32 GLU B O 1
ATOM 2712 N N . CYS B 1 33 ? -7.801 -36.438 -13.109 1 95.06 33 CYS B N 1
ATOM 2713 C CA . CYS B 1 33 ? -6.812 -37.125 -12.273 1 95.06 33 CYS B CA 1
ATOM 2714 C C . CYS B 1 33 ? -6.445 -36.25 -11.07 1 95.06 33 CYS B C 1
ATOM 2716 O O . CYS B 1 33 ? -6.121 -35.062 -11.219 1 95.06 33 CYS B O 1
ATOM 2718 N N . ASN B 1 34 ? -6.477 -36.844 -9.844 1 91 34 ASN B N 1
ATOM 2719 C CA . ASN B 1 34 ? -6.223 -36.031 -8.648 1 91 34 ASN B CA 1
ATOM 2720 C C . ASN B 1 34 ? -5.016 -36.562 -7.875 1 91 34 ASN B C 1
ATOM 2722 O O . ASN B 1 34 ? -4.832 -36.219 -6.703 1 91 34 ASN B O 1
ATOM 2726 N N . SER B 1 35 ? -4.242 -37.406 -8.539 1 88.88 35 SER B N 1
ATOM 2727 C CA . SER B 1 35 ? -3.062 -37.938 -7.852 1 88.88 35 SER B CA 1
ATOM 2728 C C . SER B 1 35 ? -1.884 -38.062 -8.805 1 88.88 35 SER B C 1
ATOM 2730 O O . SER B 1 35 ? -2.072 -38.219 -10.016 1 88.88 35 SER B O 1
ATOM 2732 N N . TYR B 1 36 ? -0.664 -38.031 -8.203 1 90.69 36 TYR B N 1
ATOM 2733 C CA . TYR B 1 36 ? 0.553 -38.281 -8.969 1 90.69 36 TYR B CA 1
ATOM 2734 C C . TYR B 1 36 ? 0.644 -39.75 -9.406 1 90.69 36 TYR B C 1
ATOM 2736 O O . TYR B 1 36 ? 1.03 -40.031 -10.539 1 90.69 36 TYR B O 1
ATOM 2744 N N . GLU B 1 37 ? 0.219 -40.625 -8.641 1 89.81 37 GLU B N 1
ATOM 2745 C CA . GLU B 1 37 ? 0.367 -42.062 -8.828 1 89.81 37 GLU B CA 1
ATOM 2746 C C . GLU B 1 37 ? -0.472 -42.562 -10.008 1 89.81 37 GLU B C 1
ATOM 2748 O O . GLU B 1 37 ? -0.054 -43.469 -10.742 1 89.81 37 GLU B O 1
ATOM 2753 N N . ALA B 1 38 ? -1.577 -41.969 -10.18 1 93.06 38 ALA B N 1
ATOM 2754 C CA . ALA B 1 38 ? -2.518 -42.438 -11.188 1 93.06 38 ALA B CA 1
ATOM 2755 C C . ALA B 1 38 ? -2.223 -41.812 -12.555 1 93.06 38 ALA B C 1
ATOM 2757 O O . ALA B 1 38 ? -2.682 -42.312 -13.586 1 93.06 38 ALA B O 1
ATOM 2758 N N . LEU B 1 39 ? -1.473 -40.781 -12.594 1 94.12 39 LEU B N 1
ATOM 2759 C CA . LEU B 1 39 ? -1.332 -39.969 -13.805 1 94.12 39 LEU B CA 1
ATOM 2760 C C . LEU B 1 39 ? -0.623 -40.75 -14.898 1 94.12 39 LEU B C 1
ATOM 2762 O O . LEU B 1 39 ? -1.055 -40.75 -16.062 1 94.12 39 LEU B O 1
ATOM 2766 N N . PRO B 1 40 ? 0.433 -41.531 -14.586 1 95.38 40 PRO B N 1
ATOM 2767 C CA . PRO B 1 40 ? 1.132 -42.25 -15.648 1 95.38 40 PRO B CA 1
ATOM 2768 C C . PRO B 1 40 ? 0.232 -43.25 -16.359 1 95.38 40 PRO B C 1
ATOM 2770 O O . PRO B 1 40 ? 0.207 -43.312 -17.594 1 95.38 40 PRO B O 1
ATOM 2773 N N . ALA B 1 41 ? -0.447 -44 -15.586 1 96.5 41 ALA B N 1
ATOM 2774 C CA . ALA B 1 41 ? -1.346 -44.969 -16.188 1 96.5 41 ALA B CA 1
ATOM 2775 C C . ALA B 1 41 ? -2.426 -44.281 -17.016 1 96.5 41 ALA B C 1
ATOM 2777 O O . ALA B 1 41 ? -2.803 -44.781 -18.078 1 96.5 41 ALA B O 1
ATOM 2778 N N . LEU B 1 42 ? -2.922 -43.219 -16.5 1 96.94 42 LEU B N 1
ATOM 2779 C CA . LEU B 1 42 ? -3.955 -42.5 -17.234 1 96.94 42 LEU B CA 1
ATOM 2780 C C . LEU B 1 42 ? -3.412 -41.969 -18.547 1 96.94 42 LEU B C 1
ATOM 2782 O O . LEU B 1 42 ? -4.098 -42 -19.578 1 96.94 42 LEU B O 1
ATOM 2786 N N . ILE B 1 43 ? -2.232 -41.406 -18.562 1 96.94 43 ILE B N 1
ATOM 2787 C CA . ILE B 1 43 ? -1.606 -40.875 -19.766 1 96.94 43 ILE B CA 1
ATOM 2788 C C . ILE B 1 43 ? -1.413 -42 -20.781 1 96.94 43 ILE B C 1
ATOM 2790 O O . ILE B 1 43 ? -1.719 -41.844 -21.953 1 96.94 43 ILE B O 1
ATOM 2794 N N . GLU B 1 44 ? -0.955 -43.094 -20.312 1 95.81 44 GLU B N 1
ATOM 2795 C CA . GLU B 1 44 ? -0.712 -44.25 -21.188 1 95.81 44 GLU B CA 1
ATOM 2796 C C . GLU B 1 44 ? -2.006 -44.719 -21.844 1 95.81 44 GLU B C 1
ATOM 2798 O O . GLU B 1 44 ? -2.029 -45.031 -23.031 1 95.81 44 GLU B O 1
ATOM 2803 N N . GLY B 1 45 ? -2.988 -44.812 -21.094 1 96.5 45 GLY B N 1
ATOM 2804 C CA . GLY B 1 45 ? -4.25 -45.344 -21.578 1 96.5 45 GLY B CA 1
ATOM 2805 C C . GLY B 1 45 ? -5.039 -44.344 -22.406 1 96.5 45 GLY B C 1
ATOM 2806 O O . GLY B 1 45 ? -5.605 -44.719 -23.453 1 96.5 45 GLY B O 1
ATOM 2807 N N . TYR B 1 46 ? -5.059 -43.156 -21.969 1 96.5 46 TYR B N 1
ATOM 2808 C CA . TYR B 1 46 ? -5.922 -42.156 -22.578 1 96.5 46 TYR B CA 1
ATOM 2809 C C . TYR B 1 46 ? -5.211 -41.406 -23.719 1 96.5 46 TYR B C 1
ATOM 2811 O O . TYR B 1 46 ? -5.852 -40.906 -24.641 1 96.5 46 TYR B O 1
ATOM 2819 N N . ARG B 1 47 ? -3.926 -41.344 -23.688 1 95.44 47 ARG B N 1
ATOM 2820 C CA . ARG B 1 47 ? -3.082 -40.688 -24.688 1 95.44 47 ARG B CA 1
ATOM 2821 C C . ARG B 1 47 ? -3.553 -39.281 -24.969 1 95.44 47 ARG B C 1
ATOM 2823 O O . ARG B 1 47 ? -3.895 -38.938 -26.109 1 95.44 47 ARG B O 1
ATOM 2830 N N . PRO B 1 48 ? -3.5 -38.438 -23.891 1 96.94 48 PRO B N 1
ATOM 2831 C CA . PRO B 1 48 ? -3.971 -37.062 -24.047 1 96.94 48 PRO B CA 1
ATOM 2832 C C . PRO B 1 48 ? -3.086 -36.219 -24.984 1 96.94 48 PRO B C 1
ATOM 2834 O O . PRO B 1 48 ? -1.879 -36.469 -25.062 1 96.94 48 PRO B O 1
ATOM 2837 N N . GLU B 1 49 ? -3.682 -35.281 -25.641 1 96.88 49 GLU B N 1
ATOM 2838 C CA . GLU B 1 49 ? -2.914 -34.281 -26.375 1 96.88 49 GLU B CA 1
ATOM 2839 C C . GLU B 1 49 ? -2.529 -33.125 -25.484 1 96.88 49 GLU B C 1
ATOM 2841 O O . GLU B 1 49 ? -1.524 -32.438 -25.719 1 96.88 49 GLU B O 1
ATOM 2846 N N . VAL B 1 50 ? -3.369 -32.875 -24.484 1 97.69 50 VAL B N 1
ATOM 2847 C CA . VAL B 1 50 ? -3.203 -31.75 -23.562 1 97.69 50 VAL B CA 1
ATOM 2848 C C . VAL B 1 50 ? -3.346 -32.219 -22.125 1 97.69 50 VAL B C 1
ATOM 2850 O O . VAL B 1 50 ? -4.234 -33 -21.812 1 97.69 50 VAL B O 1
ATOM 2853 N N . VAL B 1 51 ? -2.467 -31.766 -21.266 1 97 51 VAL B N 1
ATOM 2854 C CA . VAL B 1 51 ? -2.615 -31.953 -19.828 1 97 51 VAL B CA 1
ATOM 2855 C C . VAL B 1 51 ? -2.561 -30.609 -19.125 1 97 51 VAL B C 1
ATOM 2857 O O . VAL B 1 51 ? -1.582 -29.875 -19.25 1 97 51 VAL B O 1
ATOM 2860 N N . TYR B 1 52 ? -3.66 -30.234 -18.453 1 96.62 52 TYR B N 1
ATOM 2861 C CA . TYR B 1 52 ? -3.613 -29.156 -17.484 1 96.62 52 TYR B CA 1
ATOM 2862 C C . TYR B 1 52 ? -3.18 -29.672 -16.109 1 96.62 52 TYR B C 1
ATOM 2864 O O . TYR B 1 52 ? -3.764 -30.625 -15.594 1 96.62 52 TYR B O 1
ATOM 2872 N N . SER B 1 53 ? -2.135 -29.062 -15.672 1 90.75 53 SER B N 1
ATOM 2873 C CA . SER B 1 53 ? -1.628 -29.594 -14.414 1 90.75 53 SER B CA 1
ATOM 2874 C C . SER B 1 53 ? -1.313 -28.484 -13.422 1 90.75 53 SER B C 1
ATOM 2876 O O . SER B 1 53 ? -0.544 -27.578 -13.727 1 90.75 53 SER B O 1
ATOM 2878 N N . VAL B 1 54 ? -2.062 -28.469 -12.352 1 79.5 54 VAL B N 1
ATOM 2879 C CA . VAL B 1 54 ? -1.696 -27.641 -11.203 1 79.5 54 VAL B CA 1
ATOM 2880 C C . VAL B 1 54 ? -1.783 -28.469 -9.922 1 79.5 54 VAL B C 1
ATOM 2882 O O . VAL B 1 54 ? -2.859 -28.953 -9.555 1 79.5 54 VAL B O 1
ATOM 2885 N N . ARG B 1 55 ? -0.811 -29.156 -9.602 1 65.38 55 ARG B N 1
ATOM 2886 C CA . ARG B 1 55 ? -0.876 -29.906 -8.359 1 65.38 55 ARG B CA 1
ATOM 2887 C C . ARG B 1 55 ? 0.226 -29.484 -7.391 1 65.38 55 ARG B C 1
ATOM 2889 O O . ARG B 1 55 ? 1.382 -29.328 -7.793 1 65.38 55 ARG B O 1
ATOM 2896 N N . PHE B 1 56 ? -0.277 -29.125 -6.234 1 57.88 56 PHE B N 1
ATOM 2897 C CA . PHE B 1 56 ? 0.525 -28.516 -5.184 1 57.88 56 PHE B CA 1
ATOM 2898 C C . PHE B 1 56 ? 1.084 -29.562 -4.242 1 57.88 56 PHE B C 1
ATOM 2900 O O . PHE B 1 56 ? 1.231 -29.328 -3.041 1 57.88 56 PHE B O 1
ATOM 2907 N N . ALA B 1 57 ? 1.013 -30.875 -4.621 1 55.88 57 ALA B N 1
ATOM 2908 C CA . ALA B 1 57 ? 1.539 -31.844 -3.662 1 55.88 57 ALA B CA 1
ATOM 2909 C C . ALA B 1 57 ? 3.061 -31.75 -3.57 1 55.88 57 ALA B C 1
ATOM 2911 O O . ALA B 1 57 ? 3.695 -32.562 -2.885 1 55.88 57 ALA B O 1
ATOM 2912 N N . GLY B 1 58 ? 3.561 -30.781 -4.027 1 57.69 58 GLY B N 1
ATOM 2913 C CA . GLY B 1 58 ? 5.004 -30.641 -3.941 1 57.69 58 GLY B CA 1
ATOM 2914 C C . GLY B 1 58 ? 5.742 -31.391 -5.039 1 57.69 58 GLY B C 1
ATOM 2915 O O . GLY B 1 58 ? 5.121 -31.938 -5.953 1 57.69 58 GLY B O 1
ATOM 2916 N N . THR B 1 59 ? 7.074 -31.203 -5.133 1 60.12 59 THR B N 1
ATOM 2917 C CA . THR B 1 59 ? 7.984 -31.734 -6.148 1 60.12 59 THR B CA 1
ATOM 2918 C C . THR B 1 59 ? 8.172 -33.25 -5.98 1 60.12 59 THR B C 1
ATOM 2920 O O . THR B 1 59 ? 8.172 -33.969 -6.965 1 60.12 59 THR B O 1
ATOM 2923 N N . PRO B 1 60 ? 8.086 -33.719 -4.773 1 63.28 60 PRO B N 1
ATOM 2924 C CA . PRO B 1 60 ? 8.438 -35.125 -4.715 1 63.28 60 PRO B CA 1
ATOM 2925 C C . PRO B 1 60 ? 7.391 -36.031 -5.379 1 63.28 60 PRO B C 1
ATOM 2927 O O . PRO B 1 60 ? 6.191 -35.875 -5.145 1 63.28 60 PRO B O 1
ATOM 2930 N N . GLY B 1 61 ? 7.828 -36.812 -6.223 1 74.94 61 GLY B N 1
ATOM 2931 C CA . GLY B 1 61 ? 6.98 -37.812 -6.871 1 74.94 61 GLY B CA 1
ATOM 2932 C C . GLY B 1 61 ? 6.277 -37.281 -8.102 1 74.94 61 GLY B C 1
ATOM 2933 O O . GLY B 1 61 ? 5.422 -37.938 -8.68 1 74.94 61 GLY B O 1
ATOM 2934 N N . PHE B 1 62 ? 6.602 -36.094 -8.5 1 82.75 62 PHE B N 1
ATOM 2935 C CA . PHE B 1 62 ? 5.988 -35.531 -9.703 1 82.75 62 PHE B CA 1
ATOM 2936 C C . PHE B 1 62 ? 6.258 -36.438 -10.906 1 82.75 62 PHE B C 1
ATOM 2938 O O . PHE B 1 62 ? 7.398 -36.812 -11.156 1 82.75 62 PHE B O 1
ATOM 2945 N N . PRO B 1 63 ? 5.207 -36.781 -11.625 1 88.06 63 PRO B N 1
ATOM 2946 C CA . PRO B 1 63 ? 5.34 -37.781 -12.695 1 88.06 63 PRO B CA 1
ATOM 2947 C C . PRO B 1 63 ? 5.898 -37.188 -13.984 1 88.06 63 PRO B C 1
ATOM 2949 O O . PRO B 1 63 ? 5.27 -37.281 -15.039 1 88.06 63 PRO B O 1
ATOM 2952 N N . ARG B 1 64 ? 7.066 -36.781 -13.906 1 89.69 64 ARG B N 1
ATOM 2953 C CA . ARG B 1 64 ? 7.727 -36.094 -15.016 1 89.69 64 ARG B CA 1
ATOM 2954 C C . ARG B 1 64 ? 7.875 -37.031 -16.219 1 89.69 64 ARG B C 1
ATOM 2956 O O . ARG B 1 64 ? 7.609 -36.656 -17.359 1 89.69 64 ARG B O 1
ATOM 2963 N N . ASP B 1 65 ? 8.266 -38.25 -15.969 1 90.56 65 ASP B N 1
ATOM 2964 C CA . ASP B 1 65 ? 8.555 -39.188 -17.047 1 90.56 65 ASP B CA 1
ATOM 2965 C C . ASP B 1 65 ? 7.312 -39.438 -17.891 1 90.56 65 ASP B C 1
ATOM 2967 O O . ASP B 1 65 ? 7.402 -39.562 -19.109 1 90.56 65 ASP B O 1
ATOM 2971 N N . ALA B 1 66 ? 6.242 -39.531 -17.219 1 93.38 66 ALA B N 1
ATOM 2972 C CA . ALA B 1 66 ? 4.992 -39.75 -17.938 1 93.38 66 ALA B CA 1
ATOM 2973 C C . ALA B 1 66 ? 4.625 -38.531 -18.781 1 93.38 66 ALA B C 1
ATOM 2975 O O . ALA B 1 66 ? 4.156 -38.688 -19.922 1 93.38 66 ALA B O 1
ATOM 2976 N N . LEU B 1 67 ? 4.832 -37.375 -18.328 1 94.56 67 LEU B N 1
ATOM 2977 C CA . LEU B 1 67 ? 4.414 -36.156 -18.969 1 94.56 67 LEU B CA 1
ATOM 2978 C C . LEU B 1 67 ? 5.305 -35.812 -20.172 1 94.56 67 LEU B C 1
ATOM 2980 O O . LEU B 1 67 ? 4.824 -35.344 -21.203 1 94.56 67 LEU B O 1
ATOM 2984 N N . PHE B 1 68 ? 6.539 -36.094 -20.062 1 94.56 68 PHE B N 1
ATOM 2985 C CA . PHE B 1 68 ? 7.477 -35.688 -21.094 1 94.56 68 PHE B CA 1
ATOM 2986 C C . PHE B 1 68 ? 8 -36.875 -21.891 1 94.56 68 PHE B C 1
ATOM 2988 O O . PHE B 1 68 ? 8.867 -36.719 -22.75 1 94.56 68 PHE B O 1
ATOM 2995 N N . GLY B 1 69 ? 7.488 -38.031 -21.609 1 92.12 69 GLY B N 1
ATOM 2996 C CA . GLY B 1 69 ? 7.883 -39.25 -22.312 1 92.12 69 GLY B CA 1
ATOM 2997 C C . GLY B 1 69 ? 7.172 -39.438 -23.641 1 92.12 69 GLY B C 1
ATOM 2998 O O . GLY B 1 69 ? 6.379 -38.594 -24.047 1 92.12 69 GLY B O 1
ATOM 2999 N N . PRO B 1 70 ? 7.434 -40.5 -24.406 1 88.69 70 PRO B N 1
ATOM 3000 C CA . PRO B 1 70 ? 6.902 -40.75 -25.75 1 88.69 70 PRO B CA 1
ATOM 3001 C C . PRO B 1 70 ? 5.375 -40.719 -25.797 1 88.69 70 PRO B C 1
ATOM 3003 O O . PRO B 1 70 ? 4.789 -40.312 -26.797 1 88.69 70 PRO B O 1
ATOM 3006 N N . GLY B 1 71 ? 4.715 -41.156 -24.844 1 90 71 GLY B N 1
ATOM 3007 C CA . GLY B 1 71 ? 3.26 -41.156 -24.797 1 90 71 GLY B CA 1
ATOM 3008 C C . GLY B 1 71 ? 2.678 -39.906 -24.125 1 90 71 GLY B C 1
ATOM 3009 O O . GLY B 1 71 ? 1.465 -39.812 -23.938 1 90 71 GLY B O 1
ATOM 3010 N N . GLY B 1 72 ? 3.525 -38.969 -23.906 1 94.75 72 GLY B N 1
ATOM 3011 C CA . GLY B 1 72 ? 3.09 -37.781 -23.234 1 94.75 72 GLY B CA 1
ATOM 3012 C C . GLY B 1 72 ? 2.334 -36.812 -24.141 1 94.75 72 GLY B C 1
ATOM 3013 O O . GLY B 1 72 ? 2.264 -37.031 -25.344 1 94.75 72 GLY B O 1
ATOM 3014 N N . PRO B 1 73 ? 1.702 -35.812 -23.547 1 96.94 73 PRO B N 1
ATOM 3015 C CA . PRO B 1 73 ? 0.935 -34.844 -24.312 1 96.94 73 PRO B CA 1
ATOM 3016 C C . PRO B 1 73 ? 1.821 -33.938 -25.156 1 96.94 73 PRO B C 1
ATOM 3018 O O . PRO B 1 73 ? 3.02 -33.812 -24.891 1 96.94 73 PRO B O 1
ATOM 3021 N N . ARG B 1 74 ? 1.217 -33.344 -26.109 1 96.81 74 ARG B N 1
ATOM 3022 C CA . ARG B 1 74 ? 1.906 -32.375 -26.922 1 96.81 74 ARG B CA 1
ATOM 3023 C C . ARG B 1 74 ? 1.904 -30.984 -26.25 1 96.81 74 ARG B C 1
ATOM 3025 O O . ARG B 1 74 ? 2.715 -30.125 -26.594 1 96.81 74 ARG B O 1
ATOM 3032 N N . TRP B 1 75 ? 0.993 -30.75 -25.328 1 97.69 75 TRP B N 1
ATOM 3033 C CA . TRP B 1 75 ? 0.877 -29.484 -24.609 1 97.69 75 TRP B CA 1
ATOM 3034 C C . TRP B 1 75 ? 0.604 -29.734 -23.125 1 97.69 75 TRP B C 1
ATOM 3036 O O . TRP B 1 75 ? -0.361 -30.422 -22.766 1 97.69 75 TRP B O 1
ATOM 3046 N N . ILE B 1 76 ? 1.489 -29.281 -22.328 1 96.88 76 ILE B N 1
ATOM 3047 C CA . ILE B 1 76 ? 1.275 -29.234 -20.875 1 96.88 76 ILE B CA 1
ATOM 3048 C C . ILE B 1 76 ? 0.977 -27.797 -20.453 1 96.88 76 ILE B C 1
ATOM 3050 O O . ILE B 1 76 ? 1.812 -26.906 -20.625 1 96.88 76 ILE B O 1
ATOM 3054 N N . ALA B 1 77 ? -0.254 -27.594 -19.938 1 96.69 77 ALA B N 1
ATOM 3055 C CA . ALA B 1 77 ? -0.62 -26.297 -19.359 1 96.69 77 ALA B CA 1
ATOM 3056 C C . ALA B 1 77 ? -0.38 -26.297 -17.844 1 96.69 77 ALA B C 1
ATOM 3058 O O . ALA B 1 77 ? -1.186 -26.844 -17.078 1 96.69 77 ALA B O 1
ATOM 3059 N N . ASN B 1 78 ? 0.688 -25.703 -17.531 1 92.81 78 ASN B N 1
ATOM 3060 C CA . ASN B 1 78 ? 0.996 -25.547 -16.125 1 92.81 78 ASN B CA 1
ATOM 3061 C C . ASN B 1 78 ? 0.107 -24.484 -15.461 1 92.81 78 ASN B C 1
ATOM 3063 O O . ASN B 1 78 ? 0.114 -23.328 -15.867 1 92.81 78 ASN B O 1
ATOM 3067 N N . GLY B 1 79 ? -0.586 -24.891 -14.453 1 91.69 79 GLY B N 1
ATOM 3068 C CA . GLY B 1 79 ? -1.529 -23.984 -13.812 1 91.69 79 GLY B CA 1
ATOM 3069 C C . GLY B 1 79 ? -0.857 -22.938 -12.945 1 91.69 79 GLY B C 1
ATOM 3070 O O . GLY B 1 79 ? -1.484 -21.953 -12.555 1 91.69 79 GLY B O 1
ATOM 3071 N N . GLY B 1 80 ? 0.406 -23.109 -12.648 1 87.44 80 GLY B N 1
ATOM 3072 C CA . GLY B 1 80 ? 1.193 -22.125 -11.914 1 87.44 80 GLY B CA 1
ATOM 3073 C C . GLY B 1 80 ? 2.166 -21.375 -12.797 1 87.44 80 GLY B C 1
ATOM 3074 O O . GLY B 1 80 ? 2.264 -21.625 -14 1 87.44 80 GLY B O 1
ATOM 3075 N N . ALA B 1 81 ? 2.814 -20.438 -12.234 1 85.06 81 ALA B N 1
ATOM 3076 C CA . ALA B 1 81 ? 3.777 -19.641 -12.992 1 85.06 81 ALA B CA 1
ATOM 3077 C C . ALA B 1 81 ? 5.133 -20.344 -13.062 1 85.06 81 ALA B C 1
ATOM 3079 O O . ALA B 1 81 ? 5.801 -20.297 -14.094 1 85.06 81 ALA B O 1
ATOM 3080 N N . GLY B 1 82 ? 5.547 -20.953 -12.031 1 79.81 82 GLY B N 1
ATOM 3081 C CA . GLY B 1 82 ? 6.848 -21.609 -11.977 1 79.81 82 GLY B CA 1
ATOM 3082 C C . GLY B 1 82 ? 6.863 -22.969 -12.648 1 79.81 82 GLY B C 1
ATOM 3083 O O . GLY B 1 82 ? 5.883 -23.719 -12.586 1 79.81 82 GLY B O 1
ATOM 3084 N N . THR B 1 83 ? 7.953 -23.344 -13.297 1 82.25 83 THR B N 1
ATOM 3085 C CA . THR B 1 83 ? 8.07 -24.625 -13.992 1 82.25 83 THR B CA 1
ATOM 3086 C C . THR B 1 83 ? 9.32 -25.375 -13.531 1 82.25 83 THR B C 1
ATOM 3088 O O . THR B 1 83 ? 9.766 -26.297 -14.195 1 82.25 83 THR B O 1
ATOM 3091 N N . ASP B 1 84 ? 9.828 -24.938 -12.383 1 77.19 84 ASP B N 1
ATOM 3092 C CA . ASP B 1 84 ? 11.086 -25.484 -11.898 1 77.19 84 ASP B CA 1
ATOM 3093 C C . ASP B 1 84 ? 10.961 -26.984 -11.633 1 77.19 84 ASP B C 1
ATOM 3095 O O . ASP B 1 84 ? 11.938 -27.734 -11.766 1 77.19 84 ASP B O 1
ATOM 3099 N N . HIS B 1 85 ? 9.781 -27.469 -11.352 1 78.06 85 HIS B N 1
ATOM 3100 C CA . HIS B 1 85 ? 9.57 -28.859 -11.016 1 78.06 85 HIS B CA 1
ATOM 3101 C C . HIS B 1 85 ? 9.609 -29.734 -12.258 1 78.06 85 HIS B C 1
ATOM 3103 O O . HIS B 1 85 ? 9.711 -30.969 -12.156 1 78.06 85 HIS B O 1
ATOM 3109 N N . TYR B 1 86 ? 9.602 -29.125 -13.391 1 83.75 86 TYR B N 1
ATOM 3110 C CA . TYR B 1 86 ? 9.617 -29.875 -14.633 1 83.75 86 TYR B CA 1
ATOM 3111 C C . TYR B 1 86 ? 11.047 -30.203 -15.055 1 83.75 86 TYR B C 1
ATOM 3113 O O . TYR B 1 86 ? 11.273 -31.094 -15.867 1 83.75 86 TYR B O 1
ATOM 3121 N N . GLY B 1 87 ? 12 -29.469 -14.562 1 79.38 87 GLY B N 1
ATOM 3122 C CA . GLY B 1 87 ? 13.359 -29.641 -15.055 1 79.38 87 GLY B CA 1
ATOM 3123 C C . GLY B 1 87 ? 13.516 -29.281 -16.516 1 79.38 87 GLY B C 1
ATOM 3124 O O . GLY B 1 87 ? 13 -28.266 -16.969 1 79.38 87 GLY B O 1
ATOM 3125 N N . GLN B 1 88 ? 14.32 -30.062 -17.25 1 83.62 88 GLN B N 1
ATOM 3126 C CA . GLN B 1 88 ? 14.547 -29.828 -18.672 1 83.62 88 GLN B CA 1
ATOM 3127 C C . GLN B 1 88 ? 13.602 -30.656 -19.531 1 83.62 88 GLN B C 1
ATOM 3129 O O . GLN B 1 88 ? 13.219 -31.766 -19.156 1 83.62 88 GLN B O 1
ATOM 3134 N N . TRP B 1 89 ? 13.141 -30.078 -20.578 1 90.12 89 TRP B N 1
ATOM 3135 C CA . TRP B 1 89 ? 12.352 -30.828 -21.562 1 90.12 89 TRP B CA 1
ATOM 3136 C C . TRP B 1 89 ? 12.633 -30.328 -22.984 1 90.12 89 TRP B C 1
ATOM 3138 O O . TRP B 1 89 ? 13.32 -29.312 -23.156 1 90.12 89 TRP B O 1
ATOM 3148 N N . ASP B 1 90 ? 12.258 -31.094 -24 1 92.5 90 ASP B N 1
ATOM 3149 C CA . ASP B 1 90 ? 12.391 -30.719 -25.406 1 92.5 90 ASP B CA 1
ATOM 3150 C C . ASP B 1 90 ? 11.172 -29.922 -25.875 1 92.5 90 ASP B C 1
ATOM 3152 O O . ASP B 1 90 ? 10.102 -30.5 -26.078 1 92.5 90 ASP B O 1
ATOM 3156 N N . PRO B 1 91 ? 11.375 -28.641 -26.094 1 92.75 91 PRO B N 1
ATOM 3157 C CA . PRO B 1 91 ? 10.234 -27.812 -26.516 1 92.75 91 PRO B CA 1
ATOM 3158 C C . PRO B 1 91 ? 9.719 -28.188 -27.906 1 92.75 91 PRO B C 1
ATOM 3160 O O . PRO B 1 91 ? 8.625 -27.766 -28.297 1 92.75 91 PRO B O 1
ATOM 3163 N N . GLY B 1 92 ? 10.477 -28.891 -28.656 1 92.06 92 GLY B N 1
ATOM 3164 C CA . GLY B 1 92 ? 10.016 -29.391 -29.938 1 92.06 92 GLY B CA 1
ATOM 3165 C C . GLY B 1 92 ? 9.047 -30.547 -29.812 1 92.06 92 GLY B C 1
ATOM 3166 O O . GLY B 1 92 ? 8.266 -30.812 -30.734 1 92.06 92 GLY B O 1
ATOM 3167 N N . GLN B 1 93 ? 9.141 -31.188 -28.719 1 93.88 93 GLN B N 1
ATOM 3168 C CA . GLN B 1 93 ? 8.281 -32.344 -28.484 1 93.88 93 GLN B CA 1
ATOM 3169 C C . GLN B 1 93 ? 7.055 -31.969 -27.656 1 93.88 93 GLN B C 1
ATOM 3171 O O . GLN B 1 93 ? 5.945 -32.438 -27.953 1 93.88 93 GLN B O 1
ATOM 3176 N N . THR B 1 94 ? 7.27 -31.219 -26.656 1 95.94 94 THR B N 1
ATOM 3177 C CA . THR B 1 94 ? 6.191 -30.828 -25.75 1 95.94 94 THR B CA 1
ATOM 3178 C C . THR B 1 94 ? 6.203 -29.328 -25.516 1 95.94 94 THR B C 1
ATOM 3180 O O . THR B 1 94 ? 7.203 -28.766 -25.047 1 95.94 94 THR B O 1
ATOM 3183 N N . THR B 1 95 ? 5.082 -28.719 -25.844 1 96.5 95 THR B N 1
ATOM 3184 C CA . THR B 1 95 ? 4.887 -27.297 -25.516 1 96.5 95 THR B CA 1
ATOM 3185 C C . THR B 1 95 ? 4.43 -27.156 -24.062 1 96.5 95 THR B C 1
ATOM 3187 O O . THR B 1 95 ? 3.551 -27.875 -23.609 1 96.5 95 THR B O 1
ATOM 3190 N N . VAL B 1 96 ? 5.094 -26.297 -23.328 1 96 96 VAL B N 1
ATOM 3191 C CA . VAL B 1 96 ? 4.668 -25.984 -21.969 1 96 96 VAL B CA 1
ATOM 3192 C C . VAL B 1 96 ? 4.258 -24.516 -21.875 1 96 96 VAL B C 1
ATOM 3194 O O . VAL B 1 96 ? 4.992 -23.641 -22.328 1 96 96 VAL B O 1
ATOM 3197 N N . THR B 1 97 ? 3.021 -24.297 -21.438 1 96.19 97 THR B N 1
ATOM 3198 C CA . THR B 1 97 ? 2.605 -22.938 -21.078 1 96.19 97 THR B CA 1
ATOM 3199 C C . THR B 1 97 ? 2.42 -22.812 -19.578 1 96.19 97 THR B C 1
ATOM 3201 O O . THR B 1 97 ? 2.238 -23.812 -18.875 1 96.19 97 THR B O 1
ATOM 3204 N N . ASN B 1 98 ? 2.604 -21.625 -19.062 1 92.69 98 ASN B N 1
ATOM 3205 C CA . ASN B 1 98 ? 2.32 -21.391 -17.656 1 92.69 98 ASN B CA 1
ATOM 3206 C C . ASN B 1 98 ? 1.384 -20.203 -17.453 1 92.69 98 ASN B C 1
ATOM 3208 O O . ASN B 1 98 ? 0.771 -19.734 -18.422 1 92.69 98 ASN B O 1
ATOM 3212 N N . THR B 1 99 ? 1.161 -19.859 -16.234 1 93.06 99 THR B N 1
ATOM 3213 C CA . THR B 1 99 ? 0.183 -18.812 -15.969 1 93.06 99 THR B CA 1
ATOM 3214 C C . THR B 1 99 ? 0.868 -17.547 -15.438 1 93.06 99 THR B C 1
ATOM 3216 O O . THR B 1 99 ? 0.307 -16.828 -14.609 1 93.06 99 THR B O 1
ATOM 3219 N N . ALA B 1 100 ? 2.08 -17.344 -15.969 1 89.31 100 ALA B N 1
ATOM 3220 C CA . ALA B 1 100 ? 2.797 -16.125 -15.617 1 89.31 100 ALA B CA 1
ATOM 3221 C C . ALA B 1 100 ? 1.931 -14.891 -15.867 1 89.31 100 ALA B C 1
ATOM 3223 O O . ALA B 1 100 ? 1.282 -14.773 -16.906 1 89.31 100 ALA B O 1
ATOM 3224 N N . GLY B 1 101 ? 1.837 -14.055 -14.844 1 92.81 101 GLY B N 1
ATOM 3225 C CA . GLY B 1 101 ? 1.088 -12.812 -14.977 1 92.81 101 GLY B CA 1
ATOM 3226 C C . GLY B 1 101 ? -0.237 -12.836 -14.234 1 92.81 101 GLY B C 1
ATOM 3227 O O . GLY B 1 101 ? -0.758 -11.789 -13.852 1 92.81 101 GLY B O 1
ATOM 3228 N N . VAL B 1 102 ? -0.788 -14.016 -14.07 1 93.75 102 VAL B N 1
ATOM 3229 C CA . VAL B 1 102 ? -2.117 -14.133 -13.477 1 93.75 102 VAL B CA 1
ATOM 3230 C C . VAL B 1 102 ? -2.109 -13.57 -12.062 1 93.75 102 VAL B C 1
ATOM 3232 O O . VAL B 1 102 ? -3.033 -12.859 -11.664 1 93.75 102 VAL B O 1
ATOM 3235 N N . ALA B 1 103 ? -1.049 -13.797 -11.352 1 95.06 103 ALA B N 1
ATOM 3236 C CA . ALA B 1 103 ? -0.997 -13.383 -9.953 1 95.06 103 ALA B CA 1
ATOM 3237 C C . ALA B 1 103 ? -0.163 -12.117 -9.789 1 95.06 103 ALA B C 1
ATOM 3239 O O . ALA B 1 103 ? 0.1 -11.68 -8.664 1 95.06 103 ALA B O 1
ATOM 3240 N N . ALA B 1 104 ? 0.233 -11.508 -10.883 1 96.12 104 ALA B N 1
ATOM 3241 C CA . ALA B 1 104 ? 1.199 -10.414 -10.859 1 96.12 104 ALA B CA 1
ATOM 3242 C C . ALA B 1 104 ? 0.688 -9.25 -10.016 1 96.12 104 ALA B C 1
ATOM 3244 O O . ALA B 1 104 ? 1.425 -8.703 -9.188 1 96.12 104 ALA B O 1
ATOM 3245 N N . GLU B 1 105 ? -0.547 -8.938 -10.195 1 96.81 105 GLU B N 1
ATOM 3246 C CA . GLU B 1 105 ? -1.115 -7.805 -9.469 1 96.81 105 GLU B CA 1
ATOM 3247 C C . GLU B 1 105 ? -1.171 -8.078 -7.969 1 96.81 105 GLU B C 1
ATOM 3249 O O . GLU B 1 105 ? -0.836 -7.215 -7.16 1 96.81 105 GLU B O 1
ATOM 3254 N N . MET B 1 106 ? -1.601 -9.281 -7.633 1 97.69 106 MET B N 1
ATOM 3255 C CA . MET B 1 106 ? -1.679 -9.648 -6.219 1 97.69 106 MET B CA 1
ATOM 3256 C C . MET B 1 106 ? -0.295 -9.641 -5.578 1 97.69 106 MET B C 1
ATOM 3258 O O . MET B 1 106 ? -0.126 -9.164 -4.457 1 97.69 106 MET B O 1
ATOM 3262 N N . MET B 1 107 ? 0.651 -10.117 -6.266 1 97.94 107 MET B N 1
ATOM 3263 C CA . MET B 1 107 ? 2.012 -10.18 -5.738 1 97.94 107 MET B CA 1
ATOM 3264 C C . MET B 1 107 ? 2.584 -8.773 -5.559 1 97.94 107 MET B C 1
ATOM 3266 O O . MET B 1 107 ? 3.352 -8.531 -4.629 1 97.94 107 MET B O 1
ATOM 3270 N N . ALA B 1 108 ? 2.213 -7.863 -6.43 1 98.69 108 ALA B N 1
ATOM 3271 C CA . ALA B 1 108 ? 2.604 -6.465 -6.266 1 98.69 108 ALA B CA 1
ATOM 3272 C C . ALA B 1 108 ? 1.99 -5.867 -5.004 1 98.69 108 ALA B C 1
ATOM 3274 O O . ALA B 1 108 ? 2.648 -5.117 -4.281 1 98.69 108 ALA B O 1
ATOM 3275 N N . GLU B 1 109 ? 0.728 -6.211 -4.766 1 98.75 109 GLU B N 1
ATOM 3276 C CA . GLU B 1 109 ? 0.075 -5.758 -3.541 1 98.75 109 GLU B CA 1
ATOM 3277 C C . GLU B 1 109 ? 0.802 -6.277 -2.305 1 98.75 109 GLU B C 1
ATOM 3279 O O . GLU B 1 109 ? 0.977 -5.547 -1.327 1 98.75 109 GLU B O 1
ATOM 3284 N N . TYR B 1 110 ? 1.241 -7.508 -2.406 1 98.69 110 TYR B N 1
ATOM 3285 C CA . TYR B 1 110 ? 1.988 -8.094 -1.302 1 98.69 110 TYR B CA 1
ATOM 3286 C C . TYR B 1 110 ? 3.277 -7.324 -1.041 1 98.69 110 TYR B C 1
ATOM 3288 O O . TYR B 1 110 ? 3.57 -6.961 0.1 1 98.69 110 TYR B O 1
ATOM 3296 N N . ILE B 1 111 ? 4 -7.008 -2.072 1 98.88 111 ILE B N 1
ATOM 3297 C CA . ILE B 1 111 ? 5.285 -6.324 -1.966 1 98.88 111 ILE B CA 1
ATOM 3298 C C . ILE B 1 111 ? 5.082 -4.93 -1.379 1 98.88 111 ILE B C 1
ATOM 3300 O O . ILE B 1 111 ? 5.734 -4.559 -0.4 1 98.88 111 ILE B O 1
ATOM 3304 N N . LEU B 1 112 ? 4.152 -4.176 -1.894 1 98.88 112 LEU B N 1
ATOM 3305 C CA . LEU B 1 112 ? 3.91 -2.818 -1.42 1 98.88 112 LEU B CA 1
ATOM 3306 C C . LEU B 1 112 ? 3.33 -2.83 -0.009 1 98.88 112 LEU B C 1
ATOM 3308 O O . LEU B 1 112 ? 3.6 -1.927 0.786 1 98.88 112 LEU B O 1
ATOM 3312 N N . GLY B 1 113 ? 2.496 -3.869 0.262 1 98.81 113 GLY B N 1
ATOM 3313 C CA . GLY B 1 113 ? 2.018 -4.031 1.625 1 98.81 113 GLY B CA 1
ATOM 3314 C C . GLY B 1 113 ? 3.135 -4.234 2.631 1 98.81 113 GLY B C 1
ATOM 3315 O O . GLY B 1 113 ? 3.109 -3.658 3.721 1 98.81 113 GLY B O 1
ATOM 3316 N N . GLY B 1 114 ? 4.109 -5.047 2.256 1 98.81 114 GLY B N 1
ATOM 3317 C CA . GLY B 1 114 ? 5.285 -5.219 3.094 1 98.81 114 GLY B CA 1
ATOM 3318 C C . GLY B 1 114 ? 6.078 -3.938 3.281 1 98.81 114 GLY B C 1
ATOM 3319 O O . GLY B 1 114 ? 6.461 -3.598 4.402 1 98.81 114 GLY B O 1
ATOM 3320 N N . PHE B 1 115 ? 6.324 -3.199 2.17 1 98.88 115 PHE B N 1
ATOM 3321 C CA . PHE B 1 115 ? 7.043 -1.933 2.227 1 98.88 115 PHE B CA 1
ATOM 3322 C C . PHE B 1 115 ? 6.344 -0.956 3.164 1 98.88 115 PHE B C 1
ATOM 3324 O O . PHE B 1 115 ? 6.977 -0.378 4.051 1 98.88 115 PHE B O 1
ATOM 3331 N N . LEU B 1 116 ? 5.047 -0.837 3.033 1 98.81 116 LEU B N 1
ATOM 3332 C CA . LEU B 1 116 ? 4.285 0.129 3.818 1 98.81 116 LEU B CA 1
ATOM 3333 C C . LEU B 1 116 ? 4.215 -0.297 5.281 1 98.81 116 LEU B C 1
ATOM 3335 O O . LEU B 1 116 ? 4.23 0.547 6.18 1 98.81 116 LEU B O 1
ATOM 3339 N N . HIS B 1 117 ? 4.133 -1.616 5.512 1 98.69 117 HIS B N 1
ATOM 3340 C CA . HIS B 1 117 ? 4.121 -2.154 6.867 1 98.69 117 HIS B CA 1
ATOM 3341 C C . HIS B 1 117 ? 5.316 -1.648 7.672 1 98.69 117 HIS B C 1
ATOM 3343 O O . HIS B 1 117 ? 5.156 -1.211 8.812 1 98.69 117 HIS B O 1
ATOM 3349 N N . PHE B 1 118 ? 6.418 -1.605 7.082 1 98.56 118 PHE B N 1
ATOM 3350 C CA . PHE B 1 118 ? 7.637 -1.228 7.789 1 98.56 118 PHE B CA 1
ATOM 3351 C C . PHE B 1 118 ? 7.863 0.278 7.711 1 98.56 118 PHE B C 1
ATOM 3353 O O . PHE B 1 118 ? 8.336 0.891 8.672 1 98.56 118 PHE B O 1
ATOM 3360 N N . SER B 1 119 ? 7.516 0.905 6.574 1 97.75 119 SER B N 1
ATOM 3361 C CA . SER B 1 119 ? 7.66 2.348 6.414 1 97.75 119 SER B CA 1
ATOM 3362 C C . SER B 1 119 ? 6.797 3.104 7.418 1 97.75 119 SER B C 1
ATOM 3364 O O . SER B 1 119 ? 7.176 4.184 7.883 1 97.75 119 SER B O 1
ATOM 3366 N N . LEU B 1 120 ? 5.668 2.508 7.785 1 98.25 120 LEU B N 1
ATOM 3367 C CA . LEU B 1 120 ? 4.734 3.129 8.719 1 98.25 120 LEU B CA 1
ATOM 3368 C C . LEU B 1 120 ? 5.051 2.723 10.156 1 98.25 120 LEU B C 1
ATOM 3370 O O . LEU B 1 120 ? 4.363 3.141 11.086 1 98.25 120 LEU B O 1
ATOM 3374 N N . ASP B 1 121 ? 6.031 1.867 10.305 1 97.88 121 ASP B N 1
ATOM 3375 C CA . ASP B 1 121 ? 6.441 1.344 11.602 1 97.88 121 ASP B CA 1
ATOM 3376 C C . ASP B 1 121 ? 5.281 0.647 12.312 1 97.88 121 ASP B C 1
ATOM 3378 O O . ASP B 1 121 ? 5.039 0.878 13.492 1 97.88 121 ASP B O 1
ATOM 3382 N N . VAL B 1 122 ? 4.539 -0.194 11.562 1 98.25 122 VAL B N 1
ATOM 3383 C CA . VAL B 1 122 ? 3.41 -0.919 12.133 1 98.25 122 VAL B CA 1
ATOM 3384 C C . VAL B 1 122 ? 3.885 -1.78 13.305 1 98.25 122 VAL B C 1
ATOM 3386 O O . VAL B 1 122 ? 3.227 -1.844 14.344 1 98.25 122 VAL B O 1
ATOM 3389 N N . PRO B 1 123 ? 5.117 -2.418 13.242 1 97.62 123 PRO B N 1
ATOM 3390 C CA . PRO B 1 123 ? 5.602 -3.156 14.414 1 97.62 123 PRO B CA 1
ATOM 3391 C C . PRO B 1 123 ? 5.727 -2.279 15.656 1 97.62 123 PRO B C 1
ATOM 3393 O O . PRO B 1 123 ? 5.336 -2.693 16.75 1 97.62 123 PRO B O 1
ATOM 3396 N N . GLY B 1 124 ? 6.277 -1.05 15.469 1 97.69 124 GLY B N 1
ATOM 3397 C CA . GLY B 1 124 ? 6.363 -0.132 16.594 1 97.69 124 GLY B CA 1
ATOM 3398 C C . GLY B 1 124 ? 5.004 0.268 17.141 1 97.69 124 GLY B C 1
ATOM 3399 O O . GLY B 1 124 ? 4.812 0.333 18.359 1 97.69 124 GLY B O 1
ATOM 3400 N N . LEU B 1 125 ? 4.082 0.493 16.281 1 98.19 125 LEU B N 1
ATOM 3401 C CA . LEU B 1 125 ? 2.721 0.839 16.688 1 98.19 125 LEU B CA 1
ATOM 3402 C C . LEU B 1 125 ? 2.078 -0.301 17.469 1 98.19 125 LEU B C 1
ATOM 3404 O O . LEU B 1 125 ? 1.362 -0.063 18.453 1 98.19 125 LEU B O 1
ATOM 3408 N N . GLN B 1 126 ? 2.309 -1.542 16.984 1 97.31 126 GLN B N 1
ATOM 3409 C CA . GLN B 1 126 ? 1.75 -2.703 17.656 1 97.31 126 GLN B CA 1
ATOM 3410 C C . GLN B 1 126 ? 2.334 -2.852 19.062 1 97.31 126 GLN B C 1
ATOM 3412 O O . GLN B 1 126 ? 1.63 -3.24 20 1 97.31 126 GLN B O 1
ATOM 3417 N N . LYS B 1 127 ? 3.586 -2.574 19.219 1 97.19 127 LYS B N 1
ATOM 3418 C CA . LYS B 1 127 ? 4.215 -2.611 20.531 1 97.19 127 LYS B CA 1
ATOM 3419 C C . LYS B 1 127 ? 3.594 -1.573 21.469 1 97.19 127 LYS B C 1
ATOM 3421 O O . LYS B 1 127 ? 3.291 -1.873 22.625 1 97.19 127 LYS B O 1
ATOM 3426 N N . ASP B 1 128 ? 3.445 -0.363 21 1 98.06 128 ASP B N 1
ATOM 3427 C CA . ASP B 1 128 ? 2.809 0.698 21.766 1 98.06 128 ASP B CA 1
ATOM 3428 C C . ASP B 1 128 ? 1.386 0.312 22.172 1 98.06 128 ASP B C 1
ATOM 3430 O O . ASP B 1 128 ? 0.965 0.549 23.297 1 98.06 128 ASP B O 1
ATOM 3434 N N . LYS B 1 129 ? 0.619 -0.263 21.203 1 97.88 129 LYS B N 1
ATOM 3435 C CA . LYS B 1 129 ? -0.751 -0.699 21.453 1 97.88 129 LYS B CA 1
ATOM 3436 C C . LYS B 1 129 ? -0.799 -1.729 22.578 1 97.88 129 LYS B C 1
ATOM 3438 O O . LYS B 1 129 ? -1.613 -1.614 23.5 1 97.88 129 LYS B O 1
ATOM 3443 N N . ALA B 1 130 ? 0.094 -2.713 22.5 1 96.94 130 ALA B N 1
ATOM 3444 C CA . ALA B 1 130 ? 0.156 -3.756 23.531 1 96.94 130 ALA B CA 1
ATOM 3445 C C . ALA B 1 130 ? 0.456 -3.164 24.906 1 96.94 130 ALA B C 1
ATOM 3447 O O . ALA B 1 130 ? -0.055 -3.645 25.922 1 96.94 130 ALA B O 1
ATOM 3448 N N . ALA B 1 131 ? 1.204 -2.098 24.922 1 97.81 131 ALA B N 1
ATOM 3449 C CA . ALA B 1 131 ? 1.59 -1.443 26.172 1 97.81 131 ALA B CA 1
ATOM 3450 C C . ALA B 1 131 ? 0.587 -0.359 26.562 1 97.81 131 ALA B C 1
ATOM 3452 O O . ALA B 1 131 ? 0.682 0.229 27.641 1 97.81 131 ALA B O 1
ATOM 3453 N N . ARG B 1 132 ? -0.371 -0.079 25.719 1 97.94 132 ARG B N 1
ATOM 3454 C CA . ARG B 1 132 ? -1.389 0.95 25.906 1 97.94 132 ARG B CA 1
ATOM 3455 C C . ARG B 1 132 ? -0.75 2.312 26.156 1 97.94 132 ARG B C 1
ATOM 3457 O O . ARG B 1 132 ? -1.114 3.014 27.094 1 97.94 132 ARG B O 1
ATOM 3464 N N . VAL B 1 133 ? 0.184 2.598 25.281 1 97.25 133 VAL B N 1
ATOM 3465 C CA . VAL B 1 133 ? 0.879 3.871 25.438 1 97.25 133 VAL B CA 1
ATOM 3466 C C . VAL B 1 133 ? 0.763 4.68 24.141 1 97.25 133 VAL B C 1
ATOM 3468 O O . VAL B 1 133 ? 0.772 4.113 23.047 1 97.25 133 VAL B O 1
ATOM 3471 N N . TRP B 1 134 ? 0.642 5.953 24.344 1 97.06 134 TRP B N 1
ATOM 3472 C CA . TRP B 1 134 ? 0.612 6.922 23.25 1 97.06 134 TRP B CA 1
ATOM 3473 C C . TRP B 1 134 ? 1.979 7.57 23.062 1 97.06 134 TRP B C 1
ATOM 3475 O O . TRP B 1 134 ? 2.287 8.578 23.703 1 97.06 134 TRP B O 1
ATOM 3485 N N . ASN B 1 135 ? 2.818 7.031 22.156 1 95 135 ASN B N 1
ATOM 3486 C CA . ASN B 1 135 ? 4.152 7.555 21.891 1 95 135 ASN B CA 1
ATOM 3487 C C . ASN B 1 135 ? 4.199 8.32 20.562 1 95 135 ASN B C 1
ATOM 3489 O O . ASN B 1 135 ? 3.637 7.867 19.562 1 95 135 ASN B O 1
ATOM 3493 N N . ALA B 1 136 ? 4.816 9.43 20.625 1 91.69 136 ALA B N 1
ATOM 3494 C CA . ALA B 1 136 ? 5.039 10.148 19.375 1 91.69 136 ALA B CA 1
ATOM 3495 C C . ALA B 1 136 ? 5.859 9.312 18.391 1 91.69 136 ALA B C 1
ATOM 3497 O O . ALA B 1 136 ? 6.809 8.633 18.797 1 91.69 136 ALA B O 1
ATOM 3498 N N . ARG B 1 137 ? 5.449 9.352 17.125 1 93.94 137 ARG B N 1
ATOM 3499 C CA . ARG B 1 137 ? 6.129 8.602 16.078 1 93.94 137 ARG B CA 1
ATOM 3500 C C . ARG B 1 137 ? 6.145 9.391 14.766 1 93.94 137 ARG B C 1
ATOM 3502 O O . ARG B 1 137 ? 5.375 10.344 14.594 1 93.94 137 ARG B O 1
ATOM 3509 N N . THR B 1 138 ? 7.059 9.008 13.961 1 93.81 138 THR B N 1
ATOM 3510 C CA . THR B 1 138 ? 7.137 9.531 12.602 1 93.81 138 THR B CA 1
ATOM 3511 C C . THR B 1 138 ? 6.992 8.414 11.578 1 93.81 138 THR B C 1
ATOM 3513 O O . THR B 1 138 ? 7.359 7.27 11.844 1 93.81 138 THR B O 1
ATOM 3516 N N . VAL B 1 139 ? 6.316 8.711 10.5 1 95.5 139 VAL B N 1
ATOM 3517 C CA . VAL B 1 139 ? 6.215 7.77 9.391 1 95.5 139 VAL B CA 1
ATOM 3518 C C . VAL B 1 139 ? 7.184 8.172 8.281 1 95.5 139 VAL B C 1
ATOM 3520 O O . VAL B 1 139 ? 7.711 9.289 8.281 1 95.5 139 VAL B O 1
ATOM 3523 N N . ARG B 1 140 ? 7.543 7.25 7.461 1 94.88 140 ARG B N 1
ATOM 3524 C CA . ARG B 1 140 ? 8.492 7.445 6.371 1 94.88 140 ARG B CA 1
ATOM 3525 C C . ARG B 1 140 ? 7.816 7.246 5.016 1 94.88 140 ARG B C 1
ATOM 3527 O O . ARG B 1 140 ? 7.457 6.125 4.656 1 94.88 140 ARG B O 1
ATOM 3534 N N . PRO B 1 141 ? 7.73 8.25 4.219 1 96.75 141 PRO B N 1
ATOM 3535 C CA . PRO B 1 141 ? 7.023 8.133 2.941 1 96.75 141 PRO B CA 1
ATOM 3536 C C . PRO B 1 141 ? 7.766 7.258 1.935 1 96.75 141 PRO B C 1
ATOM 3538 O O . PRO B 1 141 ? 9 7.234 1.927 1 96.75 141 PRO B O 1
ATOM 3541 N N . LEU B 1 142 ? 7.004 6.551 1.019 1 98.31 142 LEU B N 1
ATOM 3542 C CA . LEU B 1 142 ? 7.547 5.945 -0.192 1 98.31 142 LEU B CA 1
ATOM 3543 C C . LEU B 1 142 ? 7.883 7.012 -1.229 1 98.31 142 LEU B C 1
ATOM 3545 O O . LEU B 1 142 ? 8.852 6.867 -1.98 1 98.31 142 LEU B O 1
ATOM 3549 N N . ALA B 1 143 ? 7.004 8.016 -1.206 1 97 143 ALA B N 1
ATOM 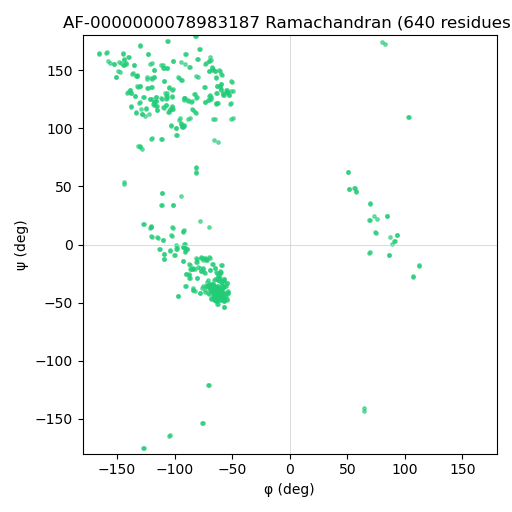3550 C CA . ALA B 1 143 ? 7.176 9.094 -2.178 1 97 143 ALA B CA 1
ATOM 3551 C C . ALA B 1 143 ? 8.578 9.68 -2.102 1 97 143 ALA B C 1
ATOM 3553 O O . ALA B 1 143 ? 9.086 9.953 -1.011 1 97 143 ALA B O 1
ATOM 3554 N N . GLY B 1 144 ? 9.148 9.789 -3.281 1 96.62 144 GLY B N 1
ATOM 3555 C CA . GLY B 1 144 ? 10.461 10.398 -3.369 1 96.62 144 GLY B CA 1
ATOM 3556 C C . GLY B 1 144 ? 11.594 9.422 -3.135 1 96.62 144 GLY B C 1
ATOM 3557 O O . GLY B 1 144 ? 12.766 9.758 -3.324 1 96.62 144 GLY B O 1
ATOM 3558 N N . LYS B 1 145 ? 11.289 8.203 -2.703 1 98.31 145 LYS B N 1
ATOM 3559 C CA . LYS B 1 145 ? 12.312 7.188 -2.457 1 98.31 145 LYS B CA 1
ATOM 3560 C C . LYS B 1 145 ? 12.562 6.344 -3.703 1 98.31 145 LYS B C 1
ATOM 3562 O O . LYS B 1 145 ? 11.758 6.355 -4.637 1 98.31 145 LYS B O 1
ATOM 3567 N N . THR B 1 146 ? 13.648 5.625 -3.744 1 98.88 146 THR B N 1
ATOM 3568 C CA . THR B 1 146 ? 14.047 4.832 -4.902 1 98.88 146 THR B CA 1
ATOM 3569 C C . THR B 1 146 ? 13.742 3.355 -4.676 1 98.88 146 THR B C 1
ATOM 3571 O O . THR B 1 146 ? 14.125 2.789 -3.648 1 98.88 146 THR B O 1
ATOM 3574 N N . LEU B 1 147 ? 13.047 2.775 -5.609 1 98.94 147 LEU B N 1
ATOM 3575 C CA . LEU B 1 147 ? 12.781 1.341 -5.641 1 98.94 147 LEU B CA 1
ATOM 3576 C C . LEU B 1 147 ? 13.594 0.666 -6.742 1 98.94 147 LEU B C 1
ATOM 3578 O O . LEU B 1 147 ? 13.594 1.119 -7.887 1 98.94 147 LEU B O 1
ATOM 3582 N N . LEU B 1 148 ? 14.328 -0.323 -6.355 1 98.94 148 LEU B N 1
ATOM 3583 C CA . LEU B 1 148 ? 14.977 -1.195 -7.324 1 98.94 148 LEU B CA 1
ATOM 3584 C C . LEU B 1 148 ? 14.219 -2.512 -7.469 1 98.94 148 LEU B C 1
ATOM 3586 O O . LEU B 1 148 ? 14.055 -3.246 -6.488 1 98.94 148 LEU B O 1
ATOM 3590 N N . ILE B 1 149 ? 13.734 -2.775 -8.688 1 98.88 149 ILE B N 1
ATOM 3591 C CA . ILE B 1 149 ? 13.047 -4.027 -8.992 1 98.88 149 ILE B CA 1
ATOM 3592 C C . ILE B 1 149 ? 13.992 -4.961 -9.742 1 98.88 149 ILE B C 1
ATOM 3594 O O . ILE B 1 149 ? 14.453 -4.637 -10.844 1 98.88 149 ILE B O 1
ATOM 3598 N N . ILE B 1 150 ? 14.281 -6.066 -9.117 1 98.5 150 ILE B N 1
ATOM 3599 C CA . ILE B 1 150 ? 15.109 -7.086 -9.75 1 98.5 150 ILE B CA 1
ATOM 3600 C C . ILE B 1 150 ? 14.227 -8.109 -10.445 1 98.5 150 ILE B C 1
ATOM 3602 O O . ILE B 1 150 ? 13.688 -9.023 -9.805 1 98.5 150 ILE B O 1
ATOM 3606 N N . GLY B 1 151 ? 14.109 -8.023 -11.711 1 96.38 151 GLY B N 1
ATOM 3607 C CA . GLY B 1 151 ? 13.164 -8.773 -12.523 1 96.38 151 GLY B CA 1
ATOM 3608 C C . GLY B 1 151 ? 11.961 -7.945 -12.953 1 96.38 151 GLY B C 1
ATOM 3609 O O . GLY B 1 151 ? 11.078 -7.664 -12.148 1 96.38 151 GLY B O 1
ATOM 3610 N N . LEU B 1 152 ? 11.93 -7.645 -14.25 1 96.44 152 LEU B N 1
ATOM 3611 C CA . LEU B 1 152 ? 10.852 -6.812 -14.789 1 96.44 152 LEU B CA 1
ATOM 3612 C C . LEU B 1 152 ? 9.938 -7.633 -15.688 1 96.44 152 LEU B C 1
ATOM 3614 O O . LEU B 1 152 ? 9.602 -7.203 -16.797 1 96.44 152 LEU B O 1
ATOM 3618 N N . GLY B 1 153 ? 9.633 -8.852 -15.141 1 93.12 153 GLY B N 1
ATOM 3619 C CA . GLY B 1 153 ? 8.547 -9.609 -15.742 1 93.12 153 GLY B CA 1
ATOM 3620 C C . GLY B 1 153 ? 7.176 -9.078 -15.375 1 93.12 153 GLY B C 1
ATOM 3621 O O . GLY B 1 153 ? 7.012 -7.883 -15.141 1 93.12 153 GLY B O 1
ATOM 3622 N N . HIS B 1 154 ? 6.188 -9.938 -15.398 1 93.88 154 HIS B N 1
ATOM 3623 C CA . HIS B 1 154 ? 4.816 -9.539 -15.109 1 93.88 154 HIS B CA 1
ATOM 3624 C C . HIS B 1 154 ? 4.703 -8.93 -13.711 1 93.88 154 HIS B C 1
ATOM 3626 O O . HIS B 1 154 ? 4.129 -7.852 -13.547 1 93.88 154 HIS B O 1
ATOM 3632 N N . THR B 1 155 ? 5.301 -9.594 -12.758 1 96.38 155 THR B N 1
ATOM 3633 C CA . THR B 1 155 ? 5.223 -9.125 -11.383 1 96.38 155 THR B CA 1
ATOM 3634 C C . THR B 1 155 ? 5.992 -7.824 -11.203 1 96.38 155 THR B C 1
ATOM 3636 O O . THR B 1 155 ? 5.48 -6.867 -10.617 1 96.38 155 THR B O 1
ATOM 3639 N N . GLY B 1 156 ? 7.191 -7.77 -11.734 1 97.88 156 GLY B N 1
ATOM 3640 C CA . GLY B 1 156 ? 7.992 -6.559 -11.641 1 97.88 156 GLY B CA 1
ATOM 3641 C C . GLY B 1 156 ? 7.309 -5.344 -12.234 1 97.88 156 GLY B C 1
ATOM 3642 O O . GLY B 1 156 ? 7.34 -4.258 -11.648 1 97.88 156 GLY B O 1
ATOM 3643 N N . ARG B 1 157 ? 6.688 -5.551 -13.336 1 97.81 157 ARG B N 1
ATOM 3644 C CA . ARG B 1 157 ? 5.984 -4.453 -13.992 1 97.81 157 ARG B CA 1
ATOM 3645 C C . ARG B 1 157 ? 4.777 -4.008 -13.172 1 97.81 157 ARG B C 1
ATOM 3647 O O . ARG B 1 157 ? 4.469 -2.814 -13.117 1 97.81 157 ARG B O 1
ATOM 3654 N N . ALA B 1 158 ? 4.102 -4.98 -12.625 1 98.31 158 ALA B N 1
ATOM 3655 C CA . ALA B 1 158 ? 2.973 -4.648 -11.758 1 98.31 158 ALA B CA 1
ATOM 3656 C C . ALA B 1 158 ? 3.43 -3.828 -10.555 1 98.31 158 ALA B C 1
ATOM 3658 O O . ALA B 1 158 ? 2.758 -2.873 -10.156 1 98.31 158 ALA B O 1
ATOM 3659 N N . VAL B 1 159 ? 4.578 -4.141 -9.992 1 98.81 159 VAL B N 1
ATOM 3660 C CA . VAL B 1 159 ? 5.152 -3.395 -8.875 1 98.81 159 VAL B CA 1
ATOM 3661 C C . VAL B 1 159 ? 5.52 -1.983 -9.328 1 98.81 159 VAL B C 1
ATOM 3663 O O . VAL B 1 159 ? 5.227 -1.006 -8.633 1 98.81 159 VAL B O 1
ATOM 3666 N N . ALA B 1 160 ? 6.082 -1.887 -10.492 1 98.81 160 ALA B N 1
ATOM 3667 C CA . ALA B 1 160 ? 6.516 -0.602 -11.031 1 98.81 160 ALA B CA 1
ATOM 3668 C C . ALA B 1 160 ? 5.34 0.361 -11.172 1 98.81 160 ALA B C 1
ATOM 3670 O O . ALA B 1 160 ? 5.414 1.509 -10.727 1 98.81 160 ALA B O 1
ATOM 3671 N N . ALA B 1 161 ? 4.273 -0.115 -11.727 1 98.44 161 ALA B N 1
ATOM 3672 C CA . ALA B 1 161 ? 3.104 0.724 -11.977 1 98.44 161 ALA B CA 1
ATOM 3673 C C . ALA B 1 161 ? 2.549 1.294 -10.68 1 98.44 161 ALA B C 1
ATOM 3675 O O . ALA B 1 161 ? 2.287 2.496 -10.578 1 98.44 161 ALA B O 1
ATOM 3676 N N . ARG B 1 162 ? 2.408 0.498 -9.711 1 98.62 162 ARG B N 1
ATOM 3677 C CA . ARG B 1 162 ? 1.862 0.916 -8.422 1 98.62 162 ARG B CA 1
ATOM 3678 C C . ARG B 1 162 ? 2.84 1.822 -7.68 1 98.62 162 ARG B C 1
ATOM 3680 O O . ARG B 1 162 ? 2.432 2.793 -7.039 1 98.62 162 ARG B O 1
ATOM 3687 N N . SER B 1 163 ? 4.145 1.522 -7.809 1 98.75 163 SER B N 1
ATOM 3688 C CA . SER B 1 163 ? 5.16 2.33 -7.145 1 98.75 163 SER B CA 1
ATOM 3689 C C . SER B 1 163 ? 5.207 3.742 -7.719 1 98.75 163 SER B C 1
ATOM 3691 O O . SER B 1 163 ? 5.426 4.711 -6.984 1 98.75 163 SER B O 1
ATOM 3693 N N . LYS B 1 164 ? 4.984 3.838 -9.008 1 98.38 164 LYS B N 1
ATOM 3694 C CA . LYS B 1 164 ? 4.934 5.156 -9.641 1 98.38 164 LYS B CA 1
ATOM 3695 C C . LYS B 1 164 ? 3.764 5.977 -9.102 1 98.38 164 LYS B C 1
ATOM 3697 O O . LYS B 1 164 ? 3.895 7.184 -8.883 1 98.38 164 LYS B O 1
ATOM 3702 N N . ALA B 1 165 ? 2.672 5.328 -8.875 1 97.56 165 ALA B N 1
ATOM 3703 C CA . ALA B 1 165 ? 1.504 6 -8.312 1 97.56 165 ALA B CA 1
ATOM 3704 C C . ALA B 1 165 ? 1.784 6.492 -6.895 1 97.56 165 ALA B C 1
ATOM 3706 O O . ALA B 1 165 ? 1.123 7.414 -6.406 1 97.56 165 ALA B O 1
ATOM 3707 N N . PHE B 1 166 ? 2.777 5.938 -6.242 1 98.19 166 PHE B N 1
ATOM 3708 C CA . PHE B 1 166 ? 3.176 6.355 -4.902 1 98.19 166 PHE B CA 1
ATOM 3709 C C . PHE B 1 166 ? 4.27 7.418 -4.969 1 98.19 166 PHE B C 1
ATOM 3711 O O . PHE B 1 166 ? 4.773 7.863 -3.938 1 98.19 166 PHE B O 1
ATOM 3718 N N . GLY B 1 167 ? 4.699 7.75 -6.18 1 97.81 167 GLY B N 1
ATOM 3719 C CA . GLY B 1 167 ? 5.664 8.828 -6.355 1 97.81 167 GLY B CA 1
ATOM 3720 C C . GLY B 1 167 ? 7.102 8.375 -6.168 1 97.81 167 GLY B C 1
ATOM 3721 O O . GLY B 1 167 ? 7.977 9.188 -5.848 1 97.81 167 GLY B O 1
ATOM 3722 N N . MET B 1 168 ? 7.375 7.117 -6.375 1 98.56 168 MET B N 1
ATOM 3723 C CA . MET B 1 168 ? 8.727 6.59 -6.211 1 98.56 168 MET B CA 1
ATOM 3724 C C . MET B 1 168 ? 9.531 6.742 -7.5 1 98.56 168 MET B C 1
ATOM 3726 O O . MET B 1 168 ? 8.953 6.844 -8.586 1 98.56 168 MET B O 1
ATOM 3730 N N . LYS B 1 169 ? 10.828 6.844 -7.355 1 98.75 169 LYS B N 1
ATOM 3731 C CA . LYS B 1 169 ? 11.742 6.598 -8.469 1 98.75 169 LYS B CA 1
ATOM 3732 C C . LYS B 1 169 ? 11.984 5.105 -8.664 1 98.75 169 LYS B C 1
ATOM 3734 O O . LYS B 1 169 ? 12.398 4.414 -7.73 1 98.75 169 LYS B O 1
ATOM 3739 N N . VAL B 1 170 ? 11.758 4.574 -9.891 1 98.88 170 VAL B N 1
ATOM 3740 C CA . VAL B 1 170 ? 11.781 3.131 -10.094 1 98.88 170 VAL B CA 1
ATOM 3741 C C . VAL B 1 170 ? 12.938 2.76 -11.023 1 98.88 170 VAL B C 1
ATOM 3743 O O . VAL B 1 170 ? 13 3.217 -12.164 1 98.88 170 VAL B O 1
ATOM 3746 N N . LEU B 1 171 ? 13.82 1.973 -10.516 1 98.81 171 LEU B N 1
ATOM 3747 C CA . LEU B 1 171 ? 14.859 1.3 -11.281 1 98.81 171 LEU B CA 1
ATOM 3748 C C . LEU B 1 171 ? 14.555 -0.188 -11.422 1 98.81 171 LEU B C 1
ATOM 3750 O O . LEU B 1 171 ? 13.867 -0.767 -10.586 1 98.81 171 LEU B O 1
ATOM 3754 N N . GLY B 1 172 ? 15.016 -0.748 -12.445 1 98.38 172 GLY B N 1
ATOM 3755 C CA . GLY B 1 172 ? 14.805 -2.178 -12.617 1 98.38 172 GLY B CA 1
ATOM 3756 C C . GLY B 1 172 ? 15.875 -2.844 -13.453 1 98.38 172 GLY B C 1
ATOM 3757 O O . GLY B 1 172 ? 16.594 -2.174 -14.195 1 98.38 172 GLY B O 1
ATOM 3758 N N . THR B 1 173 ? 16.047 -4.109 -13.258 1 97.62 173 THR B N 1
ATOM 3759 C CA . THR B 1 173 ? 16.938 -4.914 -14.086 1 97.62 173 THR B CA 1
ATOM 3760 C C . THR B 1 173 ? 16.156 -6.004 -14.82 1 97.62 173 THR B C 1
ATOM 3762 O O . THR B 1 173 ? 15.125 -6.473 -14.336 1 97.62 173 THR B O 1
ATOM 3765 N N . ARG B 1 174 ? 16.625 -6.371 -15.938 1 93.31 174 ARG B N 1
ATOM 3766 C CA . ARG B 1 174 ? 16.125 -7.516 -16.703 1 93.31 174 ARG B CA 1
ATOM 3767 C C . ARG B 1 174 ? 17.172 -8 -17.688 1 93.31 174 ARG B C 1
ATOM 3769 O O . ARG B 1 174 ? 18.141 -7.297 -17.984 1 93.31 174 ARG B O 1
ATOM 3776 N N . ALA B 1 175 ? 16.984 -9.172 -18.219 1 86.12 175 ALA B N 1
ATOM 3777 C CA . ALA B 1 175 ? 17.969 -9.805 -19.094 1 86.12 175 ALA B CA 1
ATOM 3778 C C . ALA B 1 175 ? 18.172 -8.977 -20.359 1 86.12 175 ALA B C 1
ATOM 3780 O O . ALA B 1 175 ? 19.312 -8.828 -20.828 1 86.12 175 ALA B O 1
ATOM 3781 N N . ARG B 1 176 ? 17.062 -8.43 -20.938 1 88.88 176 ARG B N 1
ATOM 3782 C CA . ARG B 1 176 ? 17.109 -7.594 -22.141 1 88.88 176 ARG B CA 1
ATOM 3783 C C . ARG B 1 176 ? 16.547 -6.199 -21.859 1 88.88 176 ARG B C 1
ATOM 3785 O O . ARG B 1 176 ? 15.359 -5.953 -22.062 1 88.88 176 ARG B O 1
ATOM 3792 N N . PRO B 1 177 ? 17.453 -5.312 -21.484 1 92.25 177 PRO B N 1
ATOM 3793 C CA . PRO B 1 177 ? 16.969 -3.998 -21.047 1 92.25 177 PRO B CA 1
ATOM 3794 C C . PRO B 1 177 ? 16.391 -3.168 -22.188 1 92.25 177 PRO B C 1
ATOM 3796 O O . PRO B 1 177 ? 16.984 -3.1 -23.266 1 92.25 177 PRO B O 1
ATOM 3799 N N . LYS B 1 178 ? 15.328 -2.711 -22.016 1 95.06 178 LYS B N 1
ATOM 3800 C CA . LYS B 1 178 ? 14.648 -1.748 -22.859 1 95.06 178 LYS B CA 1
ATOM 3801 C C . LYS B 1 178 ? 13.727 -0.843 -22.047 1 95.06 178 LYS B C 1
ATOM 3803 O O . LYS B 1 178 ? 13.258 -1.231 -20.969 1 95.06 178 LYS B O 1
ATOM 3808 N N . PRO B 1 179 ? 13.586 0.357 -22.547 1 96.19 179 PRO B N 1
ATOM 3809 C CA . PRO B 1 179 ? 12.656 1.23 -21.812 1 96.19 179 PRO B CA 1
ATOM 3810 C C . PRO B 1 179 ? 11.305 0.575 -21.562 1 96.19 179 PRO B C 1
ATOM 3812 O O . PRO B 1 179 ? 10.789 -0.141 -22.438 1 96.19 179 PRO B O 1
ATOM 3815 N N . MET B 1 180 ? 10.742 0.792 -20.406 1 96.75 180 MET B N 1
ATOM 3816 C CA . MET B 1 180 ? 9.469 0.205 -20 1 96.75 180 MET B CA 1
ATOM 3817 C C . MET B 1 180 ? 8.594 1.237 -19.312 1 96.75 180 MET B C 1
ATOM 3819 O O . MET B 1 180 ? 9.094 2.107 -18.594 1 96.75 180 MET B O 1
ATOM 3823 N N . GLU B 1 181 ? 7.328 1.054 -19.531 1 96.81 181 GLU B N 1
ATOM 3824 C CA . GLU B 1 181 ? 6.375 1.938 -18.875 1 96.81 181 GLU B CA 1
ATOM 3825 C C . GLU B 1 181 ? 6.504 1.848 -17.359 1 96.81 181 GLU B C 1
ATOM 3827 O O . GLU B 1 181 ? 6.664 0.756 -16.797 1 96.81 181 GLU B O 1
ATOM 3832 N N . ASN B 1 182 ? 6.539 3.041 -16.656 1 98 182 ASN B N 1
ATOM 3833 C CA . ASN B 1 182 ? 6.523 3.158 -15.203 1 98 182 ASN B CA 1
ATOM 3834 C C . ASN B 1 182 ? 7.867 2.773 -14.594 1 98 182 ASN B C 1
ATOM 3836 O O . ASN B 1 182 ? 7.957 2.5 -13.398 1 98 182 ASN B O 1
ATOM 3840 N N . VAL B 1 183 ? 8.867 2.611 -15.43 1 98.62 183 VAL B N 1
ATOM 3841 C CA . VAL B 1 183 ? 10.227 2.375 -14.953 1 98.62 183 VAL B CA 1
ATOM 3842 C C . VAL B 1 183 ? 11.141 3.508 -15.422 1 98.62 183 VAL B C 1
ATOM 3844 O O . VAL B 1 183 ? 11.273 3.752 -16.625 1 98.62 183 VAL B O 1
ATOM 3847 N N . ASP B 1 184 ? 11.758 4.207 -14.5 1 98.69 184 ASP B N 1
ATOM 3848 C CA . ASP B 1 184 ? 12.562 5.375 -14.844 1 98.69 184 ASP B CA 1
ATOM 3849 C C . ASP B 1 184 ? 13.852 4.969 -15.555 1 98.69 184 ASP B C 1
ATOM 3851 O O . ASP B 1 184 ? 14.281 5.633 -16.5 1 98.69 184 ASP B O 1
ATOM 3855 N N . GLU B 1 185 ? 14.453 3.904 -15.023 1 98.38 185 GLU B N 1
ATOM 3856 C CA . GLU B 1 185 ? 15.664 3.373 -15.648 1 98.38 185 GLU B CA 1
ATOM 3857 C C . GLU B 1 185 ? 15.641 1.848 -15.688 1 98.38 185 GLU B C 1
ATOM 3859 O O . GLU B 1 185 ? 15.352 1.196 -14.688 1 98.38 185 GLU B O 1
ATOM 3864 N N . VAL B 1 186 ? 15.906 1.285 -16.812 1 98.5 186 VAL B N 1
ATOM 3865 C CA . VAL B 1 186 ? 16.016 -0.159 -17 1 98.5 186 VAL B CA 1
ATOM 3866 C C . VAL B 1 186 ? 17.469 -0.529 -17.297 1 98.5 186 VAL B C 1
ATOM 3868 O O . VAL B 1 186 ? 18.078 0.012 -18.219 1 98.5 186 VAL B O 1
ATOM 3871 N N . HIS B 1 187 ? 17.984 -1.43 -16.516 1 98 187 HIS B N 1
ATOM 3872 C CA . HIS B 1 187 ? 19.391 -1.812 -16.641 1 98 187 HIS B CA 1
ATOM 3873 C C . HIS B 1 187 ? 19.531 -3.307 -16.891 1 98 187 HIS B C 1
ATOM 3875 O O . HIS B 1 187 ? 18.562 -4.066 -16.734 1 98 187 HIS B O 1
ATOM 3881 N N . ALA B 1 188 ? 20.734 -3.697 -17.344 1 95.94 188 ALA B N 1
ATOM 3882 C CA . ALA B 1 188 ? 21.047 -5.113 -17.5 1 95.94 188 ALA B CA 1
ATOM 3883 C C . ALA B 1 188 ? 21.25 -5.785 -16.156 1 95.94 188 ALA B C 1
ATOM 3885 O O . ALA B 1 188 ? 21.609 -5.129 -15.164 1 95.94 188 ALA B O 1
ATOM 3886 N N . ALA B 1 189 ? 21.047 -7.082 -16.141 1 91.25 189 ALA B N 1
ATOM 3887 C CA . ALA B 1 189 ? 21.234 -7.852 -14.914 1 91.25 189 ALA B CA 1
ATOM 3888 C C . ALA B 1 189 ? 22.641 -7.691 -14.367 1 91.25 189 ALA B C 1
ATOM 3890 O O . ALA B 1 189 ? 22.844 -7.664 -13.148 1 91.25 189 ALA B O 1
ATOM 3891 N N . ASP B 1 190 ? 23.578 -7.469 -15.227 1 92.19 190 ASP B N 1
ATOM 3892 C CA . ASP B 1 190 ? 24.984 -7.379 -14.844 1 92.19 190 ASP B CA 1
ATOM 3893 C C . ASP B 1 190 ? 25.281 -6.062 -14.125 1 92.19 190 ASP B C 1
ATOM 3895 O O . ASP B 1 190 ? 26.328 -5.918 -13.492 1 92.19 190 ASP B O 1
ATOM 3899 N N . ASP B 1 191 ? 24.312 -5.129 -14.18 1 96.12 191 ASP B N 1
ATOM 3900 C CA . ASP B 1 191 ? 24.5 -3.822 -13.555 1 96.12 191 ASP B CA 1
ATOM 3901 C C . ASP B 1 191 ? 23.969 -3.818 -12.125 1 96.12 191 ASP B C 1
ATOM 3903 O O . ASP B 1 191 ? 24.047 -2.805 -11.43 1 96.12 191 ASP B O 1
ATOM 3907 N N . LEU B 1 192 ? 23.469 -4.863 -11.656 1 96.94 192 LEU B N 1
ATOM 3908 C CA . LEU B 1 192 ? 22.75 -4.953 -10.391 1 96.94 192 LEU B CA 1
ATOM 3909 C C . LEU B 1 192 ? 23.594 -4.41 -9.242 1 96.94 192 LEU B C 1
ATOM 3911 O O . LEU B 1 192 ? 23.109 -3.578 -8.469 1 96.94 192 LEU B O 1
ATOM 3915 N N . HIS B 1 193 ? 24.828 -4.82 -9.172 1 96.88 193 HIS B N 1
ATOM 3916 C CA . HIS B 1 193 ? 25.688 -4.465 -8.047 1 96.88 193 HIS B CA 1
ATOM 3917 C C . HIS B 1 193 ? 25.828 -2.953 -7.918 1 96.88 193 HIS B C 1
ATOM 3919 O O . HIS B 1 193 ? 25.859 -2.422 -6.805 1 96.88 193 HIS B O 1
ATOM 3925 N N . ASP B 1 194 ? 25.844 -2.252 -8.992 1 97.25 194 ASP B N 1
ATOM 3926 C CA . ASP B 1 194 ? 26.047 -0.806 -9 1 97.25 194 ASP B CA 1
ATOM 3927 C C . ASP B 1 194 ? 24.75 -0.077 -8.633 1 97.25 194 ASP B C 1
ATOM 3929 O O . ASP B 1 194 ? 24.781 1.105 -8.281 1 97.25 194 ASP B O 1
ATOM 3933 N N . LEU B 1 195 ? 23.625 -0.73 -8.75 1 98.56 195 LEU B N 1
ATOM 3934 C CA . LEU B 1 195 ? 22.328 -0.114 -8.5 1 98.56 195 LEU B CA 1
ATOM 3935 C C . LEU B 1 195 ? 21.953 -0.219 -7.027 1 98.56 195 LEU B C 1
ATOM 3937 O O . LEU B 1 195 ? 21.203 0.619 -6.512 1 98.56 195 LEU B O 1
ATOM 3941 N N . LEU B 1 196 ? 22.469 -1.176 -6.336 1 98.75 196 LEU B N 1
ATOM 3942 C CA . LEU B 1 196 ? 22.047 -1.582 -5 1 98.75 196 LEU B CA 1
ATOM 3943 C C . LEU B 1 196 ? 22.234 -0.447 -3.998 1 98.75 196 LEU B C 1
ATOM 3945 O O . LEU B 1 196 ? 21.359 -0.178 -3.18 1 98.75 196 LEU B O 1
ATOM 3949 N N . PRO B 1 197 ? 23.344 0.368 -4.105 1 98.38 197 PRO B N 1
ATOM 3950 C CA . PRO B 1 197 ? 23.578 1.424 -3.117 1 98.38 197 PRO B CA 1
ATOM 3951 C C . PRO B 1 197 ? 22.562 2.566 -3.229 1 98.38 197 PRO B C 1
ATOM 3953 O O . PRO B 1 197 ? 22.484 3.406 -2.328 1 98.38 197 PRO B O 1
ATOM 3956 N N . HIS B 1 198 ? 21.812 2.594 -4.262 1 97.69 198 HIS B N 1
ATOM 3957 C CA . HIS B 1 198 ? 20.922 3.723 -4.527 1 97.69 198 HIS B CA 1
ATOM 3958 C C . HIS B 1 198 ? 19.484 3.408 -4.105 1 97.69 198 HIS B C 1
ATOM 3960 O O . HIS B 1 198 ? 18.641 4.297 -4.09 1 97.69 198 HIS B O 1
ATOM 3966 N N . ALA B 1 199 ? 19.25 2.201 -3.771 1 98.81 199 ALA B N 1
ATOM 3967 C CA . ALA B 1 199 ? 17.875 1.758 -3.535 1 98.81 199 ALA B CA 1
ATOM 3968 C C . ALA B 1 199 ? 17.484 1.912 -2.064 1 98.81 199 ALA B C 1
ATOM 3970 O O . ALA B 1 199 ? 18.219 1.46 -1.178 1 98.81 199 ALA B O 1
ATOM 3971 N N . ASP B 1 200 ? 16.375 2.607 -1.796 1 98.81 200 ASP B N 1
ATOM 3972 C CA . ASP B 1 200 ? 15.773 2.625 -0.468 1 98.81 200 ASP B CA 1
ATOM 3973 C C . ASP B 1 200 ? 14.93 1.376 -0.232 1 98.81 200 ASP B C 1
ATOM 3975 O O . ASP B 1 200 ? 14.75 0.945 0.91 1 98.81 200 ASP B O 1
ATOM 3979 N N . PHE B 1 201 ? 14.391 0.835 -1.317 1 98.94 201 PHE B N 1
ATOM 3980 C CA . PHE B 1 201 ? 13.57 -0.369 -1.359 1 98.94 201 PHE B CA 1
ATOM 3981 C C . PHE B 1 201 ? 14.031 -1.301 -2.473 1 98.94 201 PHE B C 1
ATOM 3983 O O . PHE B 1 201 ? 14.445 -0.844 -3.541 1 98.94 201 PHE B O 1
ATOM 3990 N N . ILE B 1 202 ? 13.945 -2.635 -2.244 1 98.94 202 ILE B N 1
ATOM 3991 C CA . ILE B 1 202 ? 14.312 -3.619 -3.258 1 98.94 202 ILE B CA 1
ATOM 3992 C C . ILE B 1 202 ? 13.242 -4.707 -3.328 1 98.94 202 ILE B C 1
ATOM 3994 O O . ILE B 1 202 ? 12.82 -5.242 -2.299 1 98.94 202 ILE B O 1
ATOM 3998 N N . ALA B 1 203 ? 12.758 -4.969 -4.484 1 98.94 203 ALA B N 1
ATOM 3999 C CA . ALA B 1 203 ? 11.836 -6.07 -4.742 1 98.94 203 ALA B CA 1
ATOM 4000 C C . ALA B 1 203 ? 12.453 -7.094 -5.691 1 98.94 203 ALA B C 1
ATOM 4002 O O . ALA B 1 203 ? 12.922 -6.742 -6.777 1 98.94 203 ALA B O 1
ATOM 4003 N N . VAL B 1 204 ? 12.453 -8.32 -5.277 1 98.62 204 VAL B N 1
ATOM 4004 C CA . VAL B 1 204 ? 13.016 -9.398 -6.09 1 98.62 204 VAL B CA 1
ATOM 4005 C C . VAL B 1 204 ? 11.891 -10.258 -6.66 1 98.62 204 VAL B C 1
ATOM 4007 O O . VAL B 1 204 ? 11.094 -10.836 -5.906 1 98.62 204 VAL B O 1
ATOM 4010 N N . SER B 1 205 ? 11.797 -10.344 -7.938 1 96 205 SER B N 1
ATOM 4011 C CA . SER B 1 205 ? 10.734 -11.086 -8.617 1 96 205 SER B CA 1
ATOM 4012 C C . SER B 1 205 ? 11.258 -11.766 -9.883 1 96 205 SER B C 1
ATOM 4014 O O . SER B 1 205 ? 10.648 -11.656 -10.945 1 96 205 SER B O 1
ATOM 4016 N N . THR B 1 206 ? 12.289 -12.5 -9.773 1 92.19 206 THR B N 1
ATOM 4017 C CA . THR B 1 206 ? 12.898 -13.195 -10.906 1 92.19 206 THR B CA 1
ATOM 4018 C C . THR B 1 206 ? 12.68 -14.703 -10.789 1 92.19 206 THR B C 1
ATOM 4020 O O . THR B 1 206 ? 12.523 -15.227 -9.688 1 92.19 206 THR B O 1
ATOM 4023 N N . PRO B 1 207 ? 12.688 -15.406 -11.914 1 85.12 207 PRO B N 1
ATOM 4024 C CA . PRO B 1 207 ? 12.633 -16.875 -11.836 1 85.12 207 PRO B CA 1
ATOM 4025 C C . PRO B 1 207 ? 13.93 -17.484 -11.289 1 85.12 207 PRO B C 1
ATOM 4027 O O . PRO B 1 207 ? 14.953 -16.797 -11.227 1 85.12 207 PRO B O 1
ATOM 4030 N N . LEU B 1 208 ? 13.797 -18.672 -10.789 1 86.44 208 LEU B N 1
ATOM 4031 C CA . LEU B 1 208 ? 14.984 -19.406 -10.375 1 86.44 208 LEU B CA 1
ATOM 4032 C C . LEU B 1 208 ? 15.508 -20.266 -11.516 1 86.44 208 LEU B C 1
ATOM 4034 O O . LEU B 1 208 ? 14.906 -21.281 -11.859 1 86.44 208 LEU B O 1
ATOM 4038 N N . ILE B 1 209 ? 16.484 -19.844 -12.117 1 81.81 209 ILE B N 1
ATOM 4039 C CA . ILE B 1 209 ? 17.25 -20.516 -13.164 1 81.81 209 ILE B CA 1
ATOM 4040 C C . ILE B 1 209 ? 18.734 -20.469 -12.836 1 81.81 209 ILE B C 1
ATOM 4042 O O . ILE B 1 209 ? 19.156 -19.812 -11.883 1 81.81 209 ILE B O 1
ATOM 4046 N N . PRO B 1 210 ? 19.516 -21.172 -13.562 1 84.75 210 PRO B N 1
ATOM 4047 C CA . PRO B 1 210 ? 20.938 -21.172 -13.234 1 84.75 210 PRO B CA 1
ATOM 4048 C C . PRO B 1 210 ? 21.531 -19.766 -13.18 1 84.75 210 PRO B C 1
ATOM 4050 O O . PRO B 1 210 ? 22.328 -19.453 -12.281 1 84.75 210 PRO B O 1
ATOM 4053 N N . ALA B 1 211 ? 21.078 -18.859 -13.961 1 86.88 211 ALA B N 1
ATOM 4054 C CA . ALA B 1 211 ? 21.609 -17.516 -14.047 1 86.88 211 ALA B CA 1
ATOM 4055 C C . ALA B 1 211 ? 21.188 -16.672 -12.844 1 86.88 211 ALA B C 1
ATOM 4057 O O . ALA B 1 211 ? 21.797 -15.648 -12.547 1 86.88 211 ALA B O 1
ATOM 4058 N N . THR B 1 212 ? 20.125 -17.062 -12.156 1 90.94 212 THR B N 1
ATOM 4059 C CA . THR B 1 212 ? 19.625 -16.234 -11.062 1 90.94 212 THR B CA 1
ATOM 4060 C C . THR B 1 212 ? 19.812 -16.938 -9.719 1 90.94 212 THR B C 1
ATOM 4062 O O . THR B 1 212 ? 19.484 -16.375 -8.672 1 90.94 212 THR B O 1
ATOM 4065 N N . ARG B 1 213 ? 20.297 -18.156 -9.789 1 92.38 213 ARG B N 1
ATOM 4066 C CA . ARG B 1 213 ? 20.609 -18.828 -8.531 1 92.38 213 ARG B CA 1
ATOM 4067 C C . ARG B 1 213 ? 21.703 -18.078 -7.762 1 92.38 213 ARG B C 1
ATOM 4069 O O . ARG B 1 213 ? 22.781 -17.828 -8.297 1 92.38 213 ARG B O 1
ATOM 4076 N N . GLY B 1 214 ? 21.375 -17.688 -6.559 1 95.5 214 GLY B N 1
ATOM 4077 C CA . GLY B 1 214 ? 22.344 -16.953 -5.746 1 95.5 214 GLY B CA 1
ATOM 4078 C C . GLY B 1 214 ? 22.625 -15.562 -6.266 1 95.5 214 GLY B C 1
ATOM 4079 O O . GLY B 1 214 ? 23.688 -15 -6 1 95.5 214 GLY B O 1
ATOM 4080 N N . LEU B 1 215 ? 21.734 -15.039 -7.035 1 96.25 215 LEU B N 1
ATOM 4081 C CA . LEU B 1 215 ? 21.875 -13.719 -7.645 1 96.25 215 LEU B CA 1
ATOM 4082 C C . LEU B 1 215 ? 22.156 -12.656 -6.59 1 96.25 215 LEU B C 1
ATOM 4084 O O . LEU B 1 215 ? 22.938 -11.734 -6.82 1 96.25 215 LEU B O 1
ATOM 4088 N N . ILE B 1 216 ? 21.5 -12.734 -5.461 1 98.19 216 ILE B N 1
ATOM 4089 C CA . ILE B 1 216 ? 21.672 -11.812 -4.348 1 98.19 216 ILE B CA 1
ATOM 4090 C C . ILE B 1 216 ? 22.344 -12.531 -3.18 1 98.19 216 ILE B C 1
ATOM 4092 O O . ILE B 1 216 ? 21.672 -13.117 -2.328 1 98.19 216 ILE B O 1
ATOM 4096 N N . GLY B 1 217 ? 23.625 -12.461 -3.193 1 97.94 217 GLY B N 1
ATOM 4097 C CA . GLY B 1 217 ? 24.422 -13.07 -2.141 1 97.94 217 GLY B CA 1
ATOM 4098 C C . GLY B 1 217 ? 24.969 -12.062 -1.154 1 97.94 217 GLY B C 1
ATOM 4099 O O . GLY B 1 217 ? 24.469 -10.945 -1.048 1 97.94 217 GLY B O 1
ATOM 4100 N N . ALA B 1 218 ? 25.953 -12.508 -0.384 1 98.06 218 ALA B N 1
ATOM 4101 C CA . ALA B 1 218 ? 26.547 -11.688 0.671 1 98.06 218 ALA B CA 1
ATOM 4102 C C . ALA B 1 218 ? 27.125 -10.398 0.103 1 98.06 218 ALA B C 1
ATOM 4104 O O . ALA B 1 218 ? 26.969 -9.328 0.699 1 98.06 218 ALA B O 1
ATOM 4105 N N . GLN B 1 219 ? 27.766 -10.523 -1.025 1 97.94 219 GLN B N 1
ATOM 4106 C CA . GLN B 1 219 ? 28.391 -9.352 -1.639 1 97.94 219 GLN B CA 1
ATOM 4107 C C . GLN B 1 219 ? 27.328 -8.336 -2.068 1 97.94 219 GLN B C 1
ATOM 4109 O O . GLN B 1 219 ? 27.5 -7.133 -1.841 1 97.94 219 GLN B O 1
ATOM 4114 N N . GLU B 1 220 ? 26.312 -8.797 -2.732 1 98.5 220 GLU B N 1
ATOM 4115 C CA . GLU B 1 220 ? 25.219 -7.922 -3.15 1 98.5 220 GLU B CA 1
ATOM 4116 C C . GLU B 1 220 ? 24.547 -7.273 -1.947 1 98.5 220 GLU B C 1
ATOM 4118 O O . GLU B 1 220 ? 24.266 -6.07 -1.959 1 98.5 220 GLU B O 1
ATOM 4123 N N . ILE B 1 221 ? 24.312 -7.98 -0.915 1 98.69 221 ILE B N 1
ATOM 4124 C CA . ILE B 1 221 ? 23.625 -7.492 0.279 1 98.69 221 ILE B CA 1
ATOM 4125 C C . ILE B 1 221 ? 24.5 -6.441 0.973 1 98.69 221 ILE B C 1
ATOM 4127 O O . ILE B 1 221 ? 23.984 -5.414 1.427 1 98.69 221 ILE B O 1
ATOM 4131 N N . ALA B 1 222 ? 25.766 -6.684 1.014 1 98.25 222 ALA B N 1
ATOM 4132 C CA . ALA B 1 222 ? 26.688 -5.73 1.624 1 98.25 222 ALA B CA 1
ATOM 4133 C C . ALA B 1 222 ? 26.672 -4.402 0.876 1 98.25 222 ALA B C 1
ATOM 4135 O O . ALA B 1 222 ? 26.906 -3.346 1.473 1 98.25 222 ALA B O 1
ATOM 4136 N N . ALA B 1 223 ? 26.375 -4.457 -0.386 1 98.5 223 ALA B N 1
ATOM 4137 C CA . ALA B 1 223 ? 26.406 -3.266 -1.23 1 98.5 223 ALA B CA 1
ATOM 4138 C C . ALA B 1 223 ? 25.125 -2.441 -1.066 1 98.5 223 ALA B C 1
ATOM 4140 O O . ALA B 1 223 ? 25.062 -1.289 -1.499 1 98.5 223 ALA B O 1
ATOM 4141 N N . MET B 1 224 ? 24.094 -2.994 -0.485 1 98.69 224 MET B N 1
ATOM 4142 C CA . MET B 1 224 ? 22.828 -2.289 -0.321 1 98.69 224 MET B CA 1
ATOM 4143 C C . MET B 1 224 ? 22.984 -1.082 0.597 1 98.69 224 MET B C 1
ATOM 4145 O O . MET B 1 224 ? 23.859 -1.073 1.469 1 98.69 224 MET B O 1
ATOM 4149 N N . LYS B 1 225 ? 22.188 -0.039 0.368 1 98 225 LYS B N 1
ATOM 4150 C CA . LYS B 1 225 ? 22.078 1.109 1.264 1 98 225 LYS B CA 1
ATOM 4151 C C . LYS B 1 225 ? 21.672 0.675 2.67 1 98 225 LYS B C 1
ATOM 4153 O O . LYS B 1 225 ? 20.766 -0.137 2.834 1 98 225 LYS B O 1
ATOM 4158 N N . SER B 1 226 ? 22.422 1.128 3.674 1 97.75 226 SER B N 1
ATOM 4159 C CA . SER B 1 226 ? 22 0.823 5.039 1 97.75 226 SER B CA 1
ATOM 4160 C C . SER B 1 226 ? 20.562 1.259 5.289 1 97.75 226 SER B C 1
ATOM 4162 O O . SER B 1 226 ? 20.172 2.355 4.891 1 97.75 226 SER B O 1
ATOM 4164 N N . GLY B 1 227 ? 19.75 0.307 5.859 1 97.81 227 GLY B N 1
ATOM 4165 C CA . GLY B 1 227 ? 18.375 0.65 6.188 1 97.81 227 GLY B CA 1
ATOM 4166 C C . GLY B 1 227 ? 17.391 0.304 5.086 1 97.81 227 GLY B C 1
ATOM 4167 O O . GLY B 1 227 ? 16.203 0.617 5.188 1 97.81 227 GLY B O 1
ATOM 4168 N N . VAL B 1 228 ? 17.859 -0.39 4.082 1 98.69 228 VAL B N 1
ATOM 4169 C CA . VAL B 1 228 ? 17.016 -0.752 2.953 1 98.69 228 VAL B CA 1
ATOM 4170 C C . VAL B 1 228 ? 15.898 -1.685 3.422 1 98.69 228 VAL B C 1
ATOM 4172 O O . VAL B 1 228 ? 16.094 -2.48 4.344 1 98.69 228 VAL B O 1
ATOM 4175 N N . ILE B 1 229 ? 14.703 -1.551 2.854 1 98.88 229 ILE B N 1
ATOM 4176 C CA . ILE B 1 229 ? 13.609 -2.494 3.055 1 98.88 229 ILE B CA 1
ATOM 4177 C C . ILE B 1 229 ? 13.492 -3.414 1.842 1 98.88 229 ILE B C 1
ATOM 4179 O O . ILE B 1 229 ? 13.508 -2.949 0.7 1 98.88 229 ILE B O 1
ATOM 4183 N N . PHE B 1 230 ? 13.375 -4.684 2.123 1 98.81 230 PHE B N 1
ATOM 4184 C CA . PHE B 1 230 ? 13.602 -5.734 1.136 1 98.81 230 PHE B CA 1
ATOM 4185 C C . PHE B 1 230 ? 12.375 -6.633 1.005 1 98.81 230 PHE B C 1
ATOM 4187 O O . PHE B 1 230 ? 11.734 -6.965 2.004 1 98.81 230 PHE B O 1
ATOM 4194 N N . ALA B 1 231 ? 11.961 -6.961 -0.24 1 98.94 231 ALA B N 1
ATOM 4195 C CA . ALA B 1 231 ? 10.898 -7.938 -0.456 1 98.94 231 ALA B CA 1
ATOM 4196 C C . ALA B 1 231 ? 11.328 -8.992 -1.473 1 98.94 231 ALA B C 1
ATOM 4198 O O . ALA B 1 231 ? 11.93 -8.672 -2.496 1 98.94 231 ALA B O 1
ATOM 4199 N N . ASP B 1 232 ? 11.031 -10.25 -1.188 1 98.69 232 ASP B N 1
ATOM 4200 C CA . ASP B 1 232 ? 11.359 -11.336 -2.1 1 98.69 232 ASP B CA 1
ATOM 4201 C C . ASP B 1 232 ? 10.133 -12.211 -2.375 1 98.69 232 ASP B C 1
ATOM 4203 O O . ASP B 1 232 ? 9.648 -12.906 -1.48 1 98.69 232 ASP B O 1
ATOM 4207 N N . VAL B 1 233 ? 9.641 -12.18 -3.598 1 97.38 233 VAL B N 1
ATOM 4208 C CA . VAL B 1 233 ? 8.539 -13.039 -4.023 1 97.38 233 VAL B CA 1
ATOM 4209 C C . VAL B 1 233 ? 8.992 -13.922 -5.184 1 97.38 233 VAL B C 1
ATOM 4211 O O . VAL B 1 233 ? 8.164 -14.422 -5.945 1 97.38 233 VAL B O 1
ATOM 4214 N N . SER B 1 234 ? 10.258 -14 -5.398 1 93.5 234 SER B N 1
ATOM 4215 C CA . SER B 1 234 ? 10.805 -14.828 -6.469 1 93.5 234 SER B CA 1
ATOM 4216 C C . SER B 1 234 ? 10.648 -16.312 -6.152 1 93.5 234 SER B C 1
ATOM 4218 O O . SER B 1 234 ? 9.531 -16.828 -6.098 1 93.5 234 SER B O 1
ATOM 4220 N N . ARG B 1 235 ? 11.75 -17.016 -6.09 1 88.88 235 ARG B N 1
ATOM 4221 C CA . ARG B 1 235 ? 11.875 -18.406 -5.66 1 88.88 235 ARG B CA 1
ATOM 4222 C C . ARG B 1 235 ? 13.039 -18.578 -4.684 1 88.88 235 ARG B C 1
ATOM 4224 O O . ARG B 1 235 ? 14.016 -17.828 -4.742 1 88.88 235 ARG B O 1
ATOM 4231 N N . GLY B 1 236 ? 12.805 -19.5 -3.715 1 90.88 236 GLY B N 1
ATOM 4232 C CA . GLY B 1 236 ? 13.945 -19.828 -2.873 1 90.88 236 GLY B CA 1
ATOM 4233 C C . GLY B 1 236 ? 15.195 -20.156 -3.666 1 90.88 236 GLY B C 1
ATOM 4234 O O . GLY B 1 236 ? 15.141 -20.906 -4.641 1 90.88 236 GLY B O 1
ATOM 4235 N N . GLY B 1 237 ? 16.281 -19.594 -3.314 1 93.12 237 GLY B N 1
ATOM 4236 C CA . GLY B 1 237 ? 17.531 -19.844 -4.012 1 93.12 237 GLY B CA 1
ATOM 4237 C C . GLY B 1 237 ? 18.047 -18.641 -4.781 1 93.12 237 GLY B C 1
ATOM 4238 O O . GLY B 1 237 ? 19.219 -18.578 -5.145 1 93.12 237 GLY B O 1
ATOM 4239 N N . VAL B 1 238 ? 17.188 -17.688 -5.051 1 95.81 238 VAL B N 1
ATOM 4240 C CA . VAL B 1 238 ? 17.625 -16.469 -5.715 1 95.81 238 VAL B CA 1
ATOM 4241 C C . VAL B 1 238 ? 18.406 -15.594 -4.738 1 95.81 238 VAL B C 1
ATOM 4243 O O . VAL B 1 238 ? 19.438 -15.016 -5.102 1 95.81 238 VAL B O 1
ATOM 4246 N N . VAL B 1 239 ? 17.984 -15.531 -3.525 1 98.25 239 VAL B N 1
ATOM 4247 C CA . VAL B 1 239 ? 18.594 -14.758 -2.455 1 98.25 239 VAL B CA 1
ATOM 4248 C C . VAL B 1 239 ? 19.281 -15.703 -1.467 1 98.25 239 VAL B C 1
ATOM 4250 O O . VAL B 1 239 ? 18.703 -16.719 -1.062 1 98.25 239 VAL B O 1
ATOM 4253 N N . ASP B 1 240 ? 20.5 -15.414 -1.148 1 98.31 240 ASP B N 1
ATOM 4254 C CA . ASP B 1 240 ? 21.172 -16.156 -0.083 1 98.31 240 ASP B CA 1
ATOM 4255 C C . ASP B 1 240 ? 20.516 -15.883 1.27 1 98.31 240 ASP B C 1
ATOM 4257 O O . ASP B 1 240 ? 20.703 -14.82 1.858 1 98.31 240 ASP B O 1
ATOM 4261 N N . GLN B 1 241 ? 19.844 -16.891 1.713 1 98.06 241 GLN B N 1
ATOM 4262 C CA . GLN B 1 241 ? 19 -16.734 2.896 1 98.06 241 GLN B CA 1
ATOM 4263 C C . GLN B 1 241 ? 19.844 -16.469 4.137 1 98.06 241 GLN B C 1
ATOM 4265 O O . GLN B 1 241 ? 19.453 -15.664 4.992 1 98.06 241 GLN B O 1
ATOM 4270 N N . THR B 1 242 ? 20.953 -17.125 4.266 1 98.06 242 THR B N 1
ATOM 4271 C CA . THR B 1 242 ? 21.828 -16.922 5.41 1 98.06 242 THR B CA 1
ATOM 4272 C C . THR B 1 242 ? 22.391 -15.492 5.414 1 98.06 242 THR B C 1
ATOM 4274 O O . THR B 1 242 ? 22.391 -14.828 6.445 1 98.06 242 THR B O 1
ATOM 4277 N N . ALA B 1 243 ? 22.828 -15.094 4.289 1 98.5 243 ALA B N 1
ATOM 4278 C CA . ALA B 1 243 ? 23.359 -13.734 4.168 1 98.5 243 ALA B CA 1
ATOM 4279 C C . ALA B 1 243 ? 22.281 -12.703 4.504 1 98.5 243 ALA B C 1
ATOM 4281 O O . ALA B 1 243 ? 22.547 -11.695 5.152 1 98.5 243 ALA B O 1
ATOM 4282 N N . LEU B 1 244 ? 21.094 -12.914 4.055 1 98.69 244 LEU B N 1
ATOM 4283 C CA . LEU B 1 244 ? 19.984 -12 4.328 1 98.69 244 LEU B CA 1
ATOM 4284 C C . LEU B 1 244 ? 19.656 -11.969 5.82 1 98.69 244 LEU B C 1
ATOM 4286 O O . LEU B 1 244 ? 19.453 -10.898 6.387 1 98.69 244 LEU B O 1
ATOM 4290 N N . TYR B 1 245 ? 19.656 -13.172 6.434 1 98.69 245 TYR B N 1
ATOM 4291 C CA . TYR B 1 245 ? 19.438 -13.242 7.875 1 98.69 245 TYR B CA 1
ATOM 4292 C C . TYR B 1 245 ? 20.469 -12.414 8.625 1 98.69 245 TYR B C 1
ATOM 4294 O O . TYR B 1 245 ? 20.109 -11.641 9.523 1 98.69 245 TYR B O 1
ATOM 4302 N N . ASP B 1 246 ? 21.688 -12.602 8.273 1 98.62 246 ASP B N 1
ATOM 4303 C CA . ASP B 1 246 ? 22.766 -11.883 8.945 1 98.62 246 ASP B CA 1
ATOM 4304 C C . ASP B 1 246 ? 22.578 -10.375 8.82 1 98.62 246 ASP B C 1
ATOM 4306 O O . ASP B 1 246 ? 22.719 -9.641 9.805 1 98.62 246 ASP B O 1
ATOM 4310 N N . ALA B 1 247 ? 22.266 -9.875 7.676 1 98.81 247 ALA B N 1
ATOM 4311 C CA . ALA B 1 247 ? 22.078 -8.453 7.422 1 98.81 247 ALA B CA 1
ATOM 4312 C C . ALA B 1 247 ? 20.875 -7.91 8.18 1 98.81 247 ALA B C 1
ATOM 4314 O O . ALA B 1 247 ? 20.906 -6.781 8.68 1 98.81 247 ALA B O 1
ATOM 4315 N N . LEU B 1 248 ? 19.797 -8.656 8.273 1 98.75 248 LEU B N 1
ATOM 4316 C CA . LEU B 1 248 ? 18.609 -8.281 9.023 1 98.75 248 LEU B CA 1
ATOM 4317 C C . LEU B 1 248 ? 18.906 -8.203 10.516 1 98.75 248 LEU B C 1
ATOM 4319 O O . LEU B 1 248 ? 18.422 -7.297 11.203 1 98.75 248 LEU B O 1
ATOM 4323 N N . SER B 1 249 ? 19.719 -9.125 10.969 1 98.5 249 SER B N 1
ATOM 4324 C CA . SER B 1 249 ? 20.016 -9.242 12.391 1 98.5 249 SER B CA 1
ATOM 4325 C C . SER B 1 249 ? 20.766 -8.023 12.898 1 98.5 249 SER B C 1
ATOM 4327 O O . SER B 1 249 ? 20.641 -7.637 14.062 1 98.5 249 SER B O 1
ATOM 4329 N N . VAL B 1 250 ? 21.562 -7.402 12.031 1 97.75 250 VAL B N 1
ATOM 4330 C CA . VAL B 1 250 ? 22.375 -6.277 12.477 1 97.75 250 VAL B CA 1
ATOM 4331 C C . VAL B 1 250 ? 21.766 -4.965 11.984 1 97.75 250 VAL B C 1
ATOM 4333 O O . VAL B 1 250 ? 22.312 -3.889 12.227 1 97.75 250 VAL B O 1
ATOM 4336 N N . GLY B 1 251 ? 20.734 -5.047 11.211 1 97.81 251 GLY B N 1
ATOM 4337 C CA . GLY B 1 251 ? 19.984 -3.859 10.836 1 97.81 251 GLY B CA 1
ATOM 4338 C C . GLY B 1 251 ? 20.484 -3.213 9.555 1 97.81 251 GLY B C 1
ATOM 4339 O O . GLY B 1 251 ? 20.031 -2.135 9.172 1 97.81 251 GLY B O 1
ATOM 4340 N N . HIS B 1 252 ? 21.484 -3.855 8.93 1 98.19 252 HIS B N 1
ATOM 4341 C CA . HIS B 1 252 ? 21.891 -3.357 7.617 1 98.19 252 HIS B CA 1
ATOM 4342 C C . HIS B 1 252 ? 20.719 -3.354 6.648 1 98.19 252 HIS B C 1
ATOM 4344 O O . HIS B 1 252 ? 20.469 -2.354 5.973 1 98.19 252 HIS B O 1
ATOM 4350 N N . VAL B 1 253 ? 20.094 -4.473 6.523 1 98.75 253 VAL B N 1
ATOM 4351 C CA . VAL B 1 253 ? 18.734 -4.512 5.973 1 98.75 253 VAL B CA 1
ATOM 4352 C C . VAL B 1 253 ? 17.719 -4.234 7.078 1 98.75 253 VAL B C 1
ATOM 4354 O O . VAL B 1 253 ? 17.641 -4.984 8.055 1 98.75 253 VAL B O 1
ATOM 4357 N N . ALA B 1 254 ? 17 -3.154 6.961 1 98.69 254 ALA B N 1
ATOM 4358 C CA . ALA B 1 254 ? 16.141 -2.699 8.047 1 98.69 254 ALA B CA 1
ATOM 4359 C C . ALA B 1 254 ? 14.984 -3.674 8.281 1 98.69 254 ALA B C 1
ATOM 4361 O O . ALA B 1 254 ? 14.586 -3.91 9.422 1 98.69 254 ALA B O 1
ATOM 4362 N N . ALA B 1 255 ? 14.445 -4.195 7.18 1 98.88 255 ALA B N 1
ATOM 4363 C CA . ALA B 1 255 ? 13.289 -5.09 7.262 1 98.88 255 ALA B CA 1
ATOM 4364 C C . ALA B 1 255 ? 13.078 -5.832 5.945 1 98.88 255 ALA B C 1
ATOM 4366 O O . ALA B 1 255 ? 13.656 -5.469 4.922 1 98.88 255 ALA B O 1
ATOM 4367 N N . ALA B 1 256 ? 12.258 -6.906 6.012 1 98.88 256 ALA B N 1
ATOM 4368 C CA . ALA B 1 256 ? 12.016 -7.664 4.789 1 98.88 256 ALA B CA 1
ATOM 4369 C C . ALA B 1 256 ? 10.633 -8.312 4.812 1 98.88 256 ALA B C 1
ATOM 4371 O O . ALA B 1 256 ? 10.133 -8.68 5.879 1 98.88 256 ALA B O 1
ATOM 4372 N N . ALA B 1 257 ? 9.984 -8.383 3.711 1 98.88 257 ALA B N 1
ATOM 4373 C CA . ALA B 1 257 ? 8.844 -9.25 3.449 1 98.88 257 ALA B CA 1
ATOM 4374 C C . ALA B 1 257 ? 9.234 -10.43 2.566 1 98.88 257 ALA B C 1
ATOM 4376 O O . ALA B 1 257 ? 9.625 -10.242 1.409 1 98.88 257 ALA B O 1
ATOM 4377 N N . LEU B 1 258 ? 9.172 -11.60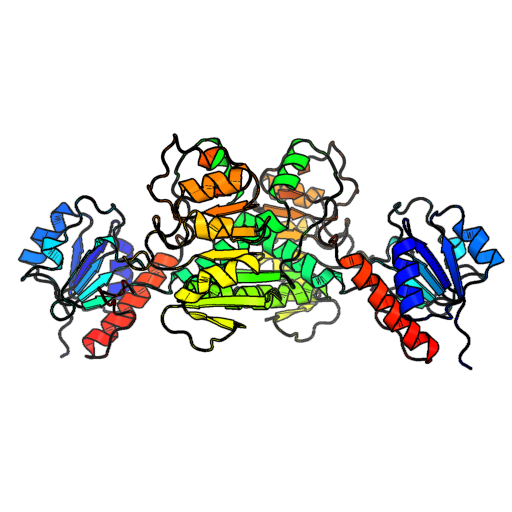9 3.123 1 98.81 258 LEU B N 1
ATOM 4378 C CA . LEU B 1 258 ? 9.664 -12.797 2.432 1 98.81 258 LEU B CA 1
ATOM 4379 C C . LEU B 1 258 ? 8.531 -13.797 2.199 1 98.81 258 LEU B C 1
ATOM 4381 O O . LEU B 1 258 ? 7.918 -14.281 3.152 1 98.81 258 LEU B O 1
ATOM 4385 N N . ASP B 1 259 ? 8.312 -14.141 0.951 1 98.31 259 ASP B N 1
ATOM 4386 C CA . ASP B 1 259 ? 7.277 -15.102 0.596 1 98.31 259 ASP B CA 1
ATOM 4387 C C . ASP B 1 259 ? 7.887 -16.422 0.127 1 98.31 259 ASP B C 1
ATOM 4389 O O . ASP B 1 259 ? 7.168 -17.391 -0.128 1 98.31 259 ASP B O 1
ATOM 4393 N N . VAL B 1 260 ? 9.188 -16.453 -0.048 1 96.5 260 VAL B N 1
ATOM 4394 C CA . VAL B 1 260 ? 9.852 -17.656 -0.549 1 96.5 260 VAL B CA 1
ATOM 4395 C C . VAL B 1 260 ? 11.109 -17.922 0.276 1 96.5 260 VAL B C 1
ATOM 4397 O O . VAL B 1 260 ? 11.688 -17.016 0.859 1 96.5 260 VAL B O 1
ATOM 4400 N N . PHE B 1 261 ? 11.469 -19.141 0.301 1 96.88 261 PHE B N 1
ATOM 4401 C CA . PHE B 1 261 ? 12.57 -19.609 1.145 1 96.88 261 PHE B CA 1
ATOM 4402 C C . PHE B 1 261 ? 13.32 -20.75 0.484 1 96.88 261 PHE B C 1
ATOM 4404 O O . PHE B 1 261 ? 12.758 -21.469 -0.352 1 96.88 261 PHE B O 1
ATOM 4411 N N . GLU B 1 262 ? 14.516 -20.922 0.856 1 94.88 262 GLU B N 1
ATOM 4412 C CA . GLU B 1 262 ? 15.336 -21.984 0.275 1 94.88 262 GLU B CA 1
ATOM 4413 C C . GLU B 1 262 ? 14.734 -23.359 0.546 1 94.88 262 GLU B C 1
ATOM 4415 O O . GLU B 1 262 ? 14.812 -24.266 -0.296 1 94.88 262 GLU B O 1
ATOM 4420 N N . THR B 1 263 ? 14.195 -23.484 1.736 1 93.62 263 THR B N 1
ATOM 4421 C CA . THR B 1 263 ? 13.469 -24.688 2.107 1 93.62 263 THR B CA 1
ATOM 4422 C C . THR B 1 263 ? 12.031 -24.344 2.5 1 93.62 263 THR B C 1
ATOM 4424 O O . THR B 1 263 ? 11.805 -23.5 3.371 1 93.62 263 THR B O 1
ATOM 4427 N N . GLU B 1 264 ? 11.078 -25 1.832 1 91.38 264 GLU B N 1
ATOM 4428 C CA . GLU B 1 264 ? 9.672 -24.797 2.143 1 91.38 264 GLU B CA 1
ATOM 4429 C C . GLU B 1 264 ? 8.977 -26.141 2.408 1 91.38 264 GLU B C 1
ATOM 4431 O O . GLU B 1 264 ? 9.164 -27.094 1.662 1 91.38 264 GLU B O 1
ATOM 4436 N N . PRO B 1 265 ? 8.336 -26.281 3.465 1 93.81 265 PRO B N 1
ATOM 4437 C CA . PRO B 1 265 ? 8.039 -25.281 4.492 1 93.81 265 PRO B CA 1
ATOM 4438 C C . PRO B 1 265 ? 9.281 -24.812 5.25 1 93.81 265 PRO B C 1
ATOM 4440 O O . PRO B 1 265 ? 10.227 -25.594 5.406 1 93.81 265 PRO B O 1
ATOM 4443 N N . LEU B 1 266 ? 9.211 -23.516 5.758 1 97.12 266 LEU B N 1
ATOM 4444 C CA . LEU B 1 266 ? 10.328 -23.016 6.551 1 97.12 266 LEU B CA 1
ATOM 4445 C C . LEU B 1 266 ? 10.5 -23.812 7.832 1 97.12 266 LEU B C 1
ATOM 4447 O O . LEU B 1 266 ? 9.562 -23.938 8.625 1 97.12 266 LEU B O 1
ATOM 4451 N N . PRO B 1 267 ? 11.664 -24.375 7.98 1 96.88 267 PRO B N 1
ATOM 4452 C CA . PRO B 1 267 ? 11.852 -25.234 9.156 1 96.88 267 PRO B CA 1
ATOM 4453 C C . PRO B 1 267 ? 11.648 -24.484 10.469 1 96.88 267 PRO B C 1
ATOM 4455 O O . PRO B 1 267 ? 12.023 -23.328 10.586 1 96.88 267 PRO B O 1
ATOM 4458 N N . GLU B 1 268 ? 11.141 -25.203 11.406 1 97.06 268 GLU B N 1
ATOM 4459 C CA . GLU B 1 268 ? 10.867 -24.641 12.727 1 97.06 268 GLU B CA 1
ATOM 4460 C C . GLU B 1 268 ? 12.133 -24.062 13.352 1 97.06 268 GLU B C 1
ATOM 4462 O O . GLU B 1 268 ? 12.07 -23.047 14.062 1 97.06 268 GLU B O 1
ATOM 4467 N N . ILE B 1 269 ? 13.203 -24.625 13.039 1 97.31 269 ILE B N 1
ATOM 4468 C CA . ILE B 1 269 ? 14.469 -24.25 13.672 1 97.31 269 ILE B CA 1
ATOM 4469 C C . ILE B 1 269 ? 15.031 -23 13.016 1 97.31 269 ILE B C 1
ATOM 4471 O O . ILE B 1 269 ? 15.969 -22.391 13.539 1 97.31 269 ILE B O 1
ATOM 4475 N N . SER B 1 270 ? 14.484 -22.625 11.93 1 97.88 270 SER B N 1
ATOM 4476 C CA . SER B 1 270 ? 15.016 -21.469 11.219 1 97.88 270 SER B CA 1
ATOM 4477 C C . SER B 1 270 ? 15.07 -20.234 12.125 1 97.88 270 SER B C 1
ATOM 4479 O O . SER B 1 270 ? 14.078 -19.891 12.766 1 97.88 270 SER B O 1
ATOM 4481 N N . PRO B 1 271 ? 16.188 -19.531 12.117 1 97.88 271 PRO B N 1
ATOM 4482 C CA . PRO B 1 271 ? 16.297 -18.344 12.961 1 97.88 271 PRO B CA 1
ATOM 4483 C C . PRO B 1 271 ? 15.469 -17.172 12.445 1 97.88 271 PRO B C 1
ATOM 4485 O O . PRO B 1 271 ? 15.266 -16.188 13.164 1 97.88 271 PRO B O 1
ATOM 4488 N N . LEU B 1 272 ? 14.969 -17.234 11.234 1 98.19 272 LEU B N 1
ATOM 4489 C CA . LEU B 1 272 ? 14.172 -16.172 10.641 1 98.19 272 LEU B CA 1
ATOM 4490 C C . LEU B 1 272 ? 12.906 -15.914 11.461 1 98.19 272 LEU B C 1
ATOM 4492 O O . LEU B 1 272 ? 12.43 -14.781 11.539 1 98.19 272 LEU B O 1
ATOM 4496 N N . TRP B 1 273 ? 12.445 -16.969 12.109 1 98.25 273 TRP B N 1
ATOM 4497 C CA . TRP B 1 273 ? 11.195 -16.891 12.859 1 98.25 273 TRP B CA 1
ATOM 4498 C C . TRP B 1 273 ? 11.32 -15.898 14.008 1 98.25 273 TRP B C 1
ATOM 4500 O O . TRP B 1 273 ? 10.32 -15.32 14.445 1 98.25 273 TRP B O 1
ATOM 4510 N N . ALA B 1 274 ? 12.5 -15.648 14.461 1 97.38 274 ALA B N 1
ATOM 4511 C CA . ALA B 1 274 ? 12.695 -14.883 15.688 1 97.38 274 ALA B CA 1
ATOM 4512 C C . ALA B 1 274 ? 12.875 -13.398 15.391 1 97.38 274 ALA B C 1
ATOM 4514 O O . ALA B 1 274 ? 12.828 -12.562 16.297 1 97.38 274 ALA B O 1
ATOM 4515 N N . LEU B 1 275 ? 13.117 -13.062 14.141 1 97.88 275 LEU B N 1
ATOM 4516 C CA . LEU B 1 275 ? 13.367 -11.672 13.781 1 97.88 275 LEU B CA 1
ATOM 4517 C C . LEU B 1 275 ? 12.078 -10.859 13.828 1 97.88 275 LEU B C 1
ATOM 4519 O O . LEU B 1 275 ? 11.055 -11.289 13.297 1 97.88 275 LEU B O 1
ATOM 4523 N N . GLU B 1 276 ? 12.109 -9.711 14.383 1 96.12 276 GLU B N 1
ATOM 4524 C CA . GLU B 1 276 ? 10.93 -8.859 14.508 1 96.12 276 GLU B CA 1
ATOM 4525 C C . GLU B 1 276 ? 10.711 -8.031 13.242 1 96.12 276 GLU B C 1
ATOM 4527 O O . GLU B 1 276 ? 9.602 -7.559 12.984 1 96.12 276 GLU B O 1
ATOM 4532 N N . ASN B 1 277 ? 11.758 -7.883 12.484 1 98.38 277 ASN B N 1
ATOM 4533 C CA . ASN B 1 277 ? 11.719 -6.992 11.328 1 98.38 277 ASN B CA 1
ATOM 4534 C C . ASN B 1 277 ? 11.547 -7.773 10.031 1 98.38 277 ASN B C 1
ATOM 4536 O O . ASN B 1 277 ? 12.102 -7.391 8.992 1 98.38 277 ASN B O 1
ATOM 4540 N N . VAL B 1 278 ? 10.789 -8.883 10.086 1 98.69 278 VAL B N 1
ATOM 4541 C CA . VAL B 1 278 ? 10.531 -9.664 8.883 1 98.69 278 VAL B CA 1
ATOM 4542 C C . VAL B 1 278 ? 9.078 -10.125 8.859 1 98.69 278 VAL B C 1
ATOM 4544 O O . VAL B 1 278 ? 8.531 -10.539 9.883 1 98.69 278 VAL B O 1
ATOM 4547 N N . ILE B 1 279 ? 8.398 -9.969 7.773 1 98.75 279 ILE B N 1
ATOM 4548 C CA . ILE B 1 279 ? 7.16 -10.68 7.484 1 98.75 279 ILE B CA 1
ATOM 4549 C C . ILE B 1 279 ? 7.473 -12.008 6.793 1 98.75 279 ILE B C 1
ATOM 4551 O O . ILE B 1 279 ? 8.227 -12.039 5.816 1 98.75 279 ILE B O 1
ATOM 4555 N N . ILE B 1 280 ? 7.016 -13.055 7.344 1 98.75 280 ILE B N 1
ATOM 4556 C CA . ILE B 1 280 ? 7.148 -14.391 6.758 1 98.75 280 ILE B CA 1
ATOM 4557 C C . ILE B 1 280 ? 5.781 -14.883 6.289 1 98.75 280 ILE B C 1
ATOM 4559 O O . ILE B 1 280 ? 4.844 -14.977 7.082 1 98.75 280 ILE B O 1
ATOM 4563 N N . SER B 1 281 ? 5.656 -15.109 5.066 1 98.44 281 SER B N 1
ATOM 4564 C CA . SER B 1 281 ? 4.43 -15.695 4.531 1 98.44 281 SER B CA 1
ATOM 4565 C C . SER B 1 281 ? 4.703 -17.047 3.891 1 98.44 281 SER B C 1
ATOM 4567 O O . SER B 1 281 ? 5.781 -17.281 3.342 1 98.44 281 SER B O 1
ATOM 4569 N N . PRO B 1 282 ? 3.803 -17.984 4.004 1 97.12 282 PRO B N 1
ATOM 4570 C CA . PRO B 1 282 ? 3.99 -19.359 3.508 1 97.12 282 PRO B CA 1
ATOM 4571 C C . PRO B 1 282 ? 3.719 -19.484 2.012 1 97.12 282 PRO B C 1
ATOM 4573 O O . PRO B 1 282 ? 2.873 -20.281 1.599 1 97.12 282 PRO B O 1
ATOM 4576 N N . HIS B 1 283 ? 4.543 -18.75 1.271 1 93.94 283 HIS B N 1
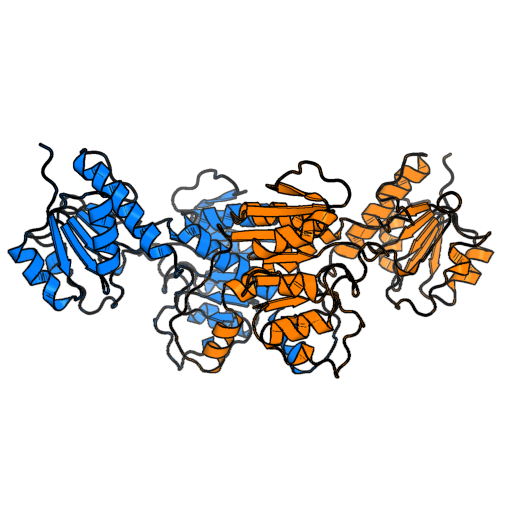ATOM 4577 C CA . HIS B 1 283 ? 4.438 -18.797 -0.182 1 93.94 283 HIS B CA 1
ATOM 4578 C C . HIS B 1 283 ? 3 -18.562 -0.638 1 93.94 283 HIS B C 1
ATOM 4580 O O . HIS B 1 283 ? 2.484 -19.312 -1.471 1 93.94 283 HIS B O 1
ATOM 4586 N N . CYS B 1 284 ? 2.371 -17.547 -0.105 1 94.88 284 CYS B N 1
ATOM 4587 C CA . CYS B 1 284 ? 0.947 -17.359 -0.359 1 94.88 284 CYS B CA 1
ATOM 4588 C C . CYS B 1 284 ? 0.689 -16 -1.026 1 94.88 284 CYS B C 1
ATOM 4590 O O . CYS B 1 284 ? -0.463 -15.602 -1.196 1 94.88 284 CYS B O 1
ATOM 4592 N N . SER B 1 285 ? 1.755 -15.281 -1.401 1 96.12 285 SER B N 1
ATOM 4593 C CA . SER B 1 285 ? 1.588 -13.953 -1.983 1 96.12 285 SER B CA 1
ATOM 4594 C C . SER B 1 285 ? 0.751 -14.008 -3.258 1 96.12 285 SER B C 1
ATOM 4596 O O . SER B 1 285 ? 0.229 -12.984 -3.709 1 96.12 285 SER B O 1
ATOM 4598 N N . SER B 1 286 ? 0.629 -15.227 -3.82 1 93.19 286 SER B N 1
ATOM 4599 C CA . SER B 1 286 ? -0.112 -15.414 -5.062 1 93.19 286 SER B CA 1
ATOM 4600 C C . SER B 1 286 ? -1.352 -16.266 -4.844 1 93.19 286 SER B C 1
ATOM 4602 O O . SER B 1 286 ? -1.98 -16.719 -5.809 1 93.19 286 SER B O 1
ATOM 4604 N N . VAL B 1 287 ? -1.641 -16.594 -3.643 1 92 287 VAL B N 1
ATOM 4605 C CA . VAL B 1 287 ? -2.756 -17.484 -3.334 1 92 287 VAL B CA 1
ATOM 4606 C C . VAL B 1 287 ? -3.973 -16.672 -2.918 1 92 287 VAL B C 1
ATOM 4608 O O . VAL B 1 287 ? -4.027 -16.141 -1.799 1 92 287 VAL B O 1
ATOM 4611 N N . PHE B 1 288 ? -4.879 -16.469 -3.777 1 93.5 288 PHE B N 1
ATOM 4612 C CA . PHE B 1 288 ? -6.105 -15.727 -3.506 1 93.5 288 PHE B CA 1
ATOM 4613 C C . PHE B 1 288 ? -7.301 -16.391 -4.184 1 93.5 288 PHE B C 1
ATOM 4615 O O . PHE B 1 288 ? -7.133 -17.25 -5.047 1 93.5 288 PHE B O 1
ATOM 4622 N N . ALA B 1 289 ? -8.484 -16.125 -3.805 1 90.06 289 ALA B N 1
ATOM 4623 C CA . ALA B 1 289 ? -9.703 -16.859 -4.129 1 90.06 289 ALA B CA 1
ATOM 4624 C C . ALA B 1 289 ? -9.914 -16.938 -5.641 1 90.06 289 ALA B C 1
ATOM 4626 O O . ALA B 1 289 ? -10.297 -17.984 -6.168 1 90.06 289 ALA B O 1
ATOM 4627 N N . GLU B 1 290 ? -9.562 -15.883 -6.305 1 91.75 290 GLU B N 1
ATOM 4628 C CA . GLU B 1 290 ? -9.898 -15.773 -7.723 1 91.75 290 GLU B CA 1
ATOM 4629 C C . GLU B 1 290 ? -8.805 -16.375 -8.594 1 91.75 290 GLU B C 1
ATOM 4631 O O . GLU B 1 290 ? -8.969 -16.5 -9.812 1 91.75 290 GLU B O 1
ATOM 4636 N N . TRP B 1 291 ? -7.73 -16.812 -8.016 1 91.25 291 TRP B N 1
ATOM 4637 C CA . TRP B 1 291 ? -6.551 -17.188 -8.797 1 91.25 291 TRP B CA 1
ATOM 4638 C C . TRP B 1 291 ? -6.836 -18.406 -9.664 1 91.25 291 TRP B C 1
ATOM 4640 O O . TRP B 1 291 ? -6.473 -18.438 -10.844 1 91.25 291 TRP B O 1
ATOM 4650 N N . GLU B 1 292 ? -7.48 -19.406 -9.039 1 90.62 292 GLU B N 1
ATOM 4651 C CA . GLU B 1 292 ? -7.688 -20.656 -9.758 1 90.62 292 GLU B CA 1
ATOM 4652 C C . GLU B 1 292 ? -8.516 -20.438 -11.023 1 90.62 292 GLU B C 1
ATOM 4654 O O . GLU B 1 292 ? -8.156 -20.938 -12.094 1 90.62 292 GLU B O 1
ATOM 4659 N N . GLU B 1 293 ? -9.516 -19.75 -10.852 1 93.69 293 GLU B N 1
ATOM 4660 C CA . GLU B 1 293 ? -10.359 -19.453 -12 1 93.69 293 GLU B CA 1
ATOM 4661 C C . GLU B 1 293 ? -9.602 -18.656 -13.062 1 93.69 293 GLU B C 1
ATOM 4663 O O . GLU B 1 293 ? -9.711 -18.938 -14.25 1 93.69 293 GLU B O 1
ATOM 4668 N N . ALA B 1 294 ? -8.859 -17.703 -12.586 1 94.06 294 ALA B N 1
ATOM 4669 C CA . ALA B 1 294 ? -8.086 -16.891 -13.508 1 94.06 294 ALA B CA 1
ATOM 4670 C C . ALA B 1 294 ? -7.043 -17.719 -14.242 1 94.06 294 ALA B C 1
ATOM 4672 O O . ALA B 1 294 ? -6.832 -17.547 -15.445 1 94.06 294 ALA B O 1
ATOM 4673 N N . SER B 1 295 ? -6.414 -18.547 -13.539 1 94.44 295 SER B N 1
ATOM 4674 C CA . SER B 1 295 ? -5.441 -19.469 -14.125 1 94.44 295 SER B CA 1
ATOM 4675 C C . SER B 1 295 ? -6.09 -20.359 -15.18 1 94.44 295 SER B C 1
ATOM 4677 O O . SER B 1 295 ? -5.578 -20.484 -16.297 1 94.44 295 SER B O 1
ATOM 4679 N N . PHE B 1 296 ? -7.215 -20.922 -14.844 1 96.44 296 PHE B N 1
ATOM 4680 C CA . PHE B 1 296 ? -7.891 -21.844 -15.758 1 96.44 296 PHE B CA 1
ATOM 4681 C C . PHE B 1 296 ? -8.438 -21.094 -16.969 1 96.44 296 PHE B C 1
ATOM 4683 O O . PHE B 1 296 ? -8.453 -21.625 -18.078 1 96.44 296 PHE B O 1
ATOM 4690 N N . GLU B 1 297 ? -8.852 -19.891 -16.75 1 97.19 297 GLU B N 1
ATOM 4691 C CA . GLU B 1 297 ? -9.312 -19.078 -17.875 1 97.19 297 GLU B CA 1
ATOM 4692 C C . GLU B 1 297 ? -8.203 -18.891 -18.906 1 97.19 297 GLU B C 1
ATOM 4694 O O . GLU B 1 297 ? -8.469 -18.922 -20.109 1 97.19 297 GLU B O 1
ATOM 4699 N N . LEU B 1 298 ? -7.035 -18.656 -18.438 1 96.62 298 LEU B N 1
ATOM 4700 C CA . LEU B 1 298 ? -5.91 -18.562 -19.359 1 96.62 298 LEU B CA 1
ATOM 4701 C C . LEU B 1 298 ? -5.719 -19.859 -20.125 1 96.62 298 LEU B C 1
ATOM 4703 O O . LEU B 1 298 ? -5.441 -19.844 -21.328 1 96.62 298 LEU B O 1
ATOM 4707 N N . PHE B 1 299 ? -5.906 -21 -19.469 1 97.19 299 PHE B N 1
ATOM 4708 C CA . PHE B 1 299 ? -5.859 -22.297 -20.125 1 97.19 299 PHE B CA 1
ATOM 4709 C C . PHE B 1 299 ? -6.938 -22.406 -21.203 1 97.19 299 PHE B C 1
ATOM 4711 O O . PHE B 1 299 ? -6.664 -22.828 -22.328 1 97.19 299 PHE B O 1
ATOM 4718 N N . LEU B 1 300 ? -8.125 -21.906 -20.844 1 98.06 300 LEU B N 1
ATOM 4719 C CA . LEU B 1 300 ? -9.242 -21.984 -21.781 1 98.06 300 LEU B CA 1
ATOM 4720 C C . LEU B 1 300 ? -8.977 -21.125 -23.016 1 98.06 300 LEU B C 1
ATOM 4722 O O . LEU B 1 300 ? -9.281 -21.531 -24.141 1 98.06 300 LEU B O 1
ATOM 4726 N N . GLN B 1 301 ? -8.438 -20.016 -22.75 1 97.81 301 GLN B N 1
ATOM 4727 C CA . GLN B 1 301 ? -8.062 -19.156 -23.859 1 97.81 301 GLN B CA 1
ATOM 4728 C C . GLN B 1 301 ? -7.043 -19.828 -24.766 1 97.81 301 GLN B C 1
ATOM 4730 O O . GLN B 1 301 ? -7.199 -19.844 -25.984 1 97.81 301 GLN B O 1
ATOM 4735 N N . ASN B 1 302 ? -6.039 -20.406 -24.234 1 98.06 302 ASN B N 1
ATOM 4736 C CA . ASN B 1 302 ? -5.008 -21.109 -24.969 1 98.06 302 ASN B CA 1
ATOM 4737 C C . ASN B 1 302 ? -5.578 -22.344 -25.688 1 98.06 302 ASN B C 1
ATOM 4739 O O . ASN B 1 302 ? -5.152 -22.672 -26.797 1 98.06 302 ASN B O 1
ATOM 4743 N N . LEU B 1 303 ? -6.52 -22.969 -25 1 97.44 303 LEU B N 1
ATOM 4744 C CA . LEU B 1 303 ? -7.16 -24.125 -25.625 1 97.44 303 LEU B CA 1
ATOM 4745 C C . LEU B 1 303 ? -7.883 -23.719 -26.906 1 97.44 303 LEU B C 1
ATOM 4747 O O . LEU B 1 303 ? -7.785 -24.422 -27.922 1 97.44 303 LEU B O 1
ATOM 4751 N N . GLY B 1 304 ? -8.555 -22.656 -26.812 1 96.75 304 GLY B N 1
ATOM 4752 C CA . GLY B 1 304 ? -9.172 -22.125 -28.016 1 96.75 304 GLY B CA 1
ATOM 4753 C C . GLY B 1 304 ? -8.172 -21.844 -29.125 1 96.75 304 GLY B C 1
ATOM 4754 O O . GLY B 1 304 ? -8.391 -22.203 -30.281 1 96.75 304 GLY B O 1
ATOM 4755 N N . ARG B 1 305 ? -7.098 -21.219 -28.734 1 97.25 305 ARG B N 1
ATOM 4756 C CA . ARG B 1 305 ? -6.039 -20.938 -29.703 1 97.25 305 ARG B CA 1
ATOM 4757 C C . ARG B 1 305 ? -5.48 -22.219 -30.297 1 97.25 305 ARG B C 1
ATOM 4759 O O . ARG B 1 305 ? -5.266 -22.312 -31.5 1 97.25 305 ARG B O 1
ATOM 4766 N N . TRP B 1 306 ? -5.242 -23.172 -29.438 1 96.12 306 TRP B N 1
ATOM 4767 C CA . TRP B 1 306 ? -4.727 -24.469 -29.844 1 96.12 306 TRP B CA 1
ATOM 4768 C C . TRP B 1 306 ? -5.633 -25.109 -30.891 1 96.12 306 TRP B C 1
ATOM 4770 O O . TRP B 1 306 ? -5.16 -25.578 -31.938 1 96.12 306 TRP B O 1
ATOM 4780 N N . MET B 1 307 ? -6.855 -25.047 -30.672 1 94.94 307 MET B N 1
ATOM 4781 C CA . MET B 1 307 ? -7.84 -25.688 -31.547 1 94.94 307 MET B CA 1
ATOM 4782 C C . MET B 1 307 ? -7.914 -24.969 -32.906 1 94.94 307 MET B C 1
ATOM 4784 O O . MET B 1 307 ? -8.281 -25.562 -33.906 1 94.94 307 MET B O 1
ATOM 4788 N N . ARG B 1 308 ? -7.484 -23.734 -32.875 1 95.38 308 ARG B N 1
ATOM 4789 C CA . ARG B 1 308 ? -7.508 -22.953 -34.094 1 95.38 308 ARG B CA 1
ATOM 4790 C C . ARG B 1 308 ? -6.137 -22.953 -34.781 1 95.38 308 ARG B C 1
ATOM 4792 O O . ARG B 1 308 ? -5.941 -22.281 -35.781 1 95.38 308 ARG B O 1
ATOM 4799 N N . GLY B 1 309 ? -5.234 -23.594 -34.156 1 94.44 309 GLY B N 1
ATOM 4800 C CA . GLY B 1 309 ? -3.895 -23.641 -34.719 1 94.44 309 GLY B CA 1
ATOM 4801 C C . GLY B 1 309 ? -3.141 -22.328 -34.531 1 94.44 309 GLY B C 1
ATOM 4802 O O . GLY B 1 309 ? -2.256 -22.016 -35.344 1 94.44 309 GLY B O 1
ATOM 4803 N N . GLU B 1 310 ? -3.59 -21.562 -33.531 1 96.56 310 GLU B N 1
ATOM 4804 C CA . GLU B 1 310 ? -2.959 -20.281 -33.219 1 96.56 310 GLU B CA 1
ATOM 4805 C C . GLU B 1 310 ? -1.85 -20.422 -32.188 1 96.56 310 GLU B C 1
ATOM 4807 O O . GLU B 1 310 ? -1.8 -21.422 -31.469 1 96.56 310 GLU B O 1
ATOM 4812 N N . GLY B 1 311 ? -0.937 -19.531 -32.188 1 96.31 311 GLY B N 1
ATOM 4813 C CA . GLY B 1 311 ? 0.104 -19.516 -31.156 1 96.31 311 GLY B CA 1
ATOM 4814 C C . GLY B 1 311 ? -0.439 -19.359 -29.75 1 96.31 311 GLY B C 1
ATOM 4815 O O . GLY B 1 311 ? -1.371 -18.594 -29.531 1 96.31 311 GLY B O 1
ATOM 4816 N N . LEU B 1 312 ? 0.109 -20.141 -28.875 1 97.31 312 LEU B N 1
ATOM 4817 C CA . LEU B 1 312 ? -0.32 -20.078 -27.484 1 97.31 312 LEU B CA 1
ATOM 4818 C C . LEU B 1 312 ? 0.339 -18.906 -26.75 1 97.31 312 LEU B C 1
ATOM 4820 O O . LEU B 1 312 ? 1.333 -18.359 -27.234 1 97.31 312 LEU B O 1
ATOM 4824 N N . VAL B 1 313 ? -0.27 -18.547 -25.688 1 95.38 313 VAL B N 1
ATOM 4825 C CA . VAL B 1 313 ? 0.285 -17.5 -24.828 1 95.38 313 VAL B CA 1
ATOM 4826 C C . VAL B 1 313 ? 1.06 -18.141 -23.672 1 95.38 313 VAL B C 1
ATOM 4828 O O . VAL B 1 313 ? 0.729 -19.234 -23.234 1 95.38 313 VAL B O 1
ATOM 4831 N N . ASN B 1 314 ? 2.186 -17.5 -23.25 1 94.81 314 ASN B N 1
ATOM 4832 C CA . ASN B 1 314 ? 2.982 -17.891 -22.094 1 94.81 314 ASN B CA 1
ATOM 4833 C C . ASN B 1 314 ? 3.717 -19.203 -22.344 1 94.81 314 ASN B C 1
ATOM 4835 O O . ASN B 1 314 ? 3.787 -20.047 -21.453 1 94.81 314 ASN B O 1
ATOM 4839 N N . ILE B 1 315 ? 4.145 -19.391 -23.578 1 95.75 315 ILE B N 1
ATOM 4840 C CA . ILE B 1 315 ? 4.992 -20.547 -23.844 1 95.75 315 ILE B CA 1
ATOM 4841 C C . ILE B 1 315 ? 6.309 -20.422 -23.078 1 95.75 315 ILE B C 1
ATOM 4843 O O . ILE B 1 315 ? 6.953 -19.359 -23.109 1 95.75 315 ILE B O 1
ATOM 4847 N N . VAL B 1 316 ? 6.648 -21.5 -22.375 1 92.44 316 VAL B N 1
ATOM 4848 C CA . VAL B 1 316 ? 7.832 -21.453 -21.516 1 92.44 316 VAL B CA 1
ATOM 4849 C C . VAL B 1 316 ? 9.047 -21.953 -22.312 1 92.44 316 VAL B C 1
ATOM 4851 O O . VAL B 1 316 ? 8.992 -23 -22.953 1 92.44 316 VAL B O 1
ATOM 4854 N N . ASP B 1 317 ? 10.016 -21.125 -22.312 1 88.12 317 ASP B N 1
ATOM 4855 C CA . ASP B 1 317 ? 11.328 -21.594 -22.766 1 88.12 317 ASP B CA 1
ATOM 4856 C C . ASP B 1 317 ? 12.07 -22.312 -21.641 1 88.12 317 ASP B C 1
ATOM 4858 O O . ASP B 1 317 ? 12.438 -21.703 -20.641 1 88.12 317 ASP B O 1
ATOM 4862 N N . PRO B 1 318 ? 12.273 -23.609 -21.828 1 81.75 318 PRO B N 1
ATOM 4863 C CA . PRO B 1 318 ? 12.898 -24.359 -20.734 1 81.75 318 PRO B CA 1
ATOM 4864 C C . PRO B 1 318 ? 14.281 -23.844 -20.375 1 81.75 318 PRO B C 1
ATOM 4866 O O . PRO B 1 318 ? 14.758 -24.062 -19.25 1 81.75 318 PRO B O 1
ATOM 4869 N N . ALA B 1 319 ? 14.93 -23.172 -21.312 1 75.19 319 ALA B N 1
ATOM 4870 C CA . ALA B 1 319 ? 16.234 -22.594 -21.031 1 75.19 319 ALA B CA 1
ATOM 4871 C C . ALA B 1 319 ? 16.109 -21.312 -20.219 1 75.19 319 ALA B C 1
ATOM 4873 O O . ALA B 1 319 ? 16.984 -20.969 -19.422 1 75.19 319 ALA B O 1
ATOM 4874 N N . ARG B 1 320 ? 14.938 -20.75 -20.344 1 73.31 320 ARG B N 1
ATOM 4875 C CA . ARG B 1 320 ? 14.742 -19.438 -19.719 1 73.31 320 ARG B CA 1
ATOM 4876 C C . ARG B 1 320 ? 13.82 -19.547 -18.5 1 73.31 320 ARG B C 1
ATOM 4878 O O . ARG B 1 320 ? 13.828 -18.672 -17.641 1 73.31 320 ARG B O 1
ATOM 4885 N N . GLY B 1 321 ? 13.156 -20.703 -18.359 1 65.12 321 GLY B N 1
ATOM 4886 C CA . GLY B 1 321 ? 12.258 -20.938 -17.234 1 65.12 321 GLY B CA 1
ATOM 4887 C C . GLY B 1 321 ? 11 -20.094 -17.297 1 65.12 321 GLY B C 1
ATOM 4888 O O . GLY B 1 321 ? 10.211 -20.078 -16.344 1 65.12 321 GLY B O 1
ATOM 4889 N N . TYR B 1 322 ? 10.922 -19.188 -18.219 1 68.44 322 TYR B N 1
ATOM 4890 C CA . TYR B 1 322 ? 9.742 -18.359 -18.422 1 68.44 322 TYR B CA 1
ATOM 4891 C C . TYR B 1 322 ? 9.492 -18.109 -19.906 1 68.44 322 TYR B C 1
ATOM 4893 O O . TYR B 1 322 ? 10.398 -18.266 -20.734 1 68.44 322 TYR B O 1
#

Solvent-accessible surface area (backbone atoms only — not comparable to full-atom values): 33320 Å² total; per-residue (Å²): 130,85,77,61,58,38,32,34,42,35,21,77,70,45,65,66,55,51,53,55,45,40,72,77,37,72,76,58,41,69,48,80,38,63,50,55,81,56,43,48,60,47,34,65,74,65,51,26,42,31,32,40,38,45,65,87,75,57,62,76,72,56,54,54,64,46,51,74,36,95,60,24,29,47,30,38,37,35,48,42,53,76,52,71,79,64,59,79,68,58,68,89,65,34,41,37,28,35,32,70,51,71,41,12,59,42,36,22,50,45,47,52,21,41,53,32,36,58,36,55,36,46,69,60,35,50,53,30,33,75,67,46,48,77,59,88,60,65,31,52,66,61,48,77,34,29,34,33,29,41,21,63,46,53,38,26,44,39,35,28,47,39,40,42,56,49,45,30,45,33,36,32,22,28,91,77,55,54,90,49,86,54,41,78,42,57,33,40,58,87,49,46,69,77,48,32,52,64,23,49,28,38,40,35,40,38,73,67,43,84,86,29,50,47,62,39,30,57,69,48,57,69,42,34,26,77,52,18,36,38,30,37,65,40,38,44,41,25,50,35,62,67,47,50,50,55,33,44,75,72,40,42,31,47,29,36,30,34,28,50,45,79,52,80,72,63,57,66,80,46,70,71,48,73,46,85,50,50,47,63,47,65,62,22,55,60,34,37,88,63,43,62,60,52,31,49,47,53,50,51,52,33,48,53,25,52,72,68,72,42,80,62,66,56,60,46,36,63,91,66,59,78,131,82,75,62,58,36,31,34,41,34,20,76,69,45,62,67,55,51,54,54,44,39,71,77,38,72,76,58,41,69,47,79,38,62,49,56,81,55,42,48,61,47,34,66,74,66,50,26,42,31,33,40,38,45,62,85,81,55,65,78,70,58,55,54,64,46,51,74,35,94,59,25,28,47,30,38,38,33,48,42,53,75,52,74,83,64,56,77,70,57,67,88,65,34,40,37,27,35,30,70,50,70,40,13,59,42,36,22,48,43,48,52,21,40,53,33,36,59,35,54,35,45,69,58,34,51,51,31,34,76,66,45,49,76,59,87,59,65,32,52,66,61,48,75,33,29,35,32,29,41,20,63,46,54,40,26,44,39,35,27,46,39,40,43,57,49,45,32,46,31,35,31,23,28,90,77,56,53,91,48,86,55,40,78,43,58,33,42,57,88,47,45,66,77,48,32,53,65,22,49,28,38,39,36,40,37,74,64,42,84,86,28,50,47,61,40,31,56,70,48,58,69,42,35,26,78,51,19,36,37,29,35,64,41,38,45,42,26,49,34,61,66,47,50,49,56,33,44,73,73,41,41,32,47,29,37,29,35,27,50,45,78,51,81,71,64,56,64,81,46,70,71,48,73,46,85,50,49,49,62,46,65,61,21,55,60,34,36,87,63,43,62,60,53,32,49,50,53,49,51,53,33,48,54,26,51,72,67,72,42,81,63,67,53,59,45,37,63,92,66,58,78

InterPro domains:
  IPR006140 D-isomer specific 2-hydroxyacid dehydrogenase, NAD-binding domain [PF02826] (125-285)
  IPR036291 NAD(P)-binding domain superfamily [SSF51735] (107-285)

Foldseek 3Di:
DLDAFEEEEEALDCVVVVVVCCVLPVPHHYYYHNDLVCVLVCLVVRLTQEYEHEYPPDLPSHNLCSQQDPSHHQEYEYLAQFDVSNADHDCVRHWYFYQPQLLLLLLLVLQVVLVQCVQQPVLVVVVCVVVVHDDDDDGHALAPFEEEEEDCGNNNVSNLVVSVVSNYAYEYEDCDFDDDPSHPYYYYLVCLQVCQCRHLEYEYAAEDDPVQFQSAELSSLVSHHFQHEYEYLYEARNHDPVSVVVCCVVRSHVAYEYLYHVDPPPDPPDPVVVRSRYHYHRNCSRPDDCSSVSSSVLVSVQSVCVSVVHDHPRTADSNRSD/DLDAFEEEEEALDCVVVVVVCCVLPVPHHYYYDNDLVCVLVCLVVRLTQEYEHEYPPDLPSHNLCSQQDPSHHQEYEYLAQFDVSNADHDCVRHWYFYQPQLLLLLLLVLQVVLVQCVQQPVLVVVVCVVVVHDDDDDGHALAPFEEEEEDCGNNVVSNLVVSVVSNYAYEYEDCDFDDDPSHPYYYYLVCLQVCQCRHLEYEYAAEDDPVQFQSAELSSLVSHHFQHEYEYLYEARNHDPVSVVVCCVVRSHVAYEYLYHVDPPPDPPDPVVVRSRYHYHRNCSRPDDCSSVSSSVLVSVQSVCVSVVHDHPRTADSNRSD